Protein AF-0000000066441922 (afdb_homodimer)

Nearest PDB structures (foldseek):
  3q7e-assembly1_A-2  TM=9.193E-01  e=1.353E-33  Rattus norvegicus
  6nt2-assembly1_A  TM=9.146E-01  e=2.287E-33  Homo sapiens
  1ori-assembly1_A  TM=9.103E-01  e=8.008E-34  Rattus norvegicus
  1orh-assembly1_A  TM=9.050E-01  e=1.136E-33  Rattus norvegicus
  6dnz-assembly1_C  TM=8.883E-01  e=1.139E-29  Trypanosoma brucei brucei TREU927

Foldseek 3Di:
DDPVVQVPPPLLDPVNLVQVVQQCLVVVLLLVVCVVVLVLLAQWEEEEEQCQLNVSVVSSVVSHHQAYEYEDQGPSLVNNCVSCVVVPNNVRYDYYHRQLVPDDDPAAGQEYEYPQQAALRCQSVSLVSVLSNLVPGHDVVHFYVWFKKWKWKFFFDDVPVLCVQAVVQCADPRDGRNVVSVVSLQAKAAEADAPVGTFWDIWTQAIGGSNDDDPVSVWTKDKDWTATPHKDKGFWMKMWMKIGHPVCRVRIRTLDRHDDDPGDHPNRIIINGADDIDIDDHPKIKMWIWGWDAPDPSNSNWIKIWIWMWIWDDDPPRDTDIDTDDTGIHIRHPPHYYDYPPPPPPPPDPPPDDPPD/DDPVVQVPPPLLDPVNLVQVVQQPLVVVLLLVVCVVVLVLQAQWEEEEEQCQLNVSVVSSVVSHHQAYEYEDQGPSLVNNCVSCVVVPNNVRYDYYHRQLVPDDDPAAGQEYEYPQQAALRCQSVSLVSVLSNLVPGHDVVHFYVFFKKWKWKFFFDDVPVLCVQAVVQCADPRDGRNVVSVVSLQAKAAEADAPVGTFWDIWTQAIGGSNDDDPVSVWTKDKDWTATPHKDKGFWMKMWMKIGHPVCRVRIRTLDRHDDDPGDHPNRIIINGADDIDIDDHPKIKMWIWGWDAPDPSNSNWIKIWIWMWIWDDDPPRDTDIDTDDTGIHIRHPPHYYDYPPPPPPDPDPPPDDPPD

Radius of gyration: 28.58 Å; Cα contacts (8 Å, |Δi|>4): 1537; chains: 2; bounding box: 104×77×75 Å

Solvent-accessible surface area (backbone atoms only — not comparable to full-atom values): 38258 Å² total; per-residue (Å²): 136,58,75,73,78,32,66,85,33,70,72,44,31,65,61,49,49,46,52,60,68,63,17,46,40,60,50,50,46,50,52,49,50,53,60,76,43,26,80,79,36,37,70,27,37,36,37,22,42,70,28,55,69,29,62,67,47,48,54,42,45,75,46,40,26,57,31,33,42,30,27,20,64,48,71,28,41,63,55,17,48,51,25,36,46,70,63,71,36,57,89,35,44,46,77,43,75,41,50,65,92,78,55,81,70,98,61,66,22,48,28,39,38,39,84,37,69,30,49,75,48,50,34,62,44,41,51,56,50,49,50,53,42,46,78,74,30,46,39,92,88,39,50,50,41,59,24,33,39,36,34,30,39,29,41,24,44,50,63,67,59,44,35,72,64,27,52,50,29,56,52,52,98,84,38,47,29,53,67,56,23,52,51,43,45,31,29,43,34,26,34,80,66,56,45,86,39,42,23,32,46,77,30,79,68,44,78,45,45,60,89,72,58,53,78,74,70,73,58,41,76,38,79,43,63,50,50,58,74,39,69,45,48,41,36,24,39,36,30,28,37,37,36,28,27,84,95,45,71,88,49,71,43,66,35,48,42,70,54,89,59,99,45,60,52,87,48,33,22,28,38,42,50,49,92,72,60,48,76,46,50,69,97,47,45,34,37,38,37,40,33,54,40,59,78,43,89,95,34,41,51,30,28,34,41,35,39,38,34,29,43,31,44,82,44,84,91,84,40,65,54,70,42,84,72,42,77,49,66,27,47,41,47,75,81,59,42,71,56,79,80,71,70,73,75,72,76,77,77,79,82,73,69,80,71,82,116,136,58,76,74,80,34,67,83,32,69,71,45,31,65,62,49,48,47,52,59,67,63,17,47,39,60,50,50,47,51,51,50,50,52,61,76,41,26,80,78,36,38,71,27,37,36,36,22,40,70,30,54,68,30,61,67,49,48,54,42,47,73,48,40,27,57,32,33,43,29,28,20,65,46,71,29,42,64,55,18,50,51,24,37,49,71,64,69,36,57,88,34,43,47,75,44,74,40,49,65,91,78,56,81,70,97,61,66,22,47,29,38,40,39,84,35,71,28,49,73,48,52,34,63,43,40,51,56,50,50,51,52,41,46,78,72,30,46,39,91,88,39,51,49,42,60,25,35,38,36,34,30,40,29,40,23,45,49,63,68,59,43,37,72,64,25,54,49,29,57,53,53,97,85,37,47,29,52,67,55,23,52,52,43,47,32,30,42,34,27,33,81,64,56,45,87,40,42,24,30,46,78,30,78,69,44,78,45,44,61,90,72,56,52,81,74,70,74,57,40,76,40,77,44,65,50,50,55,75,39,70,46,47,41,34,25,39,37,31,28,36,38,38,29,27,83,94,44,72,88,48,70,44,66,36,49,42,69,54,89,58,99,44,60,52,87,48,32,22,29,39,42,50,49,91,72,60,47,76,46,51,68,98,45,45,34,36,37,36,42,33,53,40,61,76,44,88,94,35,39,52,30,30,34,42,34,39,40,34,29,43,32,44,82,45,84,91,86,40,65,53,72,43,84,71,43,78,48,67,27,48,42,48,75,83,60,43,71,58,77,81,71,70,74,74,72,77,78,78,78,80,73,71,76,82,70,125

InterPro domains:
  IPR025799 Protein arginine N-methyltransferase [PS51678] (1-303)
  IPR025799 Protein arginine N-methyltransferase [PTHR11006] (18-305)
  IPR029063 S-adenosyl-L-methionine-dependent methyltransferase superfamily [G3DSA:3.40.50.150] (3-146)
  IPR029063 S-adenosyl-L-methionine-dependent methyltransferase superfamily [SSF53335] (27-294)
  IPR041698 Methyltransferase domain 25 [PF13649] (46-142)
  IPR055135 Protein arginine N-methyltransferase domain [PF22528] (148-309)

pLDDT: mean 87.6, std 17.28, range [16.34, 98.88]

Secondary structure (DSSP, 8-state):
--GGGGTT-GGGSHHHHHHHHH-HHHHHHHHHHHHHTHHHHTTSEEEEES-TTSHHHHHHHHTT-SEEEEEESSTTHHHHHHHHHHTT-TTTEEEEES-GGG---SS-EEEEEE---BTTBTTT-HHHHHHHHHHHHEEEEEEEES-EEEEEEEEE--HHHHHHHTGGGG-BTTB--HHHHHHHHHS-EEE---GGGB-B--EEEEEEETTT--GGGG--EEEEEE-BSS-EEEEEEEEEEEEE-TT-TT-EEE--TTS--SS--SS-EEEEEEEEEEEE-TT-EEEEEEEEEEEETTEEEEEEEEEEEEEEEEEGGGEEEEEEEEEEEEEE-TTPPEE------------------/--GGGGTT-GGGSHHHHHHHHH-HHHHHHHHHHHHHTHHHHTTSEEEEES-TTSHHHHHHHHTT-SEEEEEESSTTHHHHHHHHHHTT-TTTEEEEES-GGG---SS-EEEEEE---BTTBTTT-HHHHHHHHHHHHEEEEEEEES-EEEEEEEEE--HHHHHHHTGGGG-BTTB--HHHHHHHHHS-EEE---GGGB-B--EEEEEEETTT--GGGG--EEEEEE-BSS-EEEEEEEEEEEEE-TT-TT-EEE--TTS--SS--SS-EEEEEEEEEEEE-TT-EEEEEEEEEEEETTEEEEEEEEEEEEEEEEEGGGEEEEEEEEEEEEEE-TTPPEE------------------

Organism: Drosophila melanogaster (NCBI:txid7227)

Sequence (714 aa):
MTSADFRHDTAARLDVMRNRQKDQAHMYFFQSVIHHQRHLIKDRTILVLCCGTGTLALMAAQMGAKRVYAVDYSKVTGYTTLVVRQNGYEGVITVMNGRMKDLKLPTKVDGIICNWMGYCLLYESEILEVLEARDRWLKKGGFILPDLAALYLVASEEHKLKSERCNHWRNVYGFNMNAIRRYALAEPCVALTTGKKLLTMAHCVLRLDLKRARREDLFIDRNIRLSVNREGYLECFLLFFEVQFSNSLNFKLSCNPCLKSPFKSLWMQSVLFVEQPFVMRKNIHYTGNLKFKTLKPNKFNEMEICIEFYEGREYDYDLVMCTLRVAKRWLMLEGFQTLSDVESCQDEQGETGGLYLMTSADFRHDTAARLDVMRNRQKDQAHMYFFQSVIHHQRHLIKDRTILVLCCGTGTLALMAAQMGAKRVYAVDYSKVTGYTTLVVRQNGYEGVITVMNGRMKDLKLPTKVDGIICNWMGYCLLYESEILEVLEARDRWLKKGGFILPDLAALYLVASEEHKLKSERCNHWRNVYGFNMNAIRRYALAEPCVALTTGKKLLTMAHCVLRLDLKRARREDLFIDRNIRLSVNREGYLECFLLFFEVQFSNSLNFKLSCNPCLKSPFKSLWMQSVLFVEQPFVMRKNIHYTGNLKFKTLKPNKFNEMEICIEFYEGREYDYDLVMCTLRVAKRWLMLEGFQTLSDVESCQDEQGETGGLYL

Structure (mmCIF, N/CA/C/O backbone):
data_AF-0000000066441922-model_v1
#
loop_
_entity.id
_entity.type
_entity.pdbx_description
1 polymer 'Protein arginine N-methyltransferase 6'
#
loop_
_atom_site.group_PDB
_atom_site.id
_atom_site.type_symbol
_atom_site.label_atom_id
_atom_site.label_alt_id
_atom_site.label_comp_id
_atom_site.label_asym_id
_atom_site.label_entity_id
_atom_site.label_seq_id
_atom_site.pdbx_PDB_ins_code
_atom_site.Cartn_x
_atom_site.Cartn_y
_atom_site.Cartn_z
_atom_site.occupancy
_atom_site.B_iso_or_equiv
_atom_site.auth_seq_id
_atom_site.auth_comp_id
_atom_site.auth_asym_id
_atom_site.auth_atom_id
_atom_site.pdbx_PDB_model_num
ATOM 1 N N . MET A 1 1 ? 21.719 5.852 11.125 1 36.53 1 MET A N 1
ATOM 2 C CA . MET A 1 1 ? 20.422 5.227 11.289 1 36.53 1 MET A CA 1
ATOM 3 C C . MET A 1 1 ? 19.984 4.539 10 1 36.53 1 MET A C 1
ATOM 5 O O . MET A 1 1 ? 20.031 5.141 8.922 1 36.53 1 MET A O 1
ATOM 9 N N . THR A 1 2 ? 20.234 3.318 9.883 1 46.75 2 THR A N 1
ATOM 10 C CA . THR A 1 2 ? 19.906 2.578 8.672 1 46.75 2 THR A CA 1
ATOM 11 C C . THR A 1 2 ? 18.422 2.227 8.617 1 46.75 2 THR A C 1
ATOM 13 O O . THR A 1 2 ? 17.734 2.328 9.633 1 46.75 2 THR A O 1
ATOM 16 N N . SER A 1 3 ? 17.891 2.094 7.465 1 50.69 3 SER A N 1
ATOM 17 C CA . SER A 1 3 ? 16.516 1.698 7.207 1 50.69 3 SER A CA 1
ATOM 18 C C . SER A 1 3 ? 16.094 0.524 8.086 1 50.69 3 SER A C 1
ATOM 20 O O . SER A 1 3 ? 14.922 0.368 8.406 1 50.69 3 SER A O 1
ATOM 22 N N . ALA A 1 4 ? 17.141 -0.201 8.602 1 51.97 4 ALA A N 1
ATOM 23 C CA . ALA A 1 4 ? 16.828 -1.382 9.398 1 51.97 4 ALA A CA 1
ATOM 24 C C . ALA A 1 4 ? 16.188 -0.988 10.727 1 51.97 4 ALA A C 1
ATOM 26 O O . ALA A 1 4 ? 15.383 -1.739 11.281 1 51.97 4 ALA A O 1
ATOM 27 N N . ASP A 1 5 ? 16.531 0.191 11.156 1 51.97 5 ASP A N 1
ATOM 28 C CA . ASP A 1 5 ? 16.016 0.649 12.453 1 51.97 5 ASP A CA 1
ATOM 29 C C . ASP A 1 5 ? 14.531 0.985 12.367 1 51.97 5 ASP A C 1
ATOM 31 O O . ASP A 1 5 ? 13.852 1.07 13.391 1 51.97 5 ASP A O 1
ATOM 35 N N . PHE A 1 6 ? 14.133 1.086 11.203 1 53.41 6 PHE A N 1
ATOM 36 C CA . PHE A 1 6 ? 12.781 1.608 11.039 1 53.41 6 PHE A CA 1
ATOM 37 C C . PHE A 1 6 ? 11.836 0.513 10.57 1 53.41 6 PHE A C 1
ATOM 39 O O . PHE A 1 6 ? 10.664 0.779 10.281 1 53.41 6 PHE A O 1
ATOM 46 N N . ARG A 1 7 ? 12.266 -0.7 10.648 1 53.12 7 ARG A N 1
ATOM 47 C CA . ARG A 1 7 ? 11.609 -1.836 10.008 1 53.12 7 ARG A CA 1
ATOM 48 C C . ARG A 1 7 ? 10.188 -2.012 10.539 1 53.12 7 ARG A C 1
ATOM 50 O O . ARG A 1 7 ? 9.289 -2.393 9.789 1 53.12 7 ARG A O 1
ATOM 57 N N . HIS A 1 8 ? 10.023 -1.592 11.758 1 60.47 8 HIS A N 1
ATOM 58 C CA . HIS A 1 8 ? 8.734 -1.892 12.359 1 60.47 8 HIS A CA 1
ATOM 59 C C . HIS A 1 8 ? 7.918 -0.621 12.578 1 60.47 8 HIS A C 1
ATOM 61 O O . HIS A 1 8 ? 6.789 -0.679 13.07 1 60.47 8 HIS A O 1
ATOM 67 N N . ASP A 1 9 ? 8.547 0.398 12.047 1 73.62 9 ASP A N 1
ATOM 68 C CA . ASP A 1 9 ? 7.875 1.683 12.203 1 73.62 9 ASP A CA 1
ATOM 69 C C . ASP A 1 9 ? 7.285 2.158 10.875 1 73.62 9 ASP A C 1
ATOM 71 O O . ASP A 1 9 ? 7.984 2.762 10.062 1 73.62 9 ASP A O 1
ATOM 75 N N . THR A 1 10 ? 5.98 1.966 10.711 1 69.5 10 THR A N 1
ATOM 76 C CA . THR A 1 10 ? 5.273 2.244 9.461 1 69.5 10 THR A CA 1
ATOM 77 C C . THR A 1 10 ? 5.438 3.707 9.062 1 69.5 10 THR A C 1
ATOM 79 O O . THR A 1 10 ? 5.605 4.02 7.883 1 69.5 10 THR A O 1
ATOM 82 N N . ALA A 1 11 ? 5.492 4.551 10.047 1 73.31 11 ALA A N 1
ATOM 83 C CA . ALA A 1 11 ? 5.57 5.98 9.758 1 73.31 11 ALA A CA 1
ATOM 84 C C . ALA A 1 11 ? 6.945 6.355 9.219 1 73.31 11 ALA A C 1
ATOM 86 O O . ALA A 1 11 ? 7.098 7.387 8.555 1 73.31 11 ALA A O 1
ATOM 87 N N . ALA A 1 12 ? 7.867 5.52 9.461 1 76.38 12 ALA A N 1
ATOM 88 C CA . ALA A 1 12 ? 9.234 5.82 9.047 1 76.38 12 ALA A CA 1
ATOM 89 C C . ALA A 1 12 ? 9.547 5.203 7.688 1 76.38 12 ALA A C 1
ATOM 91 O O . ALA A 1 12 ? 10.656 5.355 7.172 1 76.38 12 ALA A O 1
ATOM 92 N N . ARG A 1 13 ? 8.516 4.621 7.164 1 81.25 13 ARG A N 1
ATOM 93 C CA . ARG A 1 13 ? 8.703 4.062 5.828 1 81.25 13 ARG A CA 1
ATOM 94 C C . ARG A 1 13 ? 8.734 5.168 4.777 1 81.25 13 ARG A C 1
ATOM 96 O O . ARG A 1 13 ? 7.988 6.145 4.871 1 81.25 13 ARG A O 1
ATOM 103 N N . LEU A 1 14 ? 9.523 4.945 3.811 1 84.5 14 LEU A N 1
ATOM 104 C CA . LEU A 1 14 ? 9.719 5.938 2.76 1 84.5 14 LEU A CA 1
ATOM 105 C C . LEU A 1 14 ? 8.406 6.215 2.027 1 84.5 14 LEU A C 1
ATOM 107 O O . LEU A 1 14 ? 8.109 7.363 1.683 1 84.5 14 LEU A O 1
ATOM 111 N N . ASP A 1 15 ? 7.68 5.152 1.764 1 80.69 15 ASP A N 1
ATOM 112 C CA . ASP A 1 15 ? 6.434 5.336 1.024 1 80.69 15 ASP A CA 1
ATOM 113 C C . ASP A 1 15 ? 5.445 6.188 1.816 1 80.69 15 ASP A C 1
ATOM 115 O O . ASP A 1 15 ? 4.715 6.996 1.241 1 80.69 15 ASP A O 1
ATOM 119 N N . VAL A 1 16 ? 5.43 6.004 3.047 1 82.56 16 VAL A N 1
ATOM 120 C CA . VAL A 1 16 ? 4.539 6.773 3.906 1 82.56 16 VAL A CA 1
ATOM 121 C C . VAL A 1 16 ? 4.969 8.242 3.918 1 82.56 16 VAL A C 1
ATOM 123 O O . VAL A 1 16 ? 4.141 9.141 3.756 1 82.56 16 VAL A O 1
ATOM 126 N N . MET A 1 17 ? 6.262 8.492 4.082 1 87.06 17 MET A N 1
ATOM 127 C CA . MET A 1 17 ? 6.785 9.859 4.074 1 87.06 17 MET A CA 1
ATOM 128 C C . MET A 1 17 ? 6.492 10.547 2.744 1 87.06 17 MET A C 1
ATOM 130 O O . MET A 1 17 ? 6.062 11.703 2.7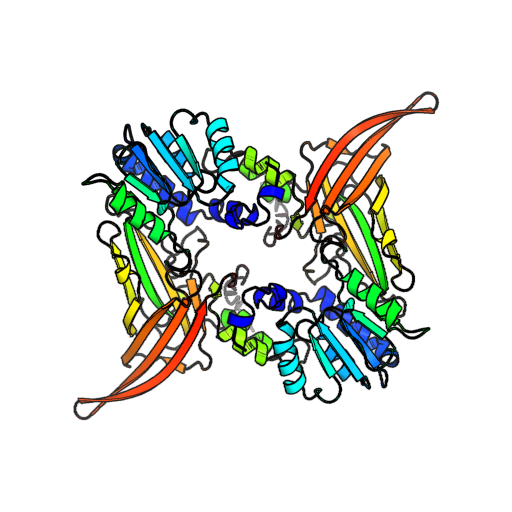21 1 87.06 17 MET A O 1
ATOM 134 N N . ARG A 1 18 ? 6.668 9.797 1.751 1 86.75 18 ARG A N 1
ATOM 135 C CA . ARG A 1 18 ? 6.453 10.336 0.412 1 86.75 18 ARG A CA 1
ATOM 136 C C . ARG A 1 18 ? 4.984 10.68 0.19 1 86.75 18 ARG A C 1
ATOM 138 O O . ARG A 1 18 ? 4.664 11.758 -0.328 1 86.75 18 ARG A O 1
ATOM 145 N N . ASN A 1 19 ? 4.145 9.797 0.527 1 83.31 19 ASN A N 1
ATOM 146 C CA . ASN A 1 19 ? 2.715 10.023 0.345 1 83.31 19 ASN A CA 1
ATOM 147 C C . ASN A 1 19 ? 2.24 11.258 1.11 1 83.31 19 ASN A C 1
ATOM 149 O O . ASN A 1 19 ? 1.401 12.016 0.619 1 83.31 19 ASN A O 1
ATOM 153 N N . ARG A 1 20 ? 2.746 11.406 2.24 1 86 20 ARG A N 1
ATOM 154 C CA . ARG A 1 20 ? 2.363 12.555 3.049 1 86 20 ARG A CA 1
ATOM 155 C C . ARG A 1 20 ? 2.855 13.852 2.418 1 86 20 ARG A C 1
ATOM 157 O O . ARG A 1 20 ? 2.127 14.852 2.381 1 86 20 ARG A O 1
ATOM 164 N N . GLN A 1 21 ? 4.004 13.844 1.926 1 86 21 GLN A N 1
ATOM 165 C CA . GLN A 1 21 ? 4.59 15.047 1.344 1 86 21 GLN A CA 1
ATOM 166 C C . GLN A 1 21 ? 3.971 15.359 -0.016 1 86 21 GLN A C 1
ATOM 168 O O . GLN A 1 21 ? 3.887 16.516 -0.414 1 86 21 GLN A O 1
ATOM 173 N N . LYS A 1 22 ? 3.525 14.336 -0.685 1 83.56 22 LYS A N 1
ATOM 174 C CA . LYS A 1 22 ? 2.969 14.523 -2.021 1 83.56 22 LYS A CA 1
ATOM 175 C C . LYS A 1 22 ? 1.502 14.938 -1.951 1 83.56 22 LYS A C 1
ATOM 177 O O . LYS A 1 22 ? 0.918 15.352 -2.957 1 83.56 22 LYS A O 1
ATOM 182 N N . ASP A 1 23 ? 0.991 14.82 -0.84 1 86.31 23 ASP A N 1
ATOM 183 C CA . ASP A 1 23 ? -0.355 15.352 -0.643 1 86.31 23 ASP A CA 1
ATOM 184 C C . ASP A 1 23 ? -0.35 16.875 -0.644 1 86.31 23 ASP A C 1
ATOM 186 O O . ASP A 1 23 ? -0.245 17.5 0.413 1 86.31 23 ASP A O 1
ATOM 190 N N . GLN A 1 24 ? -0.591 17.391 -1.757 1 85.75 24 GLN A N 1
ATOM 191 C CA . GLN A 1 24 ? -0.444 18.828 -1.936 1 85.75 24 GLN A CA 1
ATOM 192 C C . GLN A 1 24 ? -1.604 19.578 -1.292 1 85.75 24 GLN A C 1
ATOM 194 O O . GLN A 1 24 ? -1.434 20.703 -0.823 1 85.75 24 GLN A O 1
ATOM 199 N N . ALA A 1 25 ? -2.73 18.953 -1.24 1 86.19 25 ALA A N 1
ATOM 200 C CA . ALA A 1 25 ? -3.889 19.609 -0.645 1 86.19 25 ALA A CA 1
ATOM 201 C C . ALA A 1 25 ? -3.611 20 0.805 1 86.19 25 ALA A C 1
ATOM 203 O O . ALA A 1 25 ? -3.766 21.172 1.182 1 86.19 25 ALA A O 1
ATOM 204 N N . HIS A 1 26 ? -3.166 19.125 1.589 1 89.12 26 HIS A N 1
ATOM 205 C CA . HIS A 1 26 ? -2.98 19.469 2.99 1 89.12 26 HIS A CA 1
ATOM 206 C C . HIS A 1 26 ? -1.726 20.312 3.184 1 89.12 26 HIS A C 1
ATOM 208 O O . HIS A 1 26 ? -1.701 21.219 4.027 1 89.12 26 HIS A O 1
ATOM 214 N N . MET A 1 27 ? -0.708 20.062 2.361 1 91.25 27 MET A N 1
ATOM 215 C CA . MET A 1 27 ? 0.527 20.812 2.549 1 91.25 27 MET A CA 1
ATOM 216 C C . MET A 1 27 ? 0.32 22.281 2.213 1 91.25 27 MET A C 1
ATOM 218 O O . MET A 1 27 ? 0.789 23.172 2.939 1 91.25 27 MET A O 1
ATOM 222 N N . TYR A 1 28 ? -0.381 22.547 1.198 1 89.94 28 TYR A N 1
ATOM 223 C CA . TYR A 1 28 ? -0.618 23.922 0.823 1 89.94 28 TYR A CA 1
ATOM 224 C C . TYR A 1 28 ? -1.567 24.609 1.805 1 89.94 28 TYR A C 1
ATOM 226 O O . TYR A 1 28 ? -1.458 25.812 2.055 1 89.94 28 TYR A O 1
ATOM 234 N N . PHE A 1 29 ? -2.488 23.875 2.291 1 94.19 29 PHE A N 1
ATOM 235 C CA . PHE A 1 29 ? -3.346 24.406 3.346 1 94.19 29 PHE A CA 1
ATOM 236 C C . PHE A 1 29 ? -2.512 24.922 4.516 1 94.19 29 PHE A C 1
ATOM 238 O O . PHE A 1 29 ? -2.625 26.078 4.91 1 94.19 29 PHE A O 1
ATOM 245 N N . PHE A 1 30 ? -1.59 24.078 5.035 1 96.38 30 PHE A N 1
ATOM 246 C CA . PHE A 1 30 ? -0.764 24.453 6.18 1 96.38 30 PHE A CA 1
ATOM 247 C C . PHE A 1 30 ? 0.193 25.578 5.82 1 96.38 30 PHE A C 1
ATOM 249 O O . PHE A 1 30 ? 0.334 26.547 6.57 1 96.38 30 PHE A O 1
ATOM 256 N N . GLN A 1 31 ? 0.811 25.375 4.703 1 95.38 31 GLN A N 1
ATOM 257 C CA . GLN A 1 31 ? 1.764 26.391 4.27 1 95.38 31 GLN A CA 1
ATOM 258 C C . GLN A 1 31 ? 1.097 27.75 4.164 1 95.38 31 GLN A C 1
ATOM 260 O O . GLN A 1 31 ? 1.63 28.75 4.656 1 95.38 31 GLN A O 1
ATOM 265 N N . SER A 1 32 ? -0.072 27.797 3.516 1 95.38 32 SER A N 1
ATOM 266 C CA . SER A 1 32 ? -0.797 29.047 3.33 1 95.38 32 SER A CA 1
ATOM 267 C C . SER A 1 32 ? -1.215 29.656 4.668 1 95.38 32 SER A C 1
ATOM 269 O O . SER A 1 32 ? -0.99 30.844 4.922 1 95.38 32 SER A O 1
ATOM 271 N N . VAL A 1 33 ? -1.748 28.859 5.516 1 97.38 33 VAL A N 1
ATOM 272 C CA . VAL A 1 33 ? -2.236 29.344 6.797 1 97.38 33 VAL A CA 1
ATOM 273 C C . VAL A 1 33 ? -1.064 29.859 7.637 1 97.38 33 VAL A C 1
ATOM 275 O O . VAL A 1 33 ? -1.126 30.938 8.203 1 97.38 33 VAL A O 1
ATOM 278 N N . ILE A 1 34 ? 0.002 29.109 7.695 1 97.38 34 ILE A N 1
ATOM 279 C CA . ILE A 1 34 ? 1.172 29.453 8.492 1 97.38 34 ILE A CA 1
ATOM 280 C C . ILE A 1 34 ? 1.775 30.766 7.973 1 97.38 34 ILE A C 1
ATOM 282 O O . ILE A 1 34 ? 2.145 31.641 8.758 1 97.38 34 ILE A O 1
ATOM 286 N N . HIS A 1 35 ? 1.786 30.906 6.684 1 95.81 35 HIS A N 1
ATOM 287 C CA . HIS A 1 35 ? 2.33 32.125 6.078 1 95.81 35 HIS A CA 1
ATOM 288 C C . HIS A 1 35 ? 1.435 33.312 6.355 1 95.81 35 HIS A C 1
ATOM 290 O O . HIS A 1 35 ? 1.92 34.375 6.754 1 95.81 35 HIS A O 1
ATOM 296 N N . HIS A 1 36 ? 0.174 33.125 6.172 1 96.31 36 HIS A N 1
ATOM 297 C CA . HIS A 1 36 ? -0.774 34.219 6.328 1 96.31 36 HIS A CA 1
ATOM 298 C C . HIS A 1 36 ? -0.919 34.625 7.793 1 96.31 36 HIS A C 1
ATOM 300 O O . HIS A 1 36 ? -1.265 35.781 8.102 1 96.31 36 HIS A O 1
ATOM 306 N N . GLN A 1 37 ? -0.671 33.688 8.664 1 96.69 37 GLN A N 1
ATOM 307 C CA . GLN A 1 37 ? -0.817 33.969 10.086 1 96.69 37 GLN A CA 1
ATOM 308 C C . GLN A 1 37 ? 0.543 34.062 10.773 1 96.69 37 GLN A C 1
ATOM 310 O O . GLN A 1 37 ? 0.694 33.625 11.914 1 96.69 37 GLN A O 1
ATOM 315 N N . ARG A 1 38 ? 1.47 34.531 10.07 1 97.19 38 ARG A N 1
ATOM 316 C CA . ARG A 1 38 ? 2.838 34.656 10.562 1 97.19 38 ARG A CA 1
ATOM 317 C C . ARG A 1 38 ? 2.873 35.375 11.914 1 97.19 38 ARG A C 1
ATOM 319 O O . ARG A 1 38 ? 3.699 35.031 12.766 1 97.19 38 ARG A O 1
ATOM 326 N N . HIS A 1 39 ? 2.008 36.312 12.156 1 97.44 39 HIS A N 1
ATOM 327 C CA . HIS A 1 39 ? 2.002 37.094 13.383 1 97.44 39 HIS A CA 1
ATOM 328 C C . HIS A 1 39 ? 1.721 36.219 14.602 1 97.44 39 HIS A C 1
ATOM 330 O O . HIS A 1 39 ? 2.152 36.562 15.711 1 97.44 39 HIS A O 1
ATOM 336 N N . LEU A 1 40 ? 1.036 35.094 14.43 1 97.62 40 LEU A N 1
ATOM 337 C CA . LEU A 1 40 ? 0.73 34.188 15.531 1 97.62 40 LEU A CA 1
ATOM 338 C C . LEU A 1 40 ? 1.942 33.344 15.883 1 97.62 40 LEU A C 1
ATOM 340 O O . LEU A 1 40 ? 1.996 32.75 16.969 1 97.62 40 LEU A O 1
ATOM 344 N N . ILE A 1 41 ? 2.922 33.281 14.93 1 98.31 41 ILE A N 1
ATOM 345 C CA . ILE A 1 41 ? 4.016 32.312 15.055 1 98.31 41 ILE A CA 1
ATOM 346 C C . ILE A 1 41 ? 5.309 33.031 15.391 1 98.31 41 ILE A C 1
ATOM 348 O O . ILE A 1 41 ? 6.102 32.562 16.203 1 98.31 41 ILE A O 1
ATOM 352 N N . LYS A 1 42 ? 5.492 34.25 14.844 1 98.62 42 LYS A N 1
ATOM 353 C CA . LYS A 1 42 ? 6.719 35 15.023 1 98.62 42 LYS A CA 1
ATOM 354 C C . LYS A 1 42 ? 6.996 35.281 16.5 1 98.62 42 LYS A C 1
ATOM 356 O O . LYS A 1 42 ? 6.102 35.719 17.234 1 98.62 42 LYS A O 1
ATOM 361 N N . ASP A 1 43 ? 8.18 34.969 16.906 1 98.69 43 ASP A N 1
ATOM 362 C CA . ASP A 1 43 ? 8.711 35.25 18.234 1 98.69 43 ASP A CA 1
ATOM 363 C C . ASP A 1 43 ? 7.941 34.469 19.297 1 98.69 43 ASP A C 1
ATOM 365 O O . ASP A 1 43 ? 7.891 34.875 20.469 1 98.69 43 ASP A O 1
ATOM 369 N N . ARG A 1 44 ? 7.258 33.406 18.953 1 98.62 44 ARG A N 1
ATOM 370 C CA . ARG A 1 44 ? 6.465 32.594 19.875 1 98.62 44 ARG A CA 1
ATOM 371 C C . ARG A 1 44 ? 7.043 31.172 19.984 1 98.62 44 ARG A C 1
ATOM 373 O O . ARG A 1 44 ? 7.914 30.781 19.219 1 98.62 44 ARG A O 1
ATOM 380 N N . THR A 1 45 ? 6.574 30.438 21.016 1 98.81 45 THR A N 1
ATOM 381 C CA . THR A 1 45 ? 6.902 29.031 21.203 1 98.81 45 THR A CA 1
ATOM 382 C C . THR A 1 45 ? 5.805 28.141 20.625 1 98.81 45 THR A C 1
ATOM 384 O O . THR A 1 45 ? 4.645 28.219 21.031 1 98.81 45 THR A O 1
ATOM 387 N N . ILE A 1 46 ? 6.211 27.312 19.656 1 98.88 46 ILE A N 1
ATOM 388 C CA . ILE A 1 46 ? 5.242 26.516 18.922 1 98.88 46 ILE A CA 1
ATOM 389 C C . ILE A 1 46 ? 5.512 25.031 19.156 1 98.88 46 ILE A C 1
ATOM 391 O O . ILE A 1 46 ? 6.668 24.594 19.172 1 98.88 46 ILE A O 1
ATOM 395 N N . LEU A 1 47 ? 4.445 24.281 19.359 1 98.88 47 LEU A N 1
ATOM 396 C CA . LEU A 1 47 ? 4.504 22.812 19.422 1 98.88 47 LEU A CA 1
ATOM 397 C C . LEU A 1 47 ? 3.963 22.203 18.141 1 98.88 47 LEU A C 1
ATOM 399 O O . LEU A 1 47 ? 2.826 22.469 17.75 1 98.88 47 LEU A O 1
ATOM 403 N N . VAL A 1 48 ? 4.789 21.438 17.469 1 98.69 48 VAL A N 1
ATOM 404 C CA . VAL A 1 48 ? 4.375 20.703 16.281 1 98.69 48 VAL A CA 1
ATOM 405 C C . VAL A 1 48 ? 4.289 19.203 16.609 1 98.69 48 VAL A C 1
ATOM 407 O O . VAL A 1 48 ? 5.301 18.578 16.906 1 98.69 48 VAL A O 1
ATOM 410 N N . LEU A 1 49 ? 3.084 18.672 16.5 1 97.62 49 LEU A N 1
ATOM 411 C CA . LEU A 1 49 ? 2.838 17.281 16.812 1 97.62 49 LEU A CA 1
ATOM 412 C C . LEU A 1 49 ? 2.787 16.422 15.555 1 97.62 49 LEU A C 1
ATOM 414 O O . LEU A 1 49 ? 2.463 16.938 14.477 1 97.62 49 LEU A O 1
ATOM 418 N N . CYS A 1 50 ? 3.107 15.094 15.758 1 94.31 50 CYS A N 1
ATOM 419 C CA . CYS A 1 50 ? 3.195 14.219 14.594 1 94.31 50 CYS A CA 1
ATOM 420 C C . CYS A 1 50 ? 3.998 14.875 13.477 1 94.31 50 CYS A C 1
ATOM 422 O O . CYS A 1 50 ? 3.527 14.969 12.344 1 94.31 50 CYS A O 1
ATOM 424 N N . CYS A 1 51 ? 5.184 15.203 13.789 1 96.25 51 CYS A N 1
ATOM 425 C CA . CYS A 1 51 ? 5.93 16.141 12.953 1 96.25 51 CYS A CA 1
ATOM 426 C C . CYS A 1 51 ? 6.465 15.438 11.703 1 96.25 51 CYS A C 1
ATOM 428 O O . CYS A 1 51 ? 6.887 16.094 10.75 1 96.25 51 CYS A O 1
ATOM 430 N N . GLY A 1 52 ? 6.504 14.086 11.734 1 93.56 52 GLY A N 1
ATOM 431 C CA . GLY A 1 52 ? 7.012 13.383 10.562 1 93.56 52 GLY A CA 1
ATOM 432 C C . GLY A 1 52 ? 8.406 13.82 10.164 1 93.56 52 GLY A C 1
ATOM 433 O O . GLY A 1 52 ? 9.32 13.852 10.992 1 93.56 52 GLY A O 1
ATOM 434 N N . THR A 1 53 ? 8.555 14.281 8.93 1 94.38 53 THR A N 1
ATOM 435 C CA . THR A 1 53 ? 9.852 14.688 8.406 1 94.38 53 THR A CA 1
ATOM 436 C C . THR A 1 53 ? 10.211 16.094 8.875 1 94.38 53 THR A C 1
ATOM 438 O O . THR A 1 53 ? 11.297 16.594 8.578 1 94.38 53 THR A O 1
ATOM 441 N N . GLY A 1 54 ? 9.336 16.734 9.539 1 96.69 54 GLY A N 1
ATOM 442 C CA . GLY A 1 54 ? 9.641 18.016 10.172 1 96.69 54 GLY A CA 1
ATOM 443 C C . GLY A 1 54 ? 9.234 19.203 9.328 1 96.69 54 GLY A C 1
ATOM 444 O O . GLY A 1 54 ? 9.578 20.344 9.648 1 96.69 54 GLY A O 1
ATOM 445 N N . THR A 1 55 ? 8.445 19 8.289 1 97.12 55 THR A N 1
ATOM 446 C CA . THR A 1 55 ? 8.125 20.047 7.336 1 97.12 55 THR A CA 1
ATOM 447 C C . THR A 1 55 ? 7.355 21.188 8.016 1 97.12 55 THR A C 1
ATOM 449 O O . THR A 1 55 ? 7.703 22.359 7.863 1 97.12 55 THR A O 1
ATOM 452 N N . LEU A 1 56 ? 6.379 20.891 8.797 1 97.94 56 LEU A N 1
ATOM 453 C CA . LEU A 1 56 ? 5.582 21.906 9.453 1 97.94 56 LEU A CA 1
ATOM 454 C C . LEU A 1 56 ? 6.402 22.656 10.5 1 97.94 56 LEU A C 1
ATOM 456 O O . LEU A 1 56 ? 6.223 23.859 10.695 1 97.94 56 LEU A O 1
ATOM 460 N N . ALA A 1 57 ? 7.258 21.922 11.195 1 98.69 57 ALA A N 1
ATOM 461 C CA . ALA A 1 57 ? 8.156 22.562 12.148 1 98.69 57 ALA A CA 1
ATOM 462 C C . ALA A 1 57 ? 9.078 23.562 11.453 1 98.69 57 ALA A C 1
ATOM 464 O O . ALA A 1 57 ? 9.289 24.672 11.953 1 98.69 57 ALA A O 1
ATOM 465 N N . LEU A 1 58 ? 9.57 23.172 10.32 1 98.62 58 LEU A N 1
ATOM 466 C CA . LEU A 1 58 ? 10.438 24.047 9.539 1 98.62 58 LEU A CA 1
ATOM 467 C C . LEU A 1 58 ? 9.68 25.266 9.047 1 98.62 58 LEU A C 1
ATOM 469 O O . LEU A 1 58 ? 10.219 26.375 9.055 1 98.62 58 LEU A O 1
ATOM 473 N N . MET A 1 59 ? 8.453 25.078 8.609 1 98.31 59 MET A N 1
ATOM 474 C CA . MET A 1 59 ? 7.633 26.203 8.188 1 98.31 59 MET A CA 1
ATOM 475 C C . MET A 1 59 ? 7.453 27.203 9.32 1 98.31 59 MET A C 1
ATOM 477 O O . MET A 1 59 ? 7.562 28.422 9.117 1 98.31 59 MET A O 1
ATOM 481 N N . ALA A 1 60 ? 7.188 26.688 10.508 1 98.69 60 ALA A N 1
ATOM 482 C CA . ALA A 1 60 ? 7.031 27.562 11.664 1 98.69 60 ALA A CA 1
ATOM 483 C C . ALA A 1 60 ? 8.312 28.328 11.953 1 98.69 60 ALA A C 1
ATOM 485 O O . ALA A 1 60 ? 8.281 29.531 12.219 1 98.69 60 ALA A O 1
ATOM 486 N N . ALA A 1 61 ? 9.422 27.641 11.922 1 98.69 61 ALA A N 1
ATOM 487 C CA . ALA A 1 61 ? 10.719 28.266 12.148 1 98.69 61 ALA A CA 1
ATOM 488 C C . ALA A 1 61 ? 10.977 29.359 11.109 1 98.69 61 ALA A C 1
ATOM 490 O O . ALA A 1 61 ? 11.445 30.453 11.445 1 98.69 61 ALA A O 1
ATOM 491 N N . GLN A 1 62 ? 10.695 29.047 9.875 1 98 62 GLN A N 1
ATOM 492 C CA . GLN A 1 62 ? 10.883 30 8.773 1 98 62 GLN A CA 1
ATOM 493 C C . GLN A 1 62 ? 10.062 31.266 8.992 1 98 62 GLN A C 1
ATOM 495 O O . GLN A 1 62 ? 10.461 32.344 8.555 1 98 62 GLN A O 1
ATOM 500 N N . MET A 1 63 ? 8.945 31.156 9.703 1 98.12 63 MET A N 1
ATOM 501 C CA . MET A 1 63 ? 8.078 32.312 9.977 1 98.12 63 MET A CA 1
ATOM 502 C C . MET A 1 63 ? 8.57 33.094 11.188 1 98.12 63 MET A C 1
ATOM 504 O O . MET A 1 63 ? 7.93 34.062 11.609 1 98.12 63 MET A O 1
ATOM 508 N N . GLY A 1 64 ? 9.617 32.625 11.828 1 98.5 64 GLY A N 1
ATOM 509 C CA . GLY A 1 64 ? 10.234 33.406 12.875 1 98.5 64 GLY A CA 1
ATOM 510 C C . GLY A 1 64 ? 9.891 32.938 14.273 1 98.5 64 GLY A C 1
ATOM 511 O O . GLY A 1 64 ? 10.031 33.656 15.25 1 98.5 64 GLY A O 1
ATOM 512 N N . ALA A 1 65 ? 9.422 31.719 14.414 1 98.75 65 ALA A N 1
ATOM 513 C CA . ALA A 1 65 ? 9.18 31.172 15.75 1 98.75 65 ALA A CA 1
ATOM 514 C C . ALA A 1 65 ? 10.438 31.281 16.609 1 98.75 65 ALA A C 1
ATOM 516 O O . ALA A 1 65 ? 11.547 31.062 16.141 1 98.75 65 ALA A O 1
ATOM 517 N N . LYS A 1 66 ? 10.234 31.656 17.875 1 98.62 66 LYS A N 1
ATOM 518 C CA . LYS A 1 66 ? 11.344 31.719 18.812 1 98.62 66 LYS A CA 1
ATOM 519 C C . LYS A 1 66 ? 11.852 30.328 19.156 1 98.62 66 LYS A C 1
ATOM 521 O O . LYS A 1 66 ? 13.062 30.109 19.266 1 98.62 66 LYS A O 1
ATOM 526 N N . ARG A 1 67 ? 10.914 29.453 19.344 1 98.69 67 ARG A N 1
ATOM 527 C CA . ARG A 1 67 ? 11.18 28.047 19.672 1 98.69 67 ARG A CA 1
ATOM 528 C C . ARG A 1 67 ? 10.109 27.141 19.078 1 98.69 67 ARG A C 1
ATOM 530 O O . ARG A 1 67 ? 8.93 27.469 19.094 1 98.69 67 ARG A O 1
ATOM 537 N N . VAL A 1 68 ? 10.617 26 18.562 1 98.88 68 VAL A N 1
ATOM 538 C CA . VAL A 1 68 ? 9.695 24.984 18.047 1 98.88 68 VAL A CA 1
ATOM 539 C C . VAL A 1 68 ? 10.031 23.641 18.672 1 98.88 68 VAL A C 1
ATOM 541 O O . VAL A 1 68 ? 11.18 23.203 18.656 1 98.88 68 VAL A O 1
ATOM 544 N N . TYR A 1 69 ? 9.07 23.031 19.328 1 98.81 69 TYR A N 1
ATOM 545 C CA . TYR A 1 69 ? 9.18 21.625 19.719 1 98.81 69 TYR A CA 1
ATOM 546 C C . TYR A 1 69 ? 8.492 20.719 18.703 1 98.81 69 TYR A C 1
ATOM 548 O O . TYR A 1 69 ? 7.273 20.797 18.516 1 98.81 69 TYR A O 1
ATOM 556 N N . ALA A 1 70 ? 9.266 19.922 18.016 1 98.56 70 ALA A N 1
ATOM 557 C CA . ALA A 1 70 ? 8.742 18.953 17.062 1 98.56 70 ALA A CA 1
ATOM 558 C C . ALA A 1 70 ? 8.688 17.547 17.656 1 98.56 70 ALA A C 1
ATOM 560 O O . ALA A 1 70 ? 9.734 16.953 17.938 1 98.56 70 ALA A O 1
ATOM 561 N N . VAL A 1 71 ? 7.473 17 17.734 1 97.44 71 VAL A N 1
ATOM 562 C CA . VAL A 1 71 ? 7.301 15.75 18.469 1 97.44 71 VAL A CA 1
ATOM 563 C C . VAL A 1 71 ? 6.719 14.688 17.531 1 97.44 71 VAL A C 1
ATOM 565 O O . VAL A 1 71 ? 5.812 14.969 16.75 1 97.44 71 VAL A O 1
ATOM 568 N N . ASP A 1 72 ? 7.254 13.516 17.609 1 95.56 72 ASP A N 1
ATOM 569 C CA . ASP A 1 72 ? 6.719 12.336 16.938 1 95.56 72 ASP A CA 1
ATOM 570 C C . ASP A 1 72 ? 7.043 11.07 17.719 1 95.56 72 ASP A C 1
ATOM 572 O O . ASP A 1 72 ? 8.125 10.953 18.312 1 95.56 72 ASP A O 1
ATOM 576 N N . TYR A 1 73 ? 6.133 10.188 17.688 1 91.69 73 TYR A N 1
ATOM 577 C CA . TYR A 1 73 ? 6.391 8.961 18.438 1 91.69 73 TYR A CA 1
ATOM 578 C C . TYR A 1 73 ? 7.176 7.961 17.594 1 91.69 73 TYR A C 1
ATOM 580 O O . TYR A 1 73 ? 7.766 7.02 18.125 1 91.69 73 TYR A O 1
ATOM 588 N N . SER A 1 74 ? 7.102 8.148 16.312 1 88.5 74 SER A N 1
ATOM 589 C CA . SER A 1 74 ? 7.805 7.215 15.438 1 88.5 74 SER A CA 1
ATOM 590 C C . SER A 1 74 ? 9.289 7.543 15.367 1 88.5 74 SER A C 1
ATOM 592 O O . SER A 1 74 ? 9.711 8.648 15.727 1 88.5 74 SER A O 1
ATOM 594 N N . LYS A 1 75 ? 10.047 6.629 14.883 1 89.19 75 LYS A N 1
ATOM 595 C CA . LYS A 1 75 ? 11.5 6.777 14.773 1 89.19 75 LYS A CA 1
ATOM 596 C C . LYS A 1 75 ? 11.867 7.676 13.594 1 89.19 75 LYS A C 1
ATOM 598 O O . LYS A 1 75 ? 13.047 7.949 13.367 1 89.19 75 LYS A O 1
ATOM 603 N N . VAL A 1 76 ? 10.914 8.164 12.953 1 89.81 76 VAL A N 1
ATOM 604 C CA . VAL A 1 76 ? 11.148 9.117 11.875 1 89.81 76 VAL A CA 1
ATOM 605 C C . VAL A 1 76 ? 11.898 10.328 12.422 1 89.81 76 VAL A C 1
ATOM 607 O O . VAL A 1 76 ? 12.555 11.055 11.664 1 89.81 76 VAL A O 1
ATOM 610 N N . THR A 1 77 ? 11.852 10.523 13.672 1 94 77 THR A N 1
ATOM 611 C CA . THR A 1 77 ? 12.477 11.672 14.312 1 94 77 THR A CA 1
ATOM 612 C C . THR A 1 77 ? 13.977 11.688 14.055 1 94 77 THR A C 1
ATOM 614 O O . THR A 1 77 ? 14.602 12.75 14.062 1 94 77 THR A O 1
ATOM 617 N N . GLY A 1 78 ? 14.555 10.555 13.906 1 92.44 78 GLY A N 1
ATOM 618 C CA . GLY A 1 78 ? 15.945 10.523 13.492 1 92.44 78 GLY A CA 1
ATOM 619 C C . GLY A 1 78 ? 16.203 11.289 12.211 1 92.44 78 GLY A C 1
ATOM 620 O O . GLY A 1 78 ? 17.156 12.07 12.133 1 92.44 78 GLY A O 1
ATOM 621 N N . TYR A 1 79 ? 15.383 11.109 11.289 1 92.19 79 TYR A N 1
ATOM 622 C CA . TYR A 1 79 ? 15.484 11.844 10.031 1 92.19 79 TYR A CA 1
ATOM 623 C C . TYR A 1 79 ? 15.117 13.305 10.219 1 92.19 79 TYR A C 1
ATOM 625 O O . TYR A 1 79 ? 15.719 14.188 9.602 1 92.19 79 TYR A O 1
ATOM 633 N N . THR A 1 80 ? 14.141 13.508 11.039 1 96.19 80 THR A N 1
ATOM 634 C CA . THR A 1 80 ? 13.719 14.875 11.312 1 96.19 80 THR A CA 1
ATOM 635 C C . THR A 1 80 ? 14.883 15.711 11.828 1 96.19 80 THR A C 1
ATOM 637 O O . THR A 1 80 ? 15.078 16.844 11.398 1 96.19 80 THR A O 1
ATOM 640 N N . THR A 1 81 ? 15.617 15.125 12.734 1 97.31 81 THR A N 1
ATOM 641 C CA . THR A 1 81 ? 16.766 15.812 13.312 1 97.31 81 THR A CA 1
ATOM 642 C C . THR A 1 81 ? 17.766 16.188 12.227 1 97.31 81 THR A C 1
ATOM 644 O O . THR A 1 81 ? 18.266 17.328 12.203 1 97.31 81 THR A O 1
ATOM 647 N N . LEU A 1 82 ? 18.047 15.312 11.328 1 96.62 82 LEU A N 1
ATOM 648 C CA . LEU A 1 82 ? 18.984 15.57 10.234 1 96.62 82 LEU A CA 1
ATOM 649 C C . LEU A 1 82 ? 18.453 16.656 9.305 1 96.62 82 LEU A C 1
ATOM 651 O O . LEU A 1 82 ? 19.188 17.547 8.883 1 96.62 82 LEU A O 1
ATOM 655 N N . VAL A 1 83 ? 17.203 16.609 8.984 1 97.38 83 VAL A N 1
ATOM 656 C CA . VAL A 1 83 ? 16.547 17.562 8.094 1 97.38 83 VAL A CA 1
ATOM 657 C C . VAL A 1 83 ? 16.609 18.969 8.719 1 97.38 83 VAL A C 1
ATOM 659 O O . VAL A 1 83 ? 16.938 19.938 8.031 1 97.38 83 VAL A O 1
ATOM 662 N N . VAL A 1 84 ? 16.312 19.031 10 1 98.31 84 VAL A N 1
ATOM 663 C CA . VAL A 1 84 ? 16.359 20.297 10.719 1 98.31 84 VAL A CA 1
ATOM 664 C C . VAL A 1 84 ? 17.766 20.891 10.664 1 98.31 84 VAL A C 1
ATOM 666 O O . VAL A 1 84 ? 17.938 22.078 10.367 1 98.31 84 VAL A O 1
ATOM 669 N N . ARG A 1 85 ? 18.719 20.062 10.914 1 97.75 85 ARG A N 1
ATOM 670 C CA . ARG A 1 85 ? 20.125 20.484 10.875 1 97.75 85 ARG A CA 1
ATOM 671 C C . ARG A 1 85 ? 20.516 20.969 9.477 1 97.75 85 ARG A C 1
ATOM 673 O O . ARG A 1 85 ? 21.141 22.016 9.32 1 97.75 85 ARG A O 1
ATOM 680 N N . GLN A 1 86 ? 20.109 20.266 8.469 1 97.31 86 GLN A N 1
ATOM 681 C CA . GLN A 1 86 ? 20.453 20.578 7.082 1 97.31 86 GLN A CA 1
ATOM 682 C C . GLN A 1 86 ? 19.844 21.906 6.641 1 97.31 86 GLN A C 1
ATOM 684 O O . GLN A 1 86 ? 20.328 22.531 5.691 1 97.31 86 GLN A O 1
ATOM 689 N N . ASN A 1 87 ? 18.828 22.297 7.27 1 98.44 87 ASN A N 1
ATOM 690 C CA . ASN A 1 87 ? 18.156 23.547 6.914 1 98.44 87 ASN A CA 1
ATOM 691 C C . ASN A 1 87 ? 18.562 24.688 7.852 1 98.44 87 ASN A C 1
ATOM 693 O O . ASN A 1 87 ? 18.031 25.797 7.758 1 98.44 87 ASN A O 1
ATOM 697 N N . GLY A 1 88 ? 19.438 24.391 8.875 1 98.06 88 GLY A N 1
ATOM 698 C CA . GLY A 1 88 ? 20.031 25.422 9.703 1 98.06 88 GLY A CA 1
ATOM 699 C C . GLY A 1 88 ? 19.141 25.859 10.844 1 98.06 88 GLY A C 1
ATOM 700 O O . GLY A 1 88 ? 19.25 26.984 11.328 1 98.06 88 GLY A O 1
ATOM 701 N N . TYR A 1 89 ? 18.203 25.016 11.32 1 98.5 89 TYR A N 1
ATOM 702 C CA . TYR A 1 89 ? 17.266 25.453 12.336 1 98.5 89 TYR A CA 1
ATOM 703 C C . TYR A 1 89 ? 17.453 24.672 13.633 1 98.5 89 TYR A C 1
ATOM 705 O O . TYR A 1 89 ? 16.547 24.609 14.461 1 98.5 89 TYR A O 1
ATOM 713 N N . GLU A 1 90 ? 18.562 24.047 13.82 1 97.31 90 GLU A N 1
ATOM 714 C CA . GLU A 1 90 ? 18.828 23.234 15.008 1 97.31 90 GLU A CA 1
ATOM 715 C C . GLU A 1 90 ? 18.781 24.094 16.266 1 97.31 90 GLU A C 1
ATOM 717 O O . GLU A 1 90 ? 18.547 23.578 17.375 1 97.31 90 GLU A O 1
ATOM 722 N N . GLY A 1 91 ? 19.016 25.344 16.156 1 97.81 91 GLY A N 1
ATOM 723 C CA . GLY A 1 91 ? 18.953 26.234 17.297 1 97.81 91 GLY A CA 1
ATOM 724 C C . GLY A 1 91 ? 17.547 26.625 17.688 1 97.81 91 GLY A C 1
ATOM 725 O O . GLY A 1 91 ? 17.297 27.094 18.797 1 97.81 91 GLY A O 1
ATOM 726 N N . VAL A 1 92 ? 16.625 26.5 16.812 1 98.44 92 VAL A N 1
ATOM 727 C CA . VAL A 1 92 ? 15.25 26.938 17 1 98.44 92 VAL A CA 1
ATOM 728 C C . VAL A 1 92 ? 14.352 25.719 17.25 1 98.44 92 VAL A C 1
ATOM 730 O O . VAL A 1 92 ? 13.445 25.781 18.078 1 98.44 92 VAL A O 1
ATOM 733 N N . ILE A 1 93 ? 14.594 24.609 16.516 1 98.81 93 ILE A N 1
ATOM 734 C CA . ILE A 1 93 ? 13.727 23.438 16.562 1 98.81 93 ILE A CA 1
ATOM 735 C C . ILE A 1 93 ? 14.367 22.359 17.438 1 98.81 93 ILE A C 1
ATOM 737 O O . ILE A 1 93 ? 15.5 21.953 17.203 1 98.81 93 ILE A O 1
ATOM 741 N N . THR A 1 94 ? 13.68 21.953 18.406 1 98.56 94 THR A N 1
ATOM 742 C CA . THR A 1 94 ? 14.047 20.797 19.203 1 98.56 94 THR A CA 1
ATOM 743 C C . THR A 1 94 ? 13.172 19.594 18.828 1 98.56 94 THR A C 1
ATOM 745 O O . THR A 1 94 ? 11.953 19.641 19 1 98.56 94 THR A O 1
ATOM 748 N N . VAL A 1 95 ? 13.789 18.547 18.359 1 98.31 95 VAL A N 1
ATOM 749 C CA . VAL A 1 95 ? 13.07 17.344 17.984 1 98.31 95 VAL A CA 1
ATOM 750 C C . VAL A 1 95 ? 12.977 16.391 19.172 1 98.31 95 VAL A C 1
ATOM 752 O O . VAL A 1 95 ? 13.977 16.125 19.844 1 98.31 95 VAL A O 1
ATOM 755 N N . MET A 1 96 ? 11.805 15.906 19.438 1 97.44 96 MET A N 1
ATOM 756 C CA . MET A 1 96 ? 11.562 15.016 20.562 1 97.44 96 MET A CA 1
ATOM 75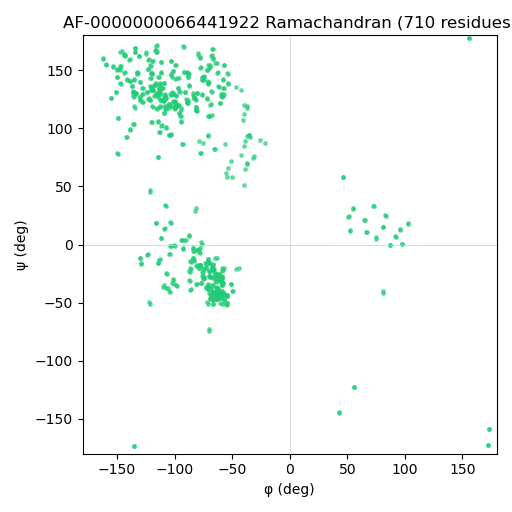7 C C . MET A 1 96 ? 10.852 13.742 20.109 1 97.44 96 MET A C 1
ATOM 759 O O . MET A 1 96 ? 9.844 13.812 19.391 1 97.44 96 MET A O 1
ATOM 763 N N . ASN A 1 97 ? 11.352 12.602 20.484 1 95.81 97 ASN A N 1
ATOM 764 C CA . ASN A 1 97 ? 10.75 11.312 20.156 1 95.81 97 ASN A CA 1
ATOM 765 C C . ASN A 1 97 ? 9.945 10.758 21.328 1 95.81 97 ASN A C 1
ATOM 767 O O . ASN A 1 97 ? 10.492 10.523 22.406 1 95.81 97 ASN A O 1
ATOM 771 N N . GLY A 1 98 ? 8.641 10.586 21.109 1 93.56 98 GLY A N 1
ATOM 772 C CA . GLY A 1 98 ? 7.785 10.031 22.141 1 93.56 98 GLY A CA 1
ATOM 773 C C . GLY A 1 98 ? 6.332 10.43 22 1 93.56 98 GLY A C 1
ATOM 774 O O . GLY A 1 98 ? 5.977 11.172 21.078 1 93.56 98 GLY A O 1
ATOM 775 N N . ARG A 1 99 ? 5.535 9.914 22.875 1 92.19 99 ARG A N 1
ATOM 776 C CA . ARG A 1 99 ? 4.129 10.305 22.969 1 92.19 99 ARG A CA 1
ATOM 777 C C . ARG A 1 99 ? 3.955 11.508 23.891 1 92.19 99 ARG A C 1
ATOM 779 O O . ARG A 1 99 ? 4.699 11.664 24.859 1 92.19 99 ARG A O 1
ATOM 786 N N . MET A 1 100 ? 2.984 12.266 23.516 1 91.19 100 MET A N 1
ATOM 787 C CA . MET A 1 100 ? 2.789 13.516 24.25 1 91.19 100 MET A CA 1
ATOM 788 C C . MET A 1 100 ? 2.568 13.234 25.734 1 91.19 100 MET A C 1
ATOM 790 O O . MET A 1 100 ? 3.049 13.984 26.594 1 91.19 100 MET A O 1
ATOM 794 N N . LYS A 1 101 ? 1.911 12.078 26.031 1 90.38 101 LYS A N 1
ATOM 795 C CA . LYS A 1 101 ? 1.614 11.75 27.438 1 90.38 101 LYS A CA 1
ATOM 796 C C . LYS A 1 101 ? 2.895 11.492 28.219 1 90.38 101 LYS A C 1
ATOM 798 O O . LYS A 1 101 ? 2.924 11.656 29.438 1 90.38 101 LYS A O 1
ATOM 803 N N . ASP A 1 102 ? 3.936 11.18 27.531 1 93.56 102 ASP A N 1
ATOM 804 C CA . ASP A 1 102 ? 5.172 10.758 28.188 1 93.56 102 ASP A CA 1
ATOM 805 C C . ASP A 1 102 ? 6.219 11.875 28.156 1 93.56 102 ASP A C 1
ATOM 807 O O . ASP A 1 102 ? 7.273 11.766 28.766 1 93.56 102 ASP A O 1
ATOM 811 N N . LEU A 1 103 ? 5.918 12.914 27.438 1 93.75 103 LEU A N 1
ATOM 812 C CA . LEU A 1 103 ? 6.906 13.969 27.234 1 93.75 103 LEU A CA 1
ATOM 813 C C . LEU A 1 103 ? 6.594 15.18 28.109 1 93.75 103 LEU A C 1
ATOM 815 O O . LEU A 1 103 ? 5.43 15.445 28.406 1 93.75 103 LEU A O 1
ATOM 819 N N . LYS A 1 104 ? 7.703 15.812 28.547 1 95.44 104 LYS A N 1
ATOM 820 C CA . LYS A 1 104 ? 7.605 17.078 29.281 1 95.44 104 LYS A CA 1
ATOM 821 C C . LYS A 1 104 ? 8.297 18.203 28.516 1 95.44 104 LYS A C 1
ATOM 823 O O . LYS A 1 104 ? 9.43 18.062 28.062 1 95.44 104 LYS A O 1
ATOM 828 N N . LEU A 1 105 ? 7.551 19.234 28.344 1 96.62 105 LEU A N 1
ATOM 829 C CA . LEU A 1 105 ? 8.133 20.422 27.719 1 96.62 105 LEU A CA 1
ATOM 830 C C . LEU A 1 105 ? 8.68 21.375 28.781 1 96.62 105 LEU A C 1
ATOM 832 O O . LEU A 1 105 ? 8.164 21.438 29.891 1 96.62 105 LEU A O 1
ATOM 836 N N . PRO A 1 106 ? 9.695 22.062 28.438 1 94.75 106 PRO A N 1
ATOM 837 C CA . PRO A 1 106 ? 10.258 23.031 29.391 1 94.75 106 PRO A CA 1
ATOM 838 C C . PRO A 1 106 ? 9.289 24.172 29.719 1 94.75 106 PRO A C 1
ATOM 840 O O . PRO A 1 106 ? 9.367 24.75 30.797 1 94.75 106 PRO A O 1
ATOM 843 N N . THR A 1 107 ? 8.445 24.562 28.766 1 95.81 107 THR A N 1
ATOM 844 C CA . THR A 1 107 ? 7.492 25.656 28.938 1 95.81 107 THR A CA 1
ATOM 845 C C . THR A 1 107 ? 6.188 25.359 28.203 1 95.81 107 THR A C 1
ATOM 847 O O . THR A 1 107 ? 6.133 24.453 27.375 1 95.81 107 THR A O 1
ATOM 850 N N . LYS A 1 108 ? 5.184 26.141 28.625 1 98.12 108 LYS A N 1
ATOM 851 C CA . LYS A 1 108 ? 3.947 26.125 27.844 1 98.12 108 LYS A CA 1
ATOM 852 C C . LYS A 1 108 ? 4.156 26.75 26.469 1 98.12 108 LYS A C 1
ATOM 854 O O . LYS A 1 108 ? 5.129 27.469 26.266 1 98.12 108 LYS A O 1
ATOM 859 N N . VAL A 1 109 ? 3.266 26.484 25.641 1 98.75 109 VAL A N 1
ATOM 860 C CA . VAL A 1 109 ? 3.455 26.922 24.266 1 98.75 109 VAL A CA 1
ATOM 861 C C . VAL A 1 109 ? 2.33 27.875 23.859 1 98.75 109 VAL A C 1
ATOM 863 O O . VAL A 1 109 ? 1.251 27.859 24.453 1 98.75 109 VAL A O 1
ATOM 866 N N . ASP A 1 110 ? 2.58 28.688 22.844 1 98.75 110 ASP A N 1
ATOM 867 C CA . ASP A 1 110 ? 1.627 29.672 22.344 1 98.75 110 ASP A CA 1
ATOM 868 C C . ASP A 1 110 ? 0.687 29.062 21.312 1 98.75 110 ASP A C 1
ATOM 870 O O . ASP A 1 110 ? -0.395 29.594 21.062 1 98.75 110 ASP A O 1
ATOM 874 N N . GLY A 1 111 ? 1.14 28 20.703 1 98.69 111 GLY A N 1
ATOM 875 C CA . GLY A 1 111 ? 0.346 27.375 19.672 1 98.69 111 GLY A CA 1
ATOM 876 C C . GLY A 1 111 ? 0.732 25.938 19.406 1 98.69 111 GLY A C 1
ATOM 877 O O . GLY A 1 111 ? 1.863 25.531 19.688 1 98.69 111 GLY A O 1
ATOM 878 N N . ILE A 1 112 ? -0.229 25.172 18.891 1 98.81 112 ILE A N 1
ATOM 879 C CA . ILE A 1 112 ? -0.06 23.781 18.5 1 98.81 112 ILE A CA 1
ATOM 880 C C . ILE A 1 112 ? -0.401 23.625 17.016 1 98.81 112 ILE A C 1
ATOM 882 O O . ILE A 1 112 ? -1.454 24.078 16.562 1 98.81 112 ILE A O 1
ATOM 886 N N . ILE A 1 113 ? 0.503 23.109 16.281 1 98.62 113 ILE A N 1
ATOM 887 C CA . ILE A 1 113 ? 0.282 22.766 14.883 1 98.62 113 ILE A CA 1
ATOM 888 C C . ILE A 1 113 ? 0.365 21.25 14.695 1 98.62 113 ILE A C 1
ATOM 890 O O . ILE A 1 113 ? 1.341 20.625 15.117 1 98.62 113 ILE A O 1
ATOM 894 N N . CYS A 1 114 ? -0.648 20.672 14.094 1 97.69 114 CYS A N 1
ATOM 895 C CA . CYS A 1 114 ? -0.654 19.234 13.891 1 97.69 114 CYS A CA 1
ATOM 896 C C . CYS A 1 114 ? -1.543 18.844 12.711 1 97.69 114 CYS A C 1
ATOM 898 O O . CYS A 1 114 ? -2.68 19.312 12.609 1 97.69 114 CYS A O 1
ATOM 900 N N . ASN A 1 115 ? -0.949 18.125 11.828 1 94.38 115 ASN A N 1
ATOM 901 C CA . ASN A 1 115 ? -1.767 17.438 10.828 1 94.38 115 ASN A CA 1
ATOM 902 C C . ASN A 1 115 ? -2.434 16.203 11.398 1 94.38 115 ASN A C 1
ATOM 904 O O . ASN A 1 115 ? -2.047 15.078 11.07 1 94.38 115 ASN A O 1
ATOM 908 N N . TRP A 1 116 ? -3.531 16.391 12.148 1 94.19 116 TRP A N 1
ATOM 909 C CA . TRP A 1 116 ? -4.062 15.328 12.992 1 94.19 116 TRP A CA 1
ATOM 910 C C . TRP A 1 116 ? -5.129 14.531 12.25 1 94.19 116 TRP A C 1
ATOM 912 O O . TRP A 1 116 ? -5.59 13.5 12.742 1 94.19 116 TRP A O 1
ATOM 922 N N . MET A 1 117 ? -5.484 14.93 11.039 1 92.25 117 MET A N 1
ATOM 923 C CA . MET A 1 117 ? -6.59 14.273 10.344 1 92.25 117 MET A CA 1
ATOM 924 C C . MET A 1 117 ? -6.191 12.867 9.891 1 92.25 117 MET A C 1
ATOM 926 O O . MET A 1 117 ? -5.023 12.617 9.594 1 92.25 117 MET A O 1
ATOM 930 N N . GLY A 1 118 ? -7.145 12.031 9.836 1 89.12 118 GLY A N 1
ATOM 931 C CA . GLY A 1 118 ? -7.027 10.695 9.258 1 89.12 118 GLY A CA 1
ATOM 932 C C . GLY A 1 118 ? -8.195 10.328 8.367 1 89.12 118 GLY A C 1
ATOM 933 O O . GLY A 1 118 ? -9.016 11.18 8.016 1 89.12 118 GLY A O 1
ATOM 934 N N . TYR A 1 119 ? -8.117 9.086 7.992 1 88.19 119 TYR A N 1
ATOM 935 C CA . TYR A 1 119 ? -9.258 8.578 7.238 1 88.19 119 TYR A CA 1
ATOM 936 C C . TYR A 1 119 ? -10.547 8.727 8.039 1 88.19 119 TYR A C 1
ATOM 938 O O . TYR A 1 119 ? -10.555 8.508 9.25 1 88.19 119 TYR A O 1
ATOM 946 N N . CYS A 1 120 ? -11.586 9.055 7.328 1 89.62 120 CYS A N 1
ATOM 947 C CA . CYS A 1 120 ? -12.844 9.305 8.016 1 89.62 120 CYS A CA 1
ATOM 948 C C . CYS A 1 120 ? -12.648 10.297 9.164 1 89.62 120 CYS A C 1
ATOM 950 O O . CYS A 1 120 ? -13.32 10.195 10.188 1 89.62 120 CYS A O 1
ATOM 952 N N . LEU A 1 121 ? -11.664 11.094 9.102 1 90.06 121 LEU A N 1
ATOM 953 C CA . LEU A 1 121 ? -11.328 12.203 9.984 1 90.06 121 LEU A CA 1
ATOM 954 C C . LEU A 1 121 ? -10.633 11.703 11.25 1 90.06 121 LEU A C 1
ATOM 956 O O . LEU A 1 121 ? -9.594 12.234 11.641 1 90.06 121 LEU A O 1
ATOM 960 N N . LEU A 1 122 ? -11.141 10.547 11.781 1 87.5 122 LEU A N 1
ATOM 961 C CA . LEU A 1 122 ? -10.734 10.219 13.148 1 87.5 122 LEU A CA 1
ATOM 962 C C . LEU A 1 122 ? -9.883 8.953 13.164 1 87.5 122 LEU A C 1
ATOM 964 O O . LEU A 1 122 ? -9.305 8.609 14.195 1 87.5 122 LEU A O 1
ATOM 968 N N . TYR A 1 123 ? -9.766 8.148 12.18 1 81.5 123 TYR A N 1
ATOM 969 C CA . TYR A 1 123 ? -9.164 6.824 12.172 1 81.5 123 TYR A CA 1
ATOM 970 C C . TYR A 1 123 ? -7.703 6.887 12.602 1 81.5 123 TYR A C 1
ATOM 972 O O . TYR A 1 123 ? -7.188 5.941 13.203 1 81.5 123 TYR A O 1
ATOM 980 N N . GLU A 1 124 ? -6.797 7.879 12.516 1 72.5 124 GLU A N 1
ATOM 981 C CA . GLU A 1 124 ? -5.387 7.879 12.898 1 72.5 124 GLU A CA 1
ATOM 982 C C . GLU A 1 124 ? -5.203 8.352 14.336 1 72.5 124 GLU A C 1
ATOM 984 O O . GLU A 1 124 ? -4.105 8.273 14.891 1 72.5 124 GLU A O 1
ATOM 989 N N . SER A 1 125 ? -6.059 8.609 15.062 1 69 125 SER A N 1
ATOM 990 C CA . SER A 1 125 ? -6.152 8.914 16.484 1 69 125 SER A CA 1
ATOM 991 C C . SER A 1 125 ? -5.184 10.031 16.875 1 69 125 SER A C 1
ATOM 993 O O . SER A 1 125 ? -4.926 10.242 18.062 1 69 125 SER A O 1
ATOM 995 N N . GLU A 1 126 ? -4.629 10.688 15.984 1 87.12 126 GLU A N 1
ATOM 996 C CA . GLU A 1 126 ? -3.674 11.75 16.297 1 87.12 126 GLU A CA 1
ATOM 997 C C . GLU A 1 126 ? -4.355 12.922 16.984 1 87.12 126 GLU A C 1
ATOM 999 O O . GLU A 1 126 ? -3.703 13.711 17.672 1 87.12 126 GLU A O 1
ATOM 1004 N N . ILE A 1 127 ? -5.609 12.977 16.844 1 92.12 127 ILE A N 1
ATOM 1005 C CA . ILE A 1 127 ? -6.375 14.039 17.5 1 92.12 127 ILE A CA 1
ATOM 1006 C C . ILE A 1 127 ? -6.234 13.914 19.016 1 92.12 127 ILE A C 1
ATOM 1008 O O . ILE A 1 127 ? -6.254 14.922 19.719 1 92.12 127 ILE A O 1
ATOM 1012 N N . LEU A 1 128 ? -6.035 12.734 19.531 1 90.81 128 LEU A N 1
ATOM 1013 C CA . LEU A 1 128 ? -5.875 12.531 20.969 1 90.81 128 LEU A CA 1
ATOM 1014 C C . LEU A 1 128 ? -4.582 13.164 21.469 1 90.81 128 LEU A C 1
ATOM 1016 O O . LEU A 1 128 ? -4.531 13.68 22.594 1 90.81 128 LEU A O 1
ATOM 1020 N N . GLU A 1 129 ? -3.562 13.102 20.609 1 93.38 129 GLU A N 1
ATOM 1021 C CA . GLU A 1 129 ? -2.309 13.773 20.938 1 93.38 129 GLU A CA 1
ATOM 1022 C C . GLU A 1 129 ? -2.5 15.289 21.031 1 93.38 129 GLU A C 1
ATOM 1024 O O . GLU A 1 129 ? -1.907 15.938 21.891 1 93.38 129 GLU A O 1
ATOM 1029 N N . VAL A 1 130 ? -3.303 15.797 20.203 1 96.81 130 VAL A N 1
ATOM 1030 C CA . VAL A 1 130 ? -3.559 17.234 20.188 1 96.81 130 VAL A CA 1
ATOM 1031 C C . VAL A 1 130 ? -4.309 17.641 21.453 1 96.81 130 VAL A C 1
ATOM 1033 O O . VAL A 1 130 ? -3.955 18.625 22.109 1 96.81 130 VAL A O 1
ATOM 1036 N N . LEU A 1 131 ? -5.301 16.859 21.797 1 95.62 131 LEU A N 1
ATOM 1037 C CA . LEU A 1 131 ? -6.086 17.172 22.984 1 95.62 131 LEU A CA 1
ATOM 1038 C C . LEU A 1 131 ? -5.223 17.094 24.25 1 95.62 131 LEU A C 1
ATOM 1040 O O . LEU A 1 131 ? -5.32 17.953 25.125 1 95.62 131 LEU A O 1
ATOM 1044 N N . GLU A 1 132 ? -4.406 16.125 24.297 1 95.56 132 GLU A N 1
ATOM 1045 C CA . GLU A 1 132 ? -3.479 15.984 25.406 1 95.56 132 GLU A CA 1
ATOM 1046 C C . GLU A 1 132 ? -2.529 17.172 25.484 1 95.56 132 GLU A C 1
ATOM 1048 O O . GLU A 1 132 ? -2.309 17.734 26.562 1 95.56 132 GLU A O 1
ATOM 1053 N N . ALA A 1 133 ? -1.982 17.562 24.422 1 97.88 133 ALA A N 1
ATOM 1054 C CA . ALA A 1 133 ? -1.065 18.703 24.359 1 97.88 133 ALA A CA 1
ATOM 1055 C C . ALA A 1 133 ? -1.771 20 24.75 1 97.88 133 ALA A C 1
ATOM 1057 O O . ALA A 1 133 ? -1.21 20.828 25.469 1 97.88 133 ALA A O 1
ATOM 1058 N N . ARG A 1 134 ? -2.959 20.172 24.203 1 98.19 134 ARG A N 1
ATOM 1059 C CA . ARG A 1 134 ? -3.76 21.344 24.531 1 98.19 134 ARG A CA 1
ATOM 1060 C C . ARG A 1 134 ? -3.945 21.469 26.047 1 98.19 134 ARG A C 1
ATOM 1062 O O . ARG A 1 134 ? -3.623 22.5 26.625 1 98.19 134 ARG A O 1
ATOM 1069 N N . ASP A 1 135 ? -4.352 20.422 26.672 1 97.56 135 ASP A N 1
ATOM 1070 C CA . ASP A 1 135 ? -4.723 20.453 28.094 1 97.56 135 ASP A CA 1
ATOM 1071 C C . ASP A 1 135 ? -3.494 20.672 28.969 1 97.56 135 ASP A C 1
ATOM 1073 O O . ASP A 1 135 ? -3.582 21.312 30.016 1 97.56 135 ASP A O 1
ATOM 1077 N N . ARG A 1 136 ? -2.389 20.266 28.531 1 97.44 136 ARG A N 1
ATOM 1078 C CA . ARG A 1 136 ? -1.212 20.25 29.391 1 97.44 136 ARG A CA 1
ATOM 1079 C C . ARG A 1 136 ? -0.309 21.453 29.094 1 97.44 136 ARG A C 1
ATOM 1081 O O . ARG A 1 136 ? 0.339 21.984 30 1 97.44 136 ARG A O 1
ATOM 1088 N N . TRP A 1 137 ? -0.277 21.844 27.828 1 98.25 137 TRP A N 1
ATOM 1089 C CA . TRP A 1 137 ? 0.879 22.672 27.484 1 98.25 137 TRP A CA 1
ATOM 1090 C C . TRP A 1 137 ? 0.445 23.953 26.781 1 98.25 137 TRP A C 1
ATOM 1092 O O . TRP A 1 137 ? 1.233 24.891 26.641 1 98.25 137 TRP A O 1
ATOM 1102 N N . LEU A 1 138 ? -0.743 24.016 26.281 1 98.62 138 LEU A N 1
ATOM 1103 C CA . LEU A 1 138 ? -1.174 25.219 25.562 1 98.62 138 LEU A CA 1
ATOM 1104 C C . LEU A 1 138 ? -1.496 26.344 26.547 1 98.62 138 LEU A C 1
ATOM 1106 O O . LEU A 1 138 ? -2.209 26.141 27.531 1 98.62 138 LEU A O 1
ATOM 1110 N N . LYS A 1 139 ? -0.958 27.5 26.359 1 98.38 139 LYS A N 1
ATOM 1111 C CA . LYS A 1 139 ? -1.277 28.688 27.141 1 98.38 139 LYS A CA 1
ATOM 1112 C C . LYS A 1 139 ? -2.732 29.094 26.953 1 98.38 139 LYS A C 1
ATOM 1114 O O . LYS A 1 139 ? -3.334 28.797 25.922 1 98.38 139 LYS A O 1
ATOM 1119 N N . LYS A 1 140 ? -3.199 29.797 27.969 1 97 140 LYS A N 1
ATOM 1120 C CA . LYS A 1 140 ? -4.512 30.406 27.797 1 97 140 LYS A CA 1
ATOM 1121 C C . LYS A 1 140 ? -4.523 31.359 26.609 1 97 140 LYS A C 1
ATOM 1123 O O . LYS A 1 140 ? -3.648 32.219 26.484 1 97 140 LYS A O 1
ATOM 1128 N N . GLY A 1 141 ? -5.461 31.125 25.75 1 95.88 141 GLY A N 1
ATOM 1129 C CA . GLY A 1 141 ? -5.57 31.984 24.578 1 95.88 141 GLY A CA 1
ATOM 1130 C C . GLY A 1 141 ? -4.707 31.516 23.422 1 95.88 141 GLY A C 1
ATOM 1131 O O . GLY A 1 141 ? -4.684 32.156 22.359 1 95.88 141 GLY A O 1
ATOM 1132 N N . GLY A 1 142 ? -3.969 30.438 23.562 1 98.19 142 GLY A N 1
ATOM 1133 C CA . GLY A 1 142 ? -3.158 29.891 22.484 1 98.19 142 GLY A CA 1
ATOM 1134 C C . GLY A 1 142 ? -3.984 29.328 21.344 1 98.19 142 GLY A C 1
ATOM 1135 O O . GLY A 1 142 ? -5.203 29.188 21.469 1 98.19 142 GLY A O 1
ATOM 1136 N N . PHE A 1 143 ? -3.312 29.031 20.234 1 98.31 143 PHE A N 1
ATOM 1137 C CA . PHE A 1 143 ? -4.062 28.547 19.078 1 98.31 143 PHE A CA 1
ATOM 1138 C C . PHE A 1 143 ? -3.754 27.094 18.781 1 98.31 143 PHE A C 1
ATOM 1140 O O . PHE A 1 143 ? -2.752 26.562 19.266 1 98.31 143 PHE A O 1
ATOM 1147 N N . ILE A 1 144 ? -4.637 26.422 18.109 1 98.56 144 ILE A N 1
ATOM 1148 C CA . ILE A 1 144 ? -4.48 25.094 17.531 1 98.56 144 ILE A CA 1
ATOM 1149 C C . ILE A 1 144 ? -4.746 25.141 16.031 1 98.56 144 ILE A C 1
ATOM 1151 O O . ILE A 1 144 ? -5.781 25.656 15.602 1 98.56 144 ILE A O 1
ATOM 1155 N N . LEU A 1 145 ? -3.787 24.672 15.258 1 98.44 145 LEU A N 1
ATOM 1156 C CA . LEU A 1 145 ? -3.91 24.688 13.805 1 98.44 145 LEU A CA 1
ATOM 1157 C C . LEU A 1 145 ? -3.857 23.266 13.25 1 98.44 145 LEU A C 1
ATOM 1159 O O . LEU A 1 145 ? -2.82 22.594 13.328 1 98.44 145 LEU A O 1
ATOM 1163 N N . PRO A 1 146 ? -4.918 22.875 12.609 1 97.75 146 PRO A N 1
ATOM 1164 C CA . PRO A 1 146 ? -6.266 23.453 12.547 1 97.75 146 PRO A CA 1
ATOM 1165 C C . PRO A 1 146 ? -7.102 23.141 13.789 1 97.75 146 PRO A C 1
ATOM 1167 O O . PRO A 1 146 ? -6.785 22.203 14.523 1 97.75 146 PRO A O 1
ATOM 1170 N N . ASP A 1 147 ? -8.18 23.938 13.992 1 98.31 147 ASP A N 1
ATOM 1171 C CA . ASP A 1 147 ? -8.906 23.734 15.234 1 98.31 147 ASP A CA 1
ATOM 1172 C C . ASP A 1 147 ? -10.383 23.438 14.969 1 98.31 147 ASP A C 1
ATOM 1174 O O . ASP A 1 147 ? -11.117 23.047 15.875 1 98.31 147 ASP A O 1
ATOM 1178 N N . LEU A 1 148 ? -10.844 23.578 13.758 1 98.31 148 LEU A N 1
ATOM 1179 C CA . LEU A 1 148 ? -12.234 23.281 13.406 1 98.31 148 LEU A CA 1
ATOM 1180 C C . LEU A 1 148 ? -12.312 22.125 12.414 1 98.31 148 LEU A C 1
ATOM 1182 O O . LEU A 1 148 ? -11.492 22.031 11.492 1 98.31 148 LEU A O 1
ATOM 1186 N N . ALA A 1 149 ? -13.281 21.25 12.633 1 97.5 149 ALA A N 1
ATOM 1187 C CA . ALA A 1 149 ? -13.461 20.125 11.727 1 97.5 149 ALA A CA 1
ATOM 1188 C C . ALA A 1 149 ? -14.922 19.688 11.664 1 97.5 149 ALA A C 1
ATOM 1190 O O . ALA A 1 149 ? -15.672 19.891 12.625 1 97.5 149 ALA A O 1
ATOM 1191 N N . ALA A 1 150 ? -15.266 19.172 10.547 1 97.62 150 ALA A N 1
ATOM 1192 C CA . ALA A 1 150 ? -16.594 18.609 10.359 1 97.62 150 ALA A CA 1
ATOM 1193 C C . ALA A 1 150 ? -16.531 17.344 9.508 1 97.62 150 ALA A C 1
ATOM 1195 O O . ALA A 1 150 ? -15.711 17.25 8.594 1 97.62 150 ALA A O 1
ATOM 1196 N N . LEU A 1 151 ? -17.344 16.375 9.844 1 97.62 151 LEU A N 1
ATOM 1197 C CA . LEU A 1 151 ? -17.484 15.125 9.102 1 97.62 151 LEU A CA 1
ATOM 1198 C C . LEU A 1 151 ? -18.875 15.031 8.477 1 97.62 151 LEU A C 1
ATOM 1200 O O . LEU A 1 151 ? -19.875 15.32 9.141 1 97.62 151 LEU A O 1
ATOM 1204 N N . TYR A 1 152 ? -18.938 14.617 7.242 1 97.88 152 TYR A N 1
ATOM 1205 C CA . TYR A 1 152 ? -20.188 14.586 6.508 1 97.88 152 TYR A CA 1
ATOM 1206 C C . TYR A 1 152 ? -20.484 13.18 5.98 1 97.88 152 TYR A C 1
ATOM 1208 O O . TYR A 1 152 ? -19.547 12.406 5.734 1 97.88 152 TYR A O 1
ATOM 1216 N N . LEU A 1 153 ? -21.75 12.891 5.84 1 98.19 153 LEU A N 1
ATOM 1217 C CA . LEU A 1 153 ? -22.281 11.656 5.25 1 98.19 153 LEU A CA 1
ATOM 1218 C C . LEU A 1 153 ? -23.125 11.969 4.02 1 98.19 153 LEU A C 1
ATOM 1220 O O . LEU A 1 153 ? -23.938 12.898 4.035 1 98.19 153 LEU A O 1
ATOM 1224 N N . VAL A 1 154 ? -22.938 11.211 2.975 1 97.94 154 VAL A N 1
ATOM 1225 C CA . VAL A 1 154 ? -23.766 11.336 1.775 1 97.94 154 VAL A CA 1
ATOM 1226 C C . VAL A 1 154 ? -24.016 9.961 1.164 1 97.94 154 VAL A C 1
ATOM 1228 O O . VAL A 1 154 ? -23.219 9.031 1.368 1 97.94 154 VAL A O 1
ATOM 1231 N N . ALA A 1 155 ? -25.125 9.766 0.557 1 98.19 155 ALA A N 1
ATOM 1232 C CA . ALA A 1 155 ? -25.391 8.578 -0.243 1 98.19 155 ALA A CA 1
ATOM 1233 C C . ALA A 1 155 ? -24.938 8.766 -1.686 1 98.19 155 ALA A C 1
ATOM 1235 O O . ALA A 1 155 ? -25.062 9.859 -2.244 1 98.19 155 ALA A O 1
ATOM 1236 N N . SER A 1 156 ? -24.422 7.68 -2.295 1 97.94 156 SER A N 1
ATOM 1237 C CA . SER A 1 156 ? -23.859 7.82 -3.633 1 97.94 156 SER A CA 1
ATOM 1238 C C . SER A 1 156 ? -24.078 6.559 -4.461 1 97.94 156 SER A C 1
ATOM 1240 O O . SER A 1 156 ? -24.297 5.477 -3.906 1 97.94 156 SER A O 1
ATOM 1242 N N . GLU A 1 157 ? -24.125 6.746 -5.746 1 97.69 157 GLU A N 1
ATOM 1243 C CA . GLU A 1 157 ? -24.188 5.668 -6.73 1 97.69 157 GLU A CA 1
ATOM 1244 C C . GLU A 1 157 ? -22.844 5.445 -7.402 1 97.69 157 GLU A C 1
ATOM 1246 O O . GLU A 1 157 ? -22.562 6.027 -8.453 1 97.69 157 GLU A O 1
ATOM 1251 N N . GLU A 1 158 ? -22.078 4.48 -6.859 1 95.69 158 GLU A N 1
ATOM 1252 C CA . GLU A 1 158 ? -20.719 4.258 -7.324 1 95.69 158 GLU A CA 1
ATOM 1253 C C . GLU A 1 158 ? -20.578 2.889 -7.984 1 95.69 158 GLU A C 1
ATOM 1255 O O . GLU A 1 158 ? -19.844 2.027 -7.496 1 95.69 158 GLU A O 1
ATOM 1260 N N . HIS A 1 159 ? -21.078 2.775 -9.172 1 94.81 159 HIS A N 1
ATOM 1261 C CA . HIS A 1 159 ? -21.156 1.486 -9.852 1 94.81 159 HIS A CA 1
ATOM 1262 C C . HIS A 1 159 ? -19.766 0.952 -10.18 1 94.81 159 HIS A C 1
ATOM 1264 O O . HIS A 1 159 ? -19.469 -0.205 -9.883 1 94.81 159 HIS A O 1
ATOM 1270 N N . LYS A 1 160 ? -19.031 1.754 -10.781 1 93.62 160 LYS A N 1
ATOM 1271 C CA . LYS A 1 160 ? -17.703 1.316 -11.219 1 93.62 160 LYS A CA 1
ATOM 1272 C C . LYS A 1 160 ? -16.844 0.925 -10.023 1 93.62 160 LYS A C 1
ATOM 1274 O O . LYS A 1 160 ? -16.172 -0.111 -10.047 1 93.62 160 LYS A O 1
ATOM 1279 N N . LEU A 1 161 ? -16.875 1.721 -9 1 93.56 161 LEU A N 1
ATOM 1280 C CA . LEU A 1 161 ? -16.094 1.447 -7.801 1 93.56 161 LEU A CA 1
ATOM 1281 C C . LEU A 1 161 ? -16.547 0.15 -7.141 1 93.56 161 LEU A C 1
ATOM 1283 O O . LEU A 1 161 ? -15.719 -0.649 -6.699 1 93.56 161 LEU A O 1
ATOM 1287 N N . LYS A 1 162 ? -17.781 0.03 -7.016 1 95.38 162 LYS A N 1
ATOM 1288 C CA . LYS A 1 162 ? -18.328 -1.178 -6.395 1 95.38 162 LYS A CA 1
ATOM 1289 C C . LYS A 1 162 ? -17.953 -2.42 -7.199 1 95.38 162 LYS A C 1
ATOM 1291 O O . LYS A 1 162 ? -17.641 -3.469 -6.629 1 95.38 162 LYS A O 1
ATOM 1296 N N . SER A 1 163 ? -18.062 -2.303 -8.492 1 93.88 163 SER A N 1
ATOM 1297 C CA . SER A 1 163 ? -17.688 -3.416 -9.352 1 93.88 163 SER A CA 1
ATOM 1298 C C . SER A 1 163 ? -16.219 -3.791 -9.164 1 93.88 163 SER A C 1
ATOM 1300 O O . SER A 1 163 ? -15.883 -4.969 -9.016 1 93.88 163 SER A O 1
ATOM 1302 N N . GLU A 1 164 ? -15.422 -2.822 -9.078 1 90 164 GLU A N 1
ATOM 1303 C CA . GLU A 1 164 ? -13.984 -3.041 -8.953 1 90 164 GLU A CA 1
ATOM 1304 C C . GLU A 1 164 ? -13.625 -3.602 -7.578 1 90 164 GLU A C 1
ATOM 1306 O O . GLU A 1 164 ? -12.742 -4.453 -7.457 1 90 164 GLU A O 1
ATOM 1311 N N . ARG A 1 165 ? -14.305 -3.148 -6.633 1 92.5 165 ARG A N 1
ATOM 1312 C CA . ARG A 1 165 ? -13.969 -3.512 -5.258 1 92.5 165 ARG A CA 1
ATOM 1313 C C . ARG A 1 165 ? -14.648 -4.816 -4.855 1 92.5 165 ARG A C 1
ATOM 1315 O O . ARG A 1 165 ? -14.055 -5.645 -4.16 1 92.5 165 ARG A O 1
ATOM 1322 N N . CYS A 1 166 ? -15.875 -4.984 -5.293 1 94.44 166 CYS A N 1
ATOM 1323 C CA . CYS A 1 166 ? -16.688 -6.051 -4.707 1 94.44 166 CYS A CA 1
ATOM 1324 C C . CYS A 1 166 ? -17.141 -7.035 -5.777 1 94.44 166 CYS A C 1
ATOM 1326 O O . CYS A 1 166 ? -16.859 -8.227 -5.695 1 94.44 166 CYS A O 1
ATOM 1328 N N . ASN A 1 167 ? -17.688 -6.559 -6.809 1 94.44 167 ASN A N 1
ATOM 1329 C CA . ASN A 1 167 ? -18.469 -7.406 -7.695 1 94.44 167 ASN A CA 1
ATOM 1330 C C . ASN A 1 167 ? -17.578 -8.297 -8.555 1 94.44 167 ASN A C 1
ATOM 1332 O O . ASN A 1 167 ? -18 -9.359 -9.008 1 94.44 167 ASN A O 1
ATOM 1336 N N . HIS A 1 168 ? -16.422 -7.902 -8.828 1 93 168 HIS A N 1
ATOM 1337 C CA . HIS A 1 168 ? -15.516 -8.711 -9.641 1 93 168 HIS A CA 1
ATOM 1338 C C . HIS A 1 168 ? -15.281 -10.078 -9.008 1 93 168 HIS A C 1
ATOM 1340 O O . HIS A 1 168 ? -14.984 -11.047 -9.703 1 93 168 HIS A O 1
ATOM 1346 N N . TRP A 1 169 ? -15.492 -10.203 -7.73 1 95.25 169 TRP A N 1
ATOM 1347 C CA . TRP A 1 169 ? -15.242 -11.445 -7.008 1 95.25 169 TRP A CA 1
ATOM 1348 C C . TRP A 1 169 ? -16.312 -12.492 -7.332 1 95.25 169 TRP A C 1
ATOM 1350 O O . TRP A 1 169 ? -16.141 -13.672 -7.02 1 95.25 169 TRP A O 1
ATOM 1360 N N . ARG A 1 170 ? -17.375 -12.047 -7.883 1 95.5 170 ARG A N 1
ATOM 1361 C CA . ARG A 1 170 ? -18.438 -12.984 -8.242 1 95.5 170 ARG A CA 1
ATOM 1362 C C . ARG A 1 170 ? -17.922 -14.039 -9.219 1 95.5 170 ARG A C 1
ATOM 1364 O O . ARG A 1 170 ? -18.422 -15.164 -9.234 1 95.5 170 ARG A O 1
ATOM 1371 N N . ASN A 1 171 ? -16.953 -13.648 -10 1 95.81 171 ASN A N 1
ATOM 1372 C CA . ASN A 1 171 ? -16.328 -14.539 -10.977 1 95.81 171 ASN A CA 1
ATOM 1373 C C . ASN A 1 171 ? -14.859 -14.172 -11.195 1 95.81 171 ASN A C 1
ATOM 1375 O O . ASN A 1 171 ? -14.555 -13.18 -11.859 1 95.81 171 ASN A O 1
ATOM 1379 N N . VAL A 1 172 ? -14.023 -14.961 -10.742 1 94.69 172 VAL A N 1
ATOM 1380 C CA . VAL A 1 172 ? -12.586 -14.781 -10.891 1 94.69 172 VAL A CA 1
ATOM 1381 C C . VAL A 1 172 ? -11.992 -15.977 -11.641 1 94.69 172 VAL A C 1
ATOM 1383 O O . VAL A 1 172 ? -11.844 -17.062 -11.078 1 94.69 172 VAL A O 1
ATOM 1386 N N . TYR A 1 173 ? -11.664 -15.742 -12.891 1 93.75 173 TYR A N 1
ATOM 1387 C CA . TYR A 1 173 ? -11.125 -16.781 -13.758 1 93.75 173 TYR A CA 1
ATOM 1388 C C . TYR A 1 173 ? -12.055 -18 -13.805 1 93.75 173 TYR A C 1
ATOM 1390 O O . TYR A 1 173 ? -11.602 -19.141 -13.812 1 93.75 173 TYR A O 1
ATOM 1398 N N . GLY A 1 174 ? -13.367 -17.75 -13.664 1 94.88 174 GLY A N 1
ATOM 1399 C CA . GLY A 1 174 ? -14.359 -18.797 -13.789 1 94.88 174 GLY A CA 1
ATOM 1400 C C . GLY A 1 174 ? -14.812 -19.359 -12.445 1 94.88 174 GLY A C 1
ATOM 1401 O O . GLY A 1 174 ? -15.664 -20.25 -12.391 1 94.88 174 GLY A O 1
ATOM 1402 N N . PHE A 1 175 ? -14.305 -18.875 -11.391 1 97.19 175 PHE A N 1
ATOM 1403 C CA . PHE A 1 175 ? -14.625 -19.438 -10.086 1 97.19 175 PHE A CA 1
ATOM 1404 C C . PHE A 1 175 ? -15.453 -18.453 -9.258 1 97.19 175 PHE A C 1
ATOM 1406 O O . PHE A 1 175 ? -15.266 -17.25 -9.367 1 97.19 175 PHE A O 1
ATOM 1413 N N . ASN A 1 176 ? -16.281 -18.984 -8.453 1 97.62 176 ASN A N 1
ATOM 1414 C CA . ASN A 1 176 ? -17.109 -18.234 -7.52 1 97.62 176 ASN A CA 1
ATOM 1415 C C . ASN A 1 176 ? -16.328 -17.859 -6.262 1 97.62 176 ASN A C 1
ATOM 1417 O O . ASN A 1 176 ? -15.969 -18.734 -5.473 1 97.62 176 ASN A O 1
ATOM 1421 N N . MET A 1 177 ? -16.156 -16.594 -6.094 1 96.75 177 MET A N 1
ATOM 1422 C CA . MET A 1 177 ? -15.461 -16.125 -4.891 1 96.75 177 MET A CA 1
ATOM 1423 C C . MET A 1 177 ? -16.344 -15.18 -4.09 1 96.75 177 MET A C 1
ATOM 1425 O O . MET A 1 177 ? -15.875 -14.156 -3.586 1 96.75 177 MET A O 1
ATOM 1429 N N . ASN A 1 178 ? -17.5 -15.484 -3.898 1 95.31 178 ASN A N 1
ATOM 1430 C CA . ASN A 1 178 ? -18.469 -14.664 -3.172 1 95.31 178 ASN A CA 1
ATOM 1431 C C . ASN A 1 178 ? -18.094 -14.523 -1.701 1 95.31 178 ASN A C 1
ATOM 1433 O O . ASN A 1 178 ? -18.422 -13.523 -1.062 1 95.31 178 ASN A O 1
ATOM 1437 N N . ALA A 1 179 ? -17.422 -15.508 -1.226 1 93.56 179 ALA A N 1
ATOM 1438 C CA . ALA A 1 179 ? -16.938 -15.391 0.15 1 93.56 179 ALA A CA 1
ATOM 1439 C C . ALA A 1 179 ? -16.047 -14.164 0.316 1 93.56 179 ALA A C 1
ATOM 1441 O O . ALA A 1 179 ? -16.125 -13.469 1.328 1 93.56 179 ALA A O 1
ATOM 1442 N N . ILE A 1 180 ? -15.203 -13.914 -0.614 1 93.38 180 ILE A N 1
ATOM 1443 C CA . ILE A 1 180 ? -14.312 -12.758 -0.574 1 93.38 180 ILE A CA 1
ATOM 1444 C C . ILE A 1 180 ? -15.102 -11.484 -0.84 1 93.38 180 ILE A C 1
ATOM 1446 O O . ILE A 1 180 ? -14.805 -10.43 -0.266 1 93.38 180 ILE A O 1
ATOM 1450 N N . ARG A 1 181 ? -16.047 -11.586 -1.705 1 94.44 181 ARG A N 1
ATOM 1451 C CA . ARG A 1 181 ? -16.922 -10.445 -1.971 1 94.44 181 ARG A CA 1
ATOM 1452 C C . ARG A 1 181 ? -17.562 -9.938 -0.686 1 94.44 181 ARG A C 1
ATOM 1454 O O . ARG A 1 181 ? -17.641 -8.727 -0.464 1 94.44 181 ARG A O 1
ATOM 1461 N N . ARG A 1 182 ? -18.016 -10.82 0.139 1 92.75 182 ARG A N 1
ATOM 1462 C CA . ARG A 1 182 ? -18.625 -10.453 1.409 1 92.75 182 ARG A CA 1
ATOM 1463 C C . ARG A 1 182 ? -17.625 -9.727 2.309 1 92.75 182 ARG A C 1
ATOM 1465 O O . ARG A 1 182 ? -18 -8.773 3.006 1 92.75 182 ARG A O 1
ATOM 1472 N N . TYR A 1 183 ? -16.453 -10.203 2.229 1 89.06 183 TYR A N 1
ATOM 1473 C CA . TYR A 1 183 ? -15.383 -9.531 2.959 1 89.06 183 TYR A CA 1
ATOM 1474 C C . TYR A 1 183 ? -15.164 -8.117 2.432 1 89.06 183 TYR A C 1
ATOM 1476 O O . TYR A 1 183 ? -15.031 -7.176 3.213 1 89.06 183 TYR A O 1
ATOM 1484 N N . ALA A 1 184 ? -15.102 -7.984 1.149 1 91.69 184 ALA A N 1
ATOM 1485 C CA . ALA A 1 184 ? -14.906 -6.688 0.508 1 91.69 184 ALA A CA 1
ATOM 1486 C C . ALA A 1 184 ? -16.016 -5.715 0.878 1 91.69 184 ALA A C 1
ATOM 1488 O O . ALA A 1 184 ? -15.773 -4.52 1.059 1 91.69 184 ALA A O 1
ATOM 1489 N N . LEU A 1 185 ? -17.203 -6.219 1.029 1 93.81 185 LEU A N 1
ATOM 1490 C CA . LEU A 1 185 ? -18.359 -5.398 1.369 1 93.81 185 LEU A CA 1
ATOM 1491 C C . LEU A 1 185 ? -18.328 -4.996 2.84 1 93.81 185 LEU A C 1
ATOM 1493 O O . LEU A 1 185 ? -18.906 -3.975 3.221 1 93.81 185 LEU A O 1
ATOM 1497 N N . ALA A 1 186 ? -17.656 -5.754 3.631 1 91.88 186 ALA A N 1
ATOM 1498 C CA . ALA A 1 186 ? -17.688 -5.555 5.078 1 91.88 186 ALA A CA 1
ATOM 1499 C C . ALA A 1 186 ? -16.641 -4.523 5.508 1 91.88 186 ALA A C 1
ATOM 1501 O O . ALA A 1 186 ? -16.688 -4.016 6.629 1 91.88 186 ALA A O 1
ATOM 1502 N N . GLU A 1 187 ? -15.766 -4.234 4.668 1 90.56 187 GLU A N 1
ATOM 1503 C CA . GLU A 1 187 ? -14.719 -3.275 4.996 1 90.56 187 GLU A CA 1
ATOM 1504 C C . GLU A 1 187 ? -14.844 -2.004 4.164 1 90.56 187 GLU A C 1
ATOM 1506 O O . GLU A 1 187 ? -15 -2.07 2.941 1 90.56 187 GLU A O 1
ATOM 1511 N N . PRO A 1 188 ? -14.734 -0.877 4.852 1 92.56 188 PRO A N 1
ATOM 1512 C CA . PRO A 1 188 ? -14.68 0.353 4.055 1 92.56 188 PRO A CA 1
ATOM 1513 C C . PRO A 1 188 ? -13.414 0.448 3.209 1 92.56 188 PRO A C 1
ATOM 1515 O O . PRO A 1 188 ? -12.453 -0.285 3.445 1 92.56 188 PRO A O 1
ATOM 1518 N N . CYS A 1 189 ? -13.469 1.236 2.232 1 91.88 189 CYS A N 1
ATOM 1519 C CA . CYS A 1 189 ? -12.281 1.592 1.463 1 91.88 189 CYS A CA 1
ATOM 1520 C C . CYS A 1 189 ? -12.219 3.094 1.22 1 91.88 189 CYS A C 1
ATOM 1522 O O . CYS A 1 189 ? -13.117 3.832 1.633 1 91.88 189 CYS A O 1
ATOM 1524 N N . VAL A 1 190 ? -11.102 3.531 0.745 1 92 190 VAL A N 1
ATOM 1525 C CA . VAL A 1 190 ? -10.891 4.945 0.459 1 92 190 VAL A CA 1
ATOM 1526 C C . VAL A 1 190 ? -10.75 5.152 -1.048 1 92 190 VAL A C 1
ATOM 1528 O O . VAL A 1 190 ? -10.016 4.426 -1.715 1 92 190 VAL A O 1
ATOM 1531 N N . ALA A 1 191 ? -11.492 6.125 -1.593 1 91.5 191 ALA A N 1
ATOM 1532 C CA . ALA A 1 191 ? -11.445 6.379 -3.031 1 91.5 191 ALA A CA 1
ATOM 1533 C C . ALA A 1 191 ? -11.789 7.832 -3.342 1 91.5 191 ALA A C 1
ATOM 1535 O O . ALA A 1 191 ? -12.438 8.508 -2.541 1 91.5 191 ALA A O 1
ATOM 1536 N N . LEU A 1 192 ? -11.219 8.195 -4.48 1 89.88 192 LEU A N 1
ATOM 1537 C CA . LEU A 1 192 ? -11.617 9.5 -4.996 1 89.88 192 LEU A CA 1
ATOM 1538 C C . LEU A 1 192 ? -12.945 9.406 -5.746 1 89.88 192 LEU A C 1
ATOM 1540 O O . LEU A 1 192 ? -13.062 8.648 -6.711 1 89.88 192 LEU A O 1
ATOM 1544 N N . THR A 1 193 ? -13.945 10.078 -5.301 1 91.12 193 THR A N 1
ATOM 1545 C CA . THR A 1 193 ? -15.258 10.109 -5.93 1 91.12 193 THR A CA 1
ATOM 1546 C C . THR A 1 193 ? -15.594 11.508 -6.434 1 91.12 193 THR A C 1
ATOM 1548 O O . THR A 1 193 ? -14.812 12.445 -6.238 1 91.12 193 THR A O 1
ATOM 1551 N N . THR A 1 194 ? -16.703 11.602 -7.18 1 89.19 194 THR A N 1
ATOM 1552 C CA . THR A 1 194 ? -17.094 12.891 -7.754 1 89.19 194 THR A CA 1
ATOM 1553 C C . THR A 1 194 ? -18.5 13.289 -7.312 1 89.19 194 THR A C 1
ATOM 1555 O O . THR A 1 194 ? -19.297 12.43 -6.941 1 89.19 194 THR A O 1
ATOM 1558 N N . GLY A 1 195 ? -18.719 14.547 -7.418 1 92.38 195 GLY A N 1
ATOM 1559 C CA . GLY A 1 195 ? -20.016 15.078 -7.035 1 92.38 195 GLY A CA 1
ATOM 1560 C C . GLY A 1 195 ? -21.141 14.617 -7.949 1 92.38 195 GLY A C 1
ATOM 1561 O O . GLY A 1 195 ? -22.312 14.602 -7.551 1 92.38 195 GLY A O 1
ATOM 1562 N N . LYS A 1 196 ? -20.844 14.195 -9.117 1 91.75 196 LYS A N 1
ATOM 1563 C CA . LYS A 1 196 ? -21.828 13.828 -10.125 1 91.75 196 LYS A CA 1
ATOM 1564 C C . LYS A 1 196 ? -22.609 12.586 -9.703 1 91.75 196 LYS A C 1
ATOM 1566 O O . LYS A 1 196 ? -23.719 12.359 -10.164 1 91.75 196 LYS A O 1
ATOM 1571 N N . LYS A 1 197 ? -22.109 11.828 -8.859 1 94.88 197 LYS A N 1
ATOM 1572 C CA . LYS A 1 197 ? -22.703 10.539 -8.531 1 94.88 197 LYS A CA 1
ATOM 1573 C C . LYS A 1 197 ? -23.438 10.602 -7.199 1 94.88 197 LYS A C 1
ATOM 1575 O O . LYS A 1 197 ? -24.062 9.617 -6.777 1 94.88 197 LYS A O 1
ATOM 1580 N N . LEU A 1 198 ? -23.422 11.711 -6.57 1 97.12 198 LEU A N 1
ATOM 1581 C CA . LEU A 1 198 ? -24.062 11.867 -5.27 1 97.12 198 LEU A CA 1
ATOM 1582 C C . LEU A 1 198 ? -25.578 11.859 -5.414 1 97.12 198 LEU A C 1
ATOM 1584 O O . LEU A 1 198 ? -26.125 12.438 -6.359 1 97.12 198 LEU A O 1
ATOM 1588 N N . LEU A 1 199 ? -26.203 11.242 -4.496 1 98 199 LEU A N 1
ATOM 1589 C CA . LEU A 1 199 ? -27.656 11.156 -4.504 1 98 199 LEU A CA 1
ATOM 1590 C C . LEU A 1 199 ? -28.266 12.148 -3.52 1 98 199 LEU A C 1
ATOM 1592 O O . LEU A 1 199 ? -29.406 12.602 -3.709 1 98 199 LEU A O 1
ATOM 1596 N N . THR A 1 200 ? -27.578 12.461 -2.451 1 97.81 200 THR A N 1
ATOM 1597 C CA . THR A 1 200 ? -28.141 13.281 -1.385 1 97.81 200 THR A CA 1
ATOM 1598 C C . THR A 1 200 ? -27.25 14.492 -1.11 1 97.81 200 THR A C 1
ATOM 1600 O O . THR A 1 200 ? -26.109 14.539 -1.567 1 97.81 200 THR A O 1
ATOM 1603 N N . MET A 1 201 ? -27.812 15.445 -0.417 1 96.44 201 MET A N 1
ATOM 1604 C CA . MET A 1 201 ? -27 16.516 0.164 1 96.44 201 MET A CA 1
ATOM 1605 C C . MET A 1 201 ? -26.141 15.984 1.296 1 96.44 201 MET A C 1
ATOM 1607 O O . MET A 1 201 ? -26.438 14.953 1.894 1 96.44 201 MET A O 1
ATOM 1611 N N . ALA A 1 202 ? -25.062 16.688 1.491 1 97 202 ALA A N 1
ATOM 1612 C CA . ALA A 1 202 ? -24.172 16.297 2.588 1 97 202 ALA A CA 1
ATOM 1613 C C . ALA A 1 202 ? -24.844 16.547 3.939 1 97 202 ALA A C 1
ATOM 1615 O O . ALA A 1 202 ? -25.453 17.594 4.156 1 97 202 ALA A O 1
ATOM 1616 N N . HIS A 1 203 ? -24.797 15.586 4.777 1 97.81 203 HIS A N 1
ATOM 1617 C CA . HIS A 1 203 ? -25.312 15.672 6.141 1 97.81 203 HIS A CA 1
ATOM 1618 C C . HIS A 1 203 ? -24.172 15.695 7.152 1 97.81 203 HIS A C 1
ATOM 1620 O O . HIS A 1 203 ? -23.391 14.75 7.234 1 97.81 203 HIS A O 1
ATOM 1626 N N . CYS A 1 204 ? -24.078 16.734 7.898 1 97.81 204 CYS A N 1
ATOM 1627 C CA . CYS A 1 204 ? -23.031 16.844 8.891 1 97.81 204 CYS A CA 1
ATOM 1628 C C . CYS A 1 204 ? -23.281 15.906 10.07 1 97.81 204 CYS A C 1
ATOM 1630 O O . CYS A 1 204 ? -24.312 16 10.727 1 97.81 204 CYS A O 1
ATOM 1632 N N . VAL A 1 205 ? -22.312 15.07 10.391 1 97.38 205 VAL A N 1
ATOM 1633 C CA . VAL A 1 205 ? -22.547 14.078 11.438 1 97.38 205 VAL A CA 1
ATOM 1634 C C . VAL A 1 205 ? -21.641 14.367 12.633 1 97.38 205 VAL A C 1
ATOM 1636 O O . VAL A 1 205 ? -21.844 13.812 13.719 1 97.38 205 VAL A O 1
ATOM 1639 N N . LEU A 1 206 ? -20.672 15.141 12.477 1 96.88 206 LEU A N 1
ATOM 1640 C CA . LEU A 1 206 ? -19.766 15.508 13.555 1 96.88 206 LEU A CA 1
ATOM 1641 C C . LEU A 1 206 ? -19.188 16.891 13.328 1 96.88 206 LEU A C 1
ATOM 1643 O O . LEU A 1 206 ? -18.781 17.234 12.211 1 96.88 206 LEU A O 1
ATOM 1647 N N . ARG A 1 207 ? -19.203 17.75 14.273 1 97 207 ARG A N 1
ATOM 1648 C CA . ARG A 1 207 ? -18.531 19.031 14.305 1 97 207 ARG A CA 1
ATOM 1649 C C . ARG A 1 207 ? -17.609 19.141 15.523 1 97 207 ARG A C 1
ATOM 1651 O O . ARG A 1 207 ? -18.031 18.859 16.656 1 97 207 ARG A O 1
ATOM 1658 N N . LEU A 1 208 ? -16.406 19.562 15.289 1 97.12 208 LEU A N 1
ATOM 1659 C CA . LEU A 1 208 ? -15.43 19.641 16.375 1 97.12 208 LEU A CA 1
ATOM 1660 C C . LEU A 1 208 ? -14.781 21.031 16.438 1 97.12 208 LEU A C 1
ATOM 1662 O O . LEU A 1 208 ? -14.484 21.625 15.391 1 97.12 208 LEU A O 1
ATOM 1666 N N . ASP A 1 209 ? -14.68 21.547 17.578 1 98.06 209 ASP A N 1
ATOM 1667 C CA . ASP A 1 209 ? -13.812 22.672 17.969 1 98.06 209 ASP A CA 1
ATOM 1668 C C . ASP A 1 209 ? -12.742 22.219 18.953 1 98.06 209 ASP A C 1
ATOM 1670 O O . ASP A 1 209 ? -13.031 22.016 20.141 1 98.06 209 ASP A O 1
ATOM 1674 N N . LEU A 1 210 ? -11.531 22.109 18.484 1 97.69 210 LEU A N 1
ATOM 1675 C CA . LEU A 1 210 ? -10.477 21.484 19.266 1 97.69 210 LEU A CA 1
ATOM 1676 C C . LEU A 1 210 ? -10.078 22.344 20.453 1 97.69 210 LEU A C 1
ATOM 1678 O O . LEU A 1 210 ? -9.398 21.891 21.375 1 97.69 210 LEU A O 1
ATOM 1682 N N . LYS A 1 211 ? -10.453 23.594 20.453 1 96.88 211 LYS A N 1
ATOM 1683 C CA . LYS A 1 211 ? -10.195 24.438 21.625 1 96.88 211 LYS A CA 1
ATOM 1684 C C . LYS A 1 211 ? -11.039 24 22.812 1 96.88 211 LYS A C 1
ATOM 1686 O O . LYS A 1 211 ? -10.664 24.219 23.969 1 96.88 211 LYS A O 1
ATOM 1691 N N . ARG A 1 212 ? -12.164 23.281 22.484 1 95.81 212 ARG A N 1
ATOM 1692 C CA . ARG A 1 212 ? -13.086 22.953 23.562 1 95.81 212 ARG A CA 1
ATOM 1693 C C . ARG A 1 212 ? -13.438 21.469 23.547 1 95.81 212 ARG A C 1
ATOM 1695 O O . ARG A 1 212 ? -13.984 20.938 24.516 1 95.81 212 ARG A O 1
ATOM 1702 N N . ALA A 1 213 ? -13.078 20.812 22.5 1 96.06 213 ALA A N 1
ATOM 1703 C CA . ALA A 1 213 ? -13.5 19.422 22.312 1 96.06 213 ALA A CA 1
ATOM 1704 C C . ALA A 1 213 ? -12.953 18.531 23.422 1 96.06 213 ALA A C 1
ATOM 1706 O O . ALA A 1 213 ? -11.812 18.703 23.859 1 96.06 213 ALA A O 1
ATOM 1707 N N . ARG A 1 214 ? -13.828 17.594 23.984 1 94.25 214 ARG A N 1
ATOM 1708 C CA . ARG A 1 214 ? -13.445 16.531 24.922 1 94.25 214 ARG A CA 1
ATOM 1709 C C . ARG A 1 214 ? -13.375 15.188 24.203 1 94.25 214 ARG A C 1
ATOM 1711 O O . ARG A 1 214 ? -13.906 15.039 23.094 1 94.25 214 ARG A O 1
ATOM 1718 N N . ARG A 1 215 ? -12.664 14.289 24.734 1 88.94 215 ARG A N 1
ATOM 1719 C CA . ARG A 1 215 ? -12.516 12.953 24.172 1 88.94 215 ARG A CA 1
ATOM 1720 C C . ARG A 1 215 ? -13.875 12.344 23.844 1 88.94 215 ARG A C 1
ATOM 1722 O O . ARG A 1 215 ? -14.016 11.648 22.828 1 88.94 215 ARG A O 1
ATOM 1729 N N . GLU A 1 216 ? -14.867 12.516 24.641 1 89.75 216 GLU A N 1
ATOM 1730 C CA . GLU A 1 216 ? -16.203 11.961 24.453 1 89.75 216 GLU A CA 1
ATOM 1731 C C . GLU A 1 216 ? -16.859 12.508 23.203 1 89.75 216 GLU A C 1
ATOM 1733 O O . GLU A 1 216 ? -17.75 11.867 22.625 1 89.75 216 GLU A O 1
ATOM 1738 N N . ASP A 1 217 ? -16.406 13.727 22.828 1 92.38 217 ASP A N 1
ATOM 1739 C CA . ASP A 1 217 ? -17 14.359 21.641 1 92.38 217 ASP A CA 1
ATOM 1740 C C . ASP A 1 217 ? -16.562 13.641 20.375 1 92.38 217 ASP A C 1
ATOM 1742 O O . ASP A 1 217 ? -17.141 13.867 19.297 1 92.38 217 ASP A O 1
ATOM 1746 N N . LEU A 1 218 ? -15.586 12.789 20.453 1 89.38 218 LEU A N 1
ATOM 1747 C CA . LEU A 1 218 ? -15.047 12.094 19.281 1 89.38 218 LEU A CA 1
ATOM 1748 C C . LEU A 1 218 ? -15.898 10.867 18.938 1 89.38 218 LEU A C 1
ATOM 1750 O O . LEU A 1 218 ? -15.766 10.297 17.859 1 89.38 218 LEU A O 1
ATOM 1754 N N . PHE A 1 219 ? -16.766 10.477 19.875 1 87.25 219 PHE A N 1
ATOM 1755 C CA . PHE A 1 219 ? -17.641 9.344 19.641 1 87.25 219 PHE A CA 1
ATOM 1756 C C . PHE A 1 219 ? -18.891 9.773 18.875 1 87.25 219 PHE A C 1
ATOM 1758 O O . PHE A 1 219 ? -19.531 10.758 19.234 1 87.25 219 PHE A O 1
ATOM 1765 N N . ILE A 1 220 ? -19.125 9.039 17.875 1 92.62 220 ILE A N 1
ATOM 1766 C CA . ILE A 1 220 ? -20.25 9.398 17.031 1 92.62 220 ILE A CA 1
ATOM 1767 C C . ILE A 1 220 ? -21.406 8.43 17.266 1 92.62 220 ILE A C 1
ATOM 1769 O O . ILE A 1 220 ? -21.266 7.223 17.078 1 92.62 220 ILE A O 1
ATOM 1773 N N . ASP A 1 221 ? -22.453 8.82 17.672 1 95.25 221 ASP A N 1
ATOM 1774 C CA . ASP A 1 221 ? -23.781 8.203 17.734 1 95.25 221 ASP A CA 1
ATOM 1775 C C . ASP A 1 221 ? -24.875 9.219 17.453 1 95.25 221 ASP A C 1
ATOM 1777 O O . ASP A 1 221 ? -25.359 9.891 18.375 1 95.25 221 ASP A O 1
ATOM 1781 N N . ARG A 1 222 ? -25.25 9.297 16.156 1 95.38 222 ARG A N 1
ATOM 1782 C CA . ARG A 1 222 ? -26.078 10.414 15.719 1 95.38 222 ARG A CA 1
ATOM 1783 C C . ARG A 1 222 ? -27.203 9.938 14.82 1 95.38 222 ARG A C 1
ATOM 1785 O O . ARG A 1 222 ? -27.016 9.039 14.008 1 95.38 222 ARG A O 1
ATOM 1792 N N . ASN A 1 223 ? -28.344 10.594 15.031 1 96.5 223 ASN A N 1
ATOM 1793 C CA . ASN A 1 223 ? -29.406 10.43 14.047 1 96.5 223 ASN A CA 1
ATOM 1794 C C . ASN A 1 223 ? -29.078 11.125 12.734 1 96.5 223 ASN A C 1
ATOM 1796 O O . ASN A 1 223 ? -28.484 12.211 12.727 1 96.5 223 ASN A O 1
ATOM 1800 N N . ILE A 1 224 ? -29.406 10.422 11.68 1 96.88 224 ILE A N 1
ATOM 1801 C CA . ILE A 1 224 ? -29.094 11 10.375 1 96.88 224 ILE A CA 1
ATOM 1802 C C . ILE A 1 224 ? -30.391 11.18 9.57 1 96.88 224 ILE A C 1
ATOM 1804 O O . ILE A 1 224 ? -31.359 10.453 9.773 1 96.88 224 ILE A O 1
ATOM 1808 N N . ARG A 1 225 ? -30.406 12.18 8.789 1 96.31 225 ARG A N 1
ATOM 1809 C CA . ARG A 1 225 ? -31.438 12.484 7.805 1 96.31 225 ARG A CA 1
ATOM 1810 C C . ARG A 1 225 ? -30.812 12.898 6.473 1 96.31 225 ARG A C 1
ATOM 1812 O O . ARG A 1 225 ? -30.109 13.906 6.398 1 96.31 225 ARG A O 1
ATOM 1819 N N . LEU A 1 226 ? -31.125 12.102 5.457 1 96.56 226 LEU A N 1
ATOM 1820 C CA . LEU A 1 226 ? -30.547 12.414 4.148 1 96.56 226 LEU A CA 1
ATOM 1821 C C . LEU A 1 226 ? -31.625 12.922 3.197 1 96.56 226 LEU A C 1
ATOM 1823 O O . LEU A 1 226 ? -32.688 12.32 3.084 1 96.56 226 LEU A O 1
ATOM 1827 N N . SER A 1 227 ? -31.328 14.055 2.594 1 96.44 227 SER A N 1
ATOM 1828 C CA . SER A 1 227 ? -32.219 14.633 1.602 1 96.44 227 SER A CA 1
ATOM 1829 C C . SER A 1 227 ? -31.766 14.312 0.184 1 96.44 227 SER A C 1
ATOM 1831 O O . SER A 1 227 ? -30.641 14.633 -0.196 1 96.44 227 SER A O 1
ATOM 1833 N N . VAL A 1 228 ? -32.688 13.781 -0.627 1 97 228 VAL A N 1
ATOM 1834 C CA . VAL A 1 228 ? -32.312 13.328 -1.97 1 97 228 VAL A CA 1
ATOM 1835 C C . VAL A 1 228 ? -32.281 14.523 -2.922 1 97 228 VAL A C 1
ATOM 1837 O O . VAL A 1 228 ? -33.25 15.289 -3.012 1 97 228 VAL A O 1
ATOM 1840 N N . ASN A 1 229 ? -31.172 14.664 -3.539 1 95.38 229 ASN A N 1
ATOM 1841 C CA . ASN A 1 229 ? -31.016 15.672 -4.582 1 95.38 229 ASN A CA 1
ATOM 1842 C C . ASN A 1 229 ? -31.172 15.062 -5.973 1 95.38 229 ASN A C 1
ATOM 1844 O O . ASN A 1 229 ? -31.719 15.711 -6.875 1 95.38 229 ASN A O 1
ATOM 1848 N N . ARG A 1 230 ? -30.734 13.859 -6.16 1 96 230 ARG A N 1
ATOM 1849 C CA . ARG A 1 230 ? -30.828 13.094 -7.398 1 96 230 ARG A CA 1
ATOM 1850 C C . ARG A 1 230 ? -31.312 11.672 -7.133 1 96 230 ARG A C 1
ATOM 1852 O O . ARG A 1 230 ? -30.766 10.984 -6.27 1 96 230 ARG A O 1
ATOM 1859 N N . GLU A 1 231 ? -32.312 11.32 -7.91 1 97.25 231 GLU A N 1
ATOM 1860 C CA . GLU A 1 231 ? -32.812 9.953 -7.75 1 97.25 231 GLU A CA 1
ATOM 1861 C C . GLU A 1 231 ? -31.844 8.945 -8.383 1 97.25 231 GLU A C 1
ATOM 1863 O O . GLU A 1 231 ? -31.203 9.242 -9.391 1 97.25 231 GLU A O 1
ATOM 1868 N N . GLY A 1 232 ? -31.672 7.82 -7.77 1 97.12 232 GLY A N 1
ATOM 1869 C CA . GLY A 1 232 ? -30.781 6.77 -8.234 1 97.12 232 GLY A CA 1
ATOM 1870 C C . GLY A 1 232 ? -30.625 5.633 -7.242 1 97.12 232 GLY A C 1
ATOM 1871 O O . GLY A 1 232 ? -31.344 5.57 -6.246 1 97.12 232 GLY A O 1
ATOM 1872 N N . TYR A 1 233 ? -29.734 4.723 -7.508 1 97.06 233 TYR A N 1
ATOM 1873 C CA . TYR A 1 233 ? -29.516 3.561 -6.656 1 97.06 233 TYR A CA 1
ATOM 1874 C C . TYR A 1 233 ? -28.484 3.865 -5.578 1 97.06 233 TYR A C 1
ATOM 1876 O O . TYR A 1 233 ? -27.359 4.246 -5.883 1 97.06 233 TYR A O 1
ATOM 1884 N N . LEU A 1 234 ? -28.906 3.695 -4.324 1 97.81 234 LEU A N 1
ATOM 1885 C CA . LEU A 1 234 ? -27.922 3.771 -3.254 1 97.81 234 LEU A CA 1
ATOM 1886 C C . LEU A 1 234 ? -27 2.561 -3.277 1 97.81 234 LEU A C 1
ATOM 1888 O O . LEU A 1 234 ? -27.422 1.445 -2.959 1 97.81 234 LEU A O 1
ATOM 1892 N N . GLU A 1 235 ? -25.766 2.783 -3.623 1 97.62 235 GLU A N 1
ATOM 1893 C CA . GLU A 1 235 ? -24.781 1.703 -3.678 1 97.62 235 GLU A CA 1
ATOM 1894 C C . GLU A 1 235 ? -23.797 1.798 -2.52 1 97.62 235 GLU A C 1
ATOM 1896 O O . GLU A 1 235 ? -23.172 0.802 -2.146 1 97.62 235 GLU A O 1
ATOM 1901 N N . CYS A 1 236 ? -23.641 2.971 -2.018 1 98.12 236 CYS A N 1
ATOM 1902 C CA . CYS A 1 236 ? -22.734 3.15 -0.886 1 98.12 236 CYS A CA 1
ATOM 1903 C C . CYS A 1 236 ? -23.016 4.469 -0.173 1 98.12 236 CYS A C 1
ATOM 1905 O O . CYS A 1 236 ? -23.703 5.336 -0.708 1 98.12 236 CYS A O 1
ATOM 1907 N N . PHE A 1 237 ? -22.547 4.555 1.062 1 98.19 237 PHE A N 1
ATOM 1908 C CA . PHE A 1 237 ? -22.406 5.816 1.776 1 98.19 237 PHE A CA 1
ATOM 1909 C C . PHE A 1 237 ? -20.969 6.324 1.683 1 98.19 237 PHE A C 1
ATOM 1911 O O . PHE A 1 237 ? -20.016 5.531 1.688 1 98.19 237 PHE A O 1
ATOM 1918 N N . LEU A 1 238 ? -20.828 7.637 1.575 1 97.44 238 LEU A N 1
ATOM 1919 C CA . LEU A 1 238 ? -19.516 8.266 1.608 1 97.44 238 LEU A CA 1
ATOM 1920 C C . LEU A 1 238 ? -19.359 9.117 2.863 1 97.44 238 LEU A C 1
ATOM 1922 O O . LEU A 1 238 ? -20.297 9.812 3.273 1 97.44 238 LEU A O 1
ATOM 1926 N N . LEU A 1 239 ? -18.203 9.016 3.416 1 97.25 239 LEU A N 1
ATOM 1927 C CA . LEU A 1 239 ? -17.797 9.93 4.484 1 97.25 239 LEU A CA 1
ATOM 1928 C C . LEU A 1 239 ? -16.641 10.812 4.027 1 97.25 239 LEU A C 1
ATOM 1930 O O . LEU A 1 239 ? -15.672 10.328 3.453 1 97.25 239 LEU A O 1
ATOM 1934 N N . PHE A 1 240 ? -16.781 12.094 4.227 1 95.81 240 PHE A N 1
ATOM 1935 C CA . PHE A 1 240 ? -15.703 13.031 3.943 1 95.81 240 PHE A CA 1
ATOM 1936 C C . PHE A 1 240 ? -15.664 14.148 4.977 1 95.81 240 PHE A C 1
ATOM 1938 O O . PHE A 1 240 ? -16.641 14.367 5.699 1 95.81 240 PHE A O 1
ATOM 1945 N N . PHE A 1 241 ? -14.523 14.859 5.043 1 96.06 241 PHE A N 1
ATOM 1946 C CA . PHE A 1 241 ? -14.406 15.852 6.109 1 96.06 241 PHE A CA 1
ATOM 1947 C C . PHE A 1 241 ? -13.93 17.188 5.559 1 96.06 241 PHE A C 1
ATOM 1949 O O . PHE A 1 241 ? -13.508 17.281 4.402 1 96.06 241 PHE A O 1
ATOM 1956 N N . GLU A 1 242 ? -14.125 18.188 6.316 1 95.19 242 GLU A N 1
ATOM 1957 C CA . GLU A 1 242 ? -13.594 19.531 6.137 1 95.19 242 GLU A CA 1
ATOM 1958 C C . GLU A 1 242 ? -12.938 20.047 7.414 1 95.19 242 GLU A C 1
ATOM 1960 O O . GLU A 1 242 ? -13.43 19.781 8.516 1 95.19 242 GLU A O 1
ATOM 1965 N N . VAL A 1 243 ? -11.812 20.734 7.199 1 96 243 VAL A N 1
ATOM 1966 C CA . VAL A 1 243 ? -11.102 21.297 8.344 1 96 243 VAL A CA 1
ATOM 1967 C C . VAL A 1 243 ? -10.734 22.75 8.062 1 96 243 VAL A C 1
ATOM 1969 O O . VAL A 1 243 ? -10.492 23.125 6.914 1 96 243 VAL A O 1
ATOM 1972 N N . GLN A 1 244 ? -10.703 23.516 9.094 1 96.94 244 GLN A N 1
ATOM 1973 C CA . GLN A 1 244 ? -10.383 24.938 9 1 96.94 244 GLN A CA 1
ATOM 1974 C C . GLN A 1 244 ? -9.641 25.422 10.25 1 96.94 244 GLN A C 1
ATOM 1976 O O . GLN A 1 244 ? -9.484 24.672 11.211 1 96.94 244 GLN A O 1
ATOM 1981 N N . PHE A 1 245 ? -9.102 26.562 10.094 1 97.88 245 PHE A N 1
ATOM 1982 C CA . PHE A 1 245 ? -8.484 27.297 11.195 1 97.88 245 PHE A CA 1
ATOM 1983 C C . PHE A 1 245 ? -9.328 28.516 11.57 1 97.88 245 PHE A C 1
ATOM 1985 O O . PHE A 1 245 ? -9.609 29.375 10.727 1 97.88 245 PHE A O 1
ATOM 1992 N N . SER A 1 246 ? -9.688 28.578 12.797 1 96.5 246 SER A N 1
ATOM 1993 C CA . SER A 1 246 ? -10.633 29.594 13.25 1 96.5 246 SER A CA 1
ATOM 1994 C C . SER A 1 246 ? -10.094 31 13.008 1 96.5 246 SER A C 1
ATOM 1996 O O . SER A 1 246 ? -10.867 31.938 12.766 1 96.5 246 SER A O 1
ATOM 1998 N N . ASN A 1 247 ? -8.781 31.219 13.047 1 94.06 247 ASN A N 1
ATOM 1999 C CA . ASN A 1 247 ? -8.18 32.531 12.859 1 94.06 247 ASN A CA 1
ATOM 2000 C C . ASN A 1 247 ? -8.008 32.844 11.375 1 94.06 247 ASN A C 1
ATOM 2002 O O . ASN A 1 247 ? -7.574 33.938 11.023 1 94.06 247 ASN A O 1
ATOM 2006 N N . SER A 1 248 ? -8.273 31.984 10.477 1 91.88 248 SER A N 1
ATOM 2007 C CA . SER A 1 248 ? -8.156 32.156 9.031 1 91.88 248 SER A CA 1
ATOM 2008 C C . SER A 1 248 ? -9.188 31.328 8.281 1 91.88 248 SER A C 1
ATOM 2010 O O . SER A 1 248 ? -8.828 30.375 7.59 1 91.88 248 SER A O 1
ATOM 2012 N N . LEU A 1 249 ? -10.359 31.75 8.227 1 89.06 249 LEU A N 1
ATOM 2013 C CA . LEU A 1 249 ? -11.469 30.938 7.734 1 89.06 249 LEU A CA 1
ATOM 2014 C C . LEU A 1 249 ? -11.477 30.891 6.211 1 89.06 249 LEU A C 1
ATOM 2016 O O . LEU A 1 249 ? -12.172 30.062 5.617 1 89.06 249 LEU A O 1
ATOM 2020 N N . ASN A 1 250 ? -10.586 31.672 5.617 1 90.12 250 ASN A N 1
ATOM 2021 C CA . ASN A 1 250 ? -10.523 31.719 4.16 1 90.12 250 ASN A CA 1
ATOM 2022 C C . ASN A 1 250 ? -9.859 30.469 3.596 1 90.12 250 ASN A C 1
ATOM 2024 O O . ASN A 1 250 ? -10 30.172 2.408 1 90.12 250 ASN A O 1
ATOM 2028 N N . PHE A 1 251 ? -9.117 29.797 4.434 1 91.62 251 PHE A N 1
ATOM 2029 C CA . PHE A 1 251 ? -8.477 28.562 3.998 1 91.62 251 PHE A CA 1
ATOM 2030 C C . PHE A 1 251 ? -9.227 27.344 4.527 1 91.62 251 PHE A C 1
ATOM 2032 O O . PHE A 1 251 ? -9.602 27.312 5.699 1 91.62 251 PHE A O 1
ATOM 2039 N N . LYS A 1 252 ? -9.484 26.438 3.611 1 91.88 252 LYS A N 1
ATOM 2040 C CA . LYS A 1 252 ? -10.211 25.219 3.977 1 91.88 252 LYS A CA 1
ATOM 2041 C C . LYS A 1 252 ? -9.562 23.984 3.342 1 91.88 252 LYS A C 1
ATOM 2043 O O . LYS A 1 252 ? -9.156 24.031 2.18 1 91.88 252 LYS A O 1
ATOM 2048 N N . LEU A 1 253 ? -9.352 22.984 4.133 1 93.25 253 LEU A N 1
ATOM 2049 C CA . LEU A 1 253 ? -9 21.656 3.627 1 93.25 253 LEU A CA 1
ATOM 2050 C C . LEU A 1 253 ? -10.227 20.75 3.566 1 93.25 253 LEU A C 1
ATOM 2052 O O . LEU A 1 253 ? -10.867 20.5 4.59 1 93.25 253 LEU A O 1
ATOM 2056 N N . SER A 1 254 ? -10.539 20.297 2.389 1 92.75 254 SER A N 1
ATOM 2057 C CA . SER A 1 254 ? -11.789 19.547 2.23 1 92.75 254 SER A CA 1
ATOM 2058 C C . SER A 1 254 ? -11.594 18.344 1.324 1 92.75 254 SER A C 1
ATOM 2060 O O . SER A 1 254 ? -10.891 18.422 0.317 1 92.75 254 SER A O 1
ATOM 2062 N N . CYS A 1 255 ? -12.234 17.281 1.701 1 91.94 255 CYS A N 1
ATOM 2063 C CA . CYS A 1 255 ? -12.312 16.094 0.849 1 91.94 255 CYS A CA 1
ATOM 2064 C C . CYS A 1 255 ? -13.68 15.984 0.185 1 91.94 255 CYS A C 1
ATOM 2066 O O . CYS A 1 255 ? -14.094 14.898 -0.224 1 91.94 255 CYS A O 1
ATOM 2068 N N . ASN A 1 256 ? -14.367 17.078 0.141 1 93.12 256 ASN A N 1
ATOM 2069 C CA . ASN A 1 256 ? -15.695 17.141 -0.461 1 93.12 256 ASN A CA 1
ATOM 2070 C C . ASN A 1 256 ? -15.656 16.766 -1.94 1 93.12 256 ASN A C 1
ATOM 2072 O O . ASN A 1 256 ? -14.977 17.422 -2.732 1 93.12 256 ASN A O 1
ATOM 2076 N N . PRO A 1 257 ? -16.422 15.75 -2.295 1 92.12 257 PRO A N 1
ATOM 2077 C CA . PRO A 1 257 ? -16.375 15.305 -3.689 1 92.12 257 PRO A CA 1
ATOM 2078 C C . PRO A 1 257 ? -16.938 16.328 -4.66 1 92.12 257 PRO A C 1
ATOM 2080 O O . PRO A 1 257 ? -16.703 16.25 -5.867 1 92.12 257 PRO A O 1
ATOM 2083 N N . CYS A 1 258 ? -17.656 17.234 -4.199 1 91.25 258 CYS A N 1
ATOM 2084 C CA . CYS A 1 258 ? -18.25 18.25 -5.059 1 91.25 258 CYS A CA 1
ATOM 2085 C C . CYS A 1 258 ? -17.25 19.344 -5.395 1 91.25 258 CYS A C 1
ATOM 2087 O O . CYS A 1 258 ? -17.5 20.156 -6.289 1 91.25 258 CYS A O 1
ATOM 2089 N N . LEU A 1 259 ? -16.266 19.375 -4.621 1 84.75 259 LEU A N 1
ATOM 2090 C CA . LEU A 1 259 ? -15.266 20.406 -4.84 1 8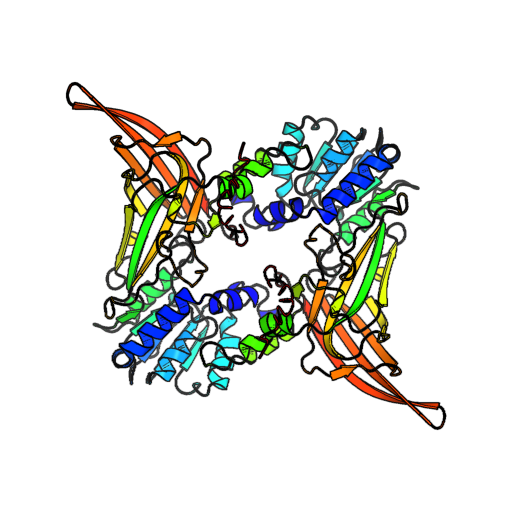4.75 259 LEU A CA 1
ATOM 2091 C C . LEU A 1 259 ? -14.18 19.938 -5.801 1 84.75 259 LEU A C 1
ATOM 2093 O O . LEU A 1 259 ? -13.703 18.812 -5.695 1 84.75 259 LEU A O 1
ATOM 2097 N N . LYS A 1 260 ? -14.023 20.672 -6.812 1 69.06 260 LYS A N 1
ATOM 2098 C CA . LYS A 1 260 ? -12.969 20.375 -7.773 1 69.06 260 LYS A CA 1
ATOM 2099 C C . LYS A 1 260 ? -11.609 20.844 -7.258 1 69.06 260 LYS A C 1
ATOM 2101 O O . LYS A 1 260 ? -11.422 22.016 -6.953 1 69.06 260 LYS A O 1
ATOM 2106 N N . SER A 1 261 ? -11 20.062 -6.605 1 65 261 SER A N 1
ATOM 2107 C CA . SER A 1 261 ? -9.656 20.453 -6.18 1 65 261 SER A CA 1
ATOM 2108 C C . SER A 1 261 ? -8.594 19.906 -7.121 1 65 261 SER A C 1
ATOM 2110 O O . SER A 1 261 ? -8.695 18.766 -7.578 1 65 261 SER A O 1
ATOM 2112 N N . PRO A 1 262 ? -7.668 20.875 -7.496 1 58.94 262 PRO A N 1
ATOM 2113 C CA . PRO A 1 262 ? -6.559 20.406 -8.328 1 58.94 262 PRO A CA 1
ATOM 2114 C C . PRO A 1 262 ? -5.648 19.422 -7.59 1 58.94 262 PRO A C 1
ATOM 2116 O O . PRO A 1 262 ? -4.812 18.766 -8.219 1 58.94 262 PRO A O 1
ATOM 2119 N N . PHE A 1 263 ? -5.934 19.422 -6.262 1 65.12 263 PHE A N 1
ATOM 2120 C CA . PHE A 1 263 ? -5.012 18.609 -5.488 1 65.12 263 PHE A CA 1
ATOM 2121 C C . PHE A 1 263 ? -5.715 17.359 -4.965 1 65.12 263 PHE A C 1
ATOM 2123 O O . PHE A 1 263 ? -6.883 17.406 -4.574 1 65.12 263 PHE A O 1
ATOM 2130 N N . LYS A 1 264 ? -4.98 16.359 -5.16 1 67.94 264 LYS A N 1
ATOM 2131 C CA . LYS A 1 264 ? -5.453 15.102 -4.598 1 67.94 264 LYS A CA 1
ATOM 2132 C C . LYS A 1 264 ? -5.078 14.977 -3.125 1 67.94 264 LYS A C 1
ATOM 2134 O O . LYS A 1 264 ? -3.963 15.336 -2.73 1 67.94 264 LYS A O 1
ATOM 2139 N N . SER A 1 265 ? -6.137 14.719 -2.283 1 78.38 265 SER A N 1
ATOM 2140 C CA . SER A 1 265 ? -5.855 14.414 -0.882 1 78.38 265 SER A CA 1
ATOM 2141 C C . SER A 1 265 ? -5.652 12.922 -0.667 1 78.38 265 SER A C 1
ATOM 2143 O O . SER A 1 265 ? -6.258 12.102 -1.358 1 78.38 265 SER A O 1
ATOM 2145 N N . LEU A 1 266 ? -4.84 12.617 0.243 1 81.75 266 LEU A N 1
ATOM 2146 C CA . LEU A 1 266 ? -4.602 11.211 0.567 1 81.75 266 LEU A CA 1
ATOM 2147 C C . LEU A 1 266 ? -5.82 10.602 1.253 1 81.75 266 LEU A C 1
ATOM 2149 O O . LEU A 1 266 ? -6.012 9.383 1.216 1 81.75 266 LEU A O 1
ATOM 2153 N N . TRP A 1 267 ? -6.629 11.445 1.846 1 88.25 267 TRP A N 1
ATOM 2154 C CA . TRP A 1 267 ? -7.738 10.914 2.633 1 88.25 267 TRP A CA 1
ATOM 2155 C C . TRP A 1 267 ? -8.953 10.648 1.75 1 88.25 267 TRP A C 1
ATOM 2157 O O . TRP A 1 267 ? -9.758 9.758 2.041 1 88.25 267 TRP A O 1
ATOM 2167 N N . MET A 1 268 ? -9.102 11.438 0.719 1 90.88 268 MET A N 1
ATOM 2168 C CA . MET A 1 268 ? -10.219 11.25 -0.203 1 90.88 268 MET A CA 1
ATOM 2169 C C . MET A 1 268 ? -11.508 10.969 0.558 1 90.88 268 MET A C 1
ATOM 2171 O O . MET A 1 268 ? -11.812 11.641 1.546 1 90.88 268 MET A O 1
ATOM 2175 N N . GLN A 1 269 ? -12.406 10.109 0.022 1 93.94 269 GLN A N 1
ATOM 2176 C CA . GLN A 1 269 ? -13.641 9.742 0.706 1 93.94 269 GLN A CA 1
ATOM 2177 C C . GLN A 1 269 ? -13.594 8.297 1.19 1 93.94 269 GLN A C 1
ATOM 2179 O O . GLN A 1 269 ? -13.023 7.434 0.52 1 93.94 269 GLN A O 1
ATOM 2184 N N . SER A 1 270 ? -14.07 8.039 2.357 1 94.94 270 SER A N 1
ATOM 2185 C CA . SER A 1 270 ? -14.305 6.672 2.814 1 94.94 270 SER A CA 1
ATOM 2186 C C . SER A 1 270 ? -15.609 6.113 2.26 1 94.94 270 SER A C 1
ATOM 2188 O O . SER A 1 270 ? -16.656 6.762 2.359 1 94.94 270 SER A O 1
ATOM 2190 N N . VAL A 1 271 ? -15.516 4.953 1.719 1 96.44 271 VAL A N 1
ATOM 2191 C CA . VAL A 1 271 ? -16.641 4.383 0.997 1 96.44 271 VAL A CA 1
ATOM 2192 C C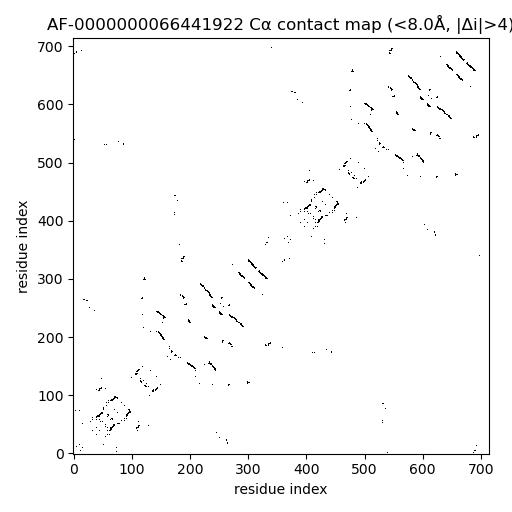 . VAL A 1 271 ? -17.188 3.176 1.761 1 96.44 271 VAL A C 1
ATOM 2194 O O . VAL A 1 271 ? -16.453 2.238 2.062 1 96.44 271 VAL A O 1
ATOM 2197 N N . LEU A 1 272 ? -18.438 3.191 2.062 1 97.19 272 LEU A N 1
ATOM 2198 C CA . LEU A 1 272 ? -19.156 2.111 2.732 1 97.19 272 LEU A CA 1
ATOM 2199 C C . LEU A 1 272 ? -20.188 1.483 1.802 1 97.19 272 LEU A C 1
ATOM 2201 O O . LEU A 1 272 ? -21.328 1.936 1.742 1 97.19 272 LEU A O 1
ATOM 2205 N N . PHE A 1 273 ? -19.859 0.432 1.191 1 97.12 273 PHE A N 1
ATOM 2206 C CA . PHE A 1 273 ? -20.734 -0.196 0.218 1 97.12 273 PHE A CA 1
ATOM 2207 C C . PHE A 1 273 ? -21.875 -0.933 0.917 1 97.12 273 PHE A C 1
ATOM 2209 O O . PHE A 1 273 ? -21.672 -1.563 1.955 1 97.12 273 PHE A O 1
ATOM 2216 N N . VAL A 1 274 ? -23.016 -0.85 0.267 1 96.88 274 VAL A N 1
ATOM 2217 C CA . VAL A 1 274 ? -24.156 -1.631 0.748 1 96.88 274 VAL A CA 1
ATOM 2218 C C . VAL A 1 274 ? -24.328 -2.879 -0.115 1 96.88 274 VAL A C 1
ATOM 2220 O O . VAL A 1 274 ? -23.969 -2.881 -1.294 1 96.88 274 VAL A O 1
ATOM 2223 N N . GLU A 1 275 ? -24.812 -3.904 0.474 1 92.94 275 GLU A N 1
ATOM 2224 C CA . GLU A 1 275 ? -24.922 -5.184 -0.221 1 92.94 275 GLU A CA 1
ATOM 2225 C C . GLU A 1 275 ? -26.031 -5.145 -1.275 1 92.94 275 GLU A C 1
ATOM 2227 O O . GLU A 1 275 ? -25.797 -5.492 -2.436 1 92.94 275 GLU A O 1
ATOM 2232 N N . GLN A 1 276 ? -27.219 -4.684 -0.894 1 92.88 276 GLN A N 1
ATOM 2233 C CA . GLN A 1 276 ? -28.375 -4.625 -1.786 1 92.88 276 GLN A CA 1
ATOM 2234 C C . GLN A 1 276 ? -28.75 -3.18 -2.096 1 92.88 276 GLN A C 1
ATOM 2236 O O . GLN A 1 276 ? -29.438 -2.533 -1.303 1 92.88 276 GLN A O 1
ATOM 2241 N N . PRO A 1 277 ? -28.344 -2.779 -3.281 1 93.56 277 PRO A N 1
ATOM 2242 C CA . PRO A 1 277 ? -28.734 -1.417 -3.652 1 93.56 277 PRO A CA 1
ATOM 2243 C C . PRO A 1 277 ? -30.25 -1.238 -3.73 1 93.56 277 PRO A C 1
ATOM 2245 O O . PRO A 1 277 ? -30.984 -2.201 -3.992 1 93.56 277 PRO A O 1
ATOM 2248 N N . PHE A 1 278 ? -30.766 -0.067 -3.43 1 93.56 278 PHE A N 1
ATOM 2249 C CA . PHE A 1 278 ? -32.188 0.272 -3.594 1 93.56 278 PHE A CA 1
ATOM 2250 C C . PHE A 1 278 ? -32.344 1.692 -4.125 1 93.56 278 PHE A C 1
ATOM 2252 O O . PHE A 1 278 ? -31.422 2.506 -4.012 1 93.56 278 PHE A O 1
ATOM 2259 N N . VAL A 1 279 ? -33.406 2 -4.688 1 95.88 279 VAL A N 1
ATOM 2260 C CA . VAL A 1 279 ? -33.656 3.287 -5.332 1 95.88 279 VAL A CA 1
ATOM 2261 C C . VAL A 1 279 ? -34.062 4.316 -4.281 1 95.88 279 VAL A C 1
ATOM 2263 O O . VAL A 1 279 ? -34.969 4.066 -3.473 1 95.88 279 VAL A O 1
ATOM 2266 N N . MET A 1 280 ? -33.375 5.363 -4.289 1 96.12 280 MET A N 1
ATOM 2267 C CA . MET A 1 280 ? -33.781 6.512 -3.486 1 96.12 280 MET A CA 1
ATOM 2268 C C . MET A 1 280 ? -34.562 7.516 -4.328 1 96.12 280 MET A C 1
ATOM 2270 O O . MET A 1 280 ? -34.156 7.859 -5.438 1 96.12 280 MET A O 1
ATOM 2274 N N . ARG A 1 281 ? -35.625 7.957 -3.77 1 95.19 281 ARG A N 1
ATOM 2275 C CA . ARG A 1 281 ? -36.531 8.844 -4.496 1 95.19 281 ARG A CA 1
ATOM 2276 C C . ARG A 1 281 ? -36.688 10.172 -3.771 1 95.19 281 ARG A C 1
ATOM 2278 O O . ARG A 1 281 ? -36.531 10.25 -2.551 1 95.19 281 ARG A O 1
ATOM 2285 N N . LYS A 1 282 ? -37 11.117 -4.633 1 92.31 282 LYS A N 1
ATOM 2286 C CA . LYS A 1 282 ? -37.312 12.422 -4.059 1 92.31 282 LYS A CA 1
ATOM 2287 C C . LYS A 1 282 ? -38.625 12.391 -3.287 1 92.31 282 LYS A C 1
ATOM 2289 O O . LYS A 1 282 ? -39.5 11.539 -3.541 1 92.31 282 LYS A O 1
ATOM 2294 N N . ASN A 1 283 ? -38.906 13.172 -2.297 1 84.88 283 ASN A N 1
ATOM 2295 C CA . ASN A 1 283 ? -40.125 13.344 -1.511 1 84.88 283 ASN A CA 1
ATOM 2296 C C . ASN A 1 283 ? -40.312 12.18 -0.548 1 84.88 283 ASN A C 1
ATOM 2298 O O . ASN A 1 283 ? -41.438 11.922 -0.111 1 84.88 283 ASN A O 1
ATOM 2302 N N . ILE A 1 284 ? -39.344 11.328 -0.515 1 89.88 284 ILE A N 1
ATOM 2303 C CA . ILE A 1 284 ? -39.312 10.289 0.506 1 89.88 284 ILE A CA 1
ATOM 2304 C C . ILE A 1 284 ? -38.375 10.695 1.637 1 89.88 284 ILE A C 1
ATOM 2306 O O . ILE A 1 284 ? -37.375 11.367 1.402 1 89.88 284 ILE A O 1
ATOM 2310 N N . HIS A 1 285 ? -38.844 10.312 2.799 1 88.81 285 HIS A N 1
ATOM 2311 C CA . HIS A 1 285 ? -38 10.617 3.955 1 88.81 285 HIS A CA 1
ATOM 2312 C C . HIS A 1 285 ? -37 9.492 4.227 1 88.81 285 HIS A C 1
ATOM 2314 O O . HIS A 1 285 ? -37.406 8.328 4.387 1 88.81 285 HIS A O 1
ATOM 2320 N N . TYR A 1 286 ? -35.75 9.867 4.258 1 95.12 286 TYR A N 1
ATOM 2321 C CA . TYR A 1 286 ? -34.719 8.898 4.602 1 95.12 286 TYR A CA 1
ATOM 2322 C C . TYR A 1 286 ? -34.031 9.266 5.91 1 95.12 286 TYR A C 1
ATOM 2324 O O . TYR A 1 286 ? -33.375 10.32 6.012 1 95.12 286 TYR A O 1
ATOM 2332 N N . THR A 1 287 ? -34.156 8.398 6.918 1 95.12 287 THR A N 1
ATOM 2333 C CA . THR A 1 287 ? -33.625 8.648 8.258 1 95.12 287 THR A CA 1
ATOM 2334 C C . THR A 1 287 ? -32.906 7.414 8.789 1 95.12 287 THR A C 1
ATOM 2336 O O . THR A 1 287 ? -33 6.336 8.195 1 95.12 287 THR A O 1
ATOM 2339 N N . GLY A 1 288 ? -32.125 7.629 9.883 1 96.19 288 GLY A N 1
ATOM 2340 C CA . GLY A 1 288 ? -31.422 6.508 10.477 1 96.19 288 GLY A CA 1
ATOM 2341 C C . GLY A 1 288 ? -30.469 6.922 11.578 1 96.19 288 GLY A C 1
ATOM 2342 O O . GLY A 1 288 ? -30.688 7.938 12.25 1 96.19 288 GLY A O 1
ATOM 2343 N N . ASN A 1 289 ? -29.562 6.031 11.773 1 97.38 289 ASN A N 1
ATOM 2344 C CA . ASN A 1 289 ? -28.547 6.25 12.797 1 97.38 289 ASN A CA 1
ATOM 2345 C C . ASN A 1 289 ? -27.156 5.848 12.305 1 97.38 289 ASN A C 1
ATOM 2347 O O . ASN A 1 289 ? -27.016 4.859 11.586 1 97.38 289 ASN A O 1
ATOM 2351 N N . LEU A 1 290 ? -26.234 6.684 12.602 1 97.5 290 LEU A N 1
ATOM 2352 C CA . LEU A 1 290 ? -24.828 6.402 12.352 1 97.5 290 LEU A CA 1
ATOM 2353 C C . LEU A 1 290 ? -24.047 6.316 13.656 1 97.5 290 LEU A C 1
ATOM 2355 O O . LEU A 1 290 ? -24.109 7.234 14.484 1 97.5 290 LEU A O 1
ATOM 2359 N N . LYS A 1 291 ? -23.266 5.223 13.773 1 95.69 291 LYS A N 1
ATOM 2360 C CA . LYS A 1 291 ? -22.484 5.012 14.984 1 95.69 291 LYS A CA 1
ATOM 2361 C C . LYS A 1 291 ? -21.078 4.559 14.656 1 95.69 291 LYS A C 1
ATOM 2363 O O . LYS A 1 291 ? -20.875 3.693 13.805 1 95.69 291 LYS A O 1
ATOM 2368 N N . PHE A 1 292 ? -20.094 5.238 15.289 1 91.88 292 PHE A N 1
ATOM 2369 C CA . PHE A 1 292 ? -18.719 4.777 15.297 1 91.88 292 PHE A CA 1
ATOM 2370 C C . PHE A 1 292 ? -18.375 4.109 16.625 1 91.88 292 PHE A C 1
ATOM 2372 O O . PHE A 1 292 ? -18.656 4.656 17.688 1 91.88 292 PHE A O 1
ATOM 2379 N N . LYS A 1 293 ? -17.828 2.943 16.531 1 86.56 293 LYS A N 1
ATOM 2380 C CA . LYS A 1 293 ? -17.406 2.234 17.734 1 86.56 293 LYS A CA 1
ATOM 2381 C C . LYS A 1 293 ? -15.977 1.743 17.609 1 86.56 293 LYS A C 1
ATOM 2383 O O . LYS A 1 293 ? -15.594 1.148 16.609 1 86.56 293 LYS A O 1
ATOM 2388 N N . THR A 1 294 ? -15.188 2.076 18.562 1 83.38 294 THR A N 1
ATOM 2389 C CA . THR A 1 294 ? -13.852 1.501 18.594 1 83.38 294 THR A CA 1
ATOM 2390 C C . THR A 1 294 ? -13.898 0.052 19.078 1 83.38 294 THR A C 1
ATOM 2392 O O . THR A 1 294 ? -14.68 -0.29 19.969 1 83.38 294 THR A O 1
ATOM 2395 N N . LEU A 1 295 ? -13.102 -0.788 18.531 1 80.88 295 LEU A N 1
ATOM 2396 C CA . LEU A 1 295 ? -13.078 -2.193 18.922 1 80.88 295 LEU A CA 1
ATOM 2397 C C . LEU A 1 295 ? -12.25 -2.389 20.188 1 80.88 295 LEU A C 1
ATOM 2399 O O . LEU A 1 295 ? -12.5 -3.322 20.953 1 80.88 295 LEU A O 1
ATOM 2403 N N . LYS A 1 296 ? -11.211 -1.605 20.328 1 77.81 296 LYS A N 1
ATOM 2404 C CA . LYS A 1 296 ? -10.422 -1.535 21.547 1 77.81 296 LYS A CA 1
ATOM 2405 C C . LYS A 1 296 ? -10.422 -0.121 22.125 1 77.81 296 LYS A C 1
ATOM 2407 O O . LYS A 1 296 ? -10.461 0.858 21.375 1 77.81 296 LYS A O 1
ATOM 2412 N N . PRO A 1 297 ? -10.352 -0.168 23.375 1 70.12 297 PRO A N 1
ATOM 2413 C CA . PRO A 1 297 ? -10.391 1.16 24 1 70.12 297 PRO A CA 1
ATOM 2414 C C . PRO A 1 297 ? -9.273 2.072 23.516 1 70.12 297 PRO A C 1
ATOM 2416 O O . PRO A 1 297 ? -8.109 1.654 23.453 1 70.12 297 PRO A O 1
ATOM 2419 N N . ASN A 1 298 ? -9.57 3.182 23.094 1 63.41 298 ASN A N 1
ATOM 2420 C CA . ASN A 1 298 ? -8.68 4.277 22.734 1 63.41 298 ASN A CA 1
ATOM 2421 C C . ASN A 1 298 ? -7.852 3.932 21.5 1 63.41 298 ASN A C 1
ATOM 2423 O O . ASN A 1 298 ? -6.77 4.48 21.297 1 63.41 298 ASN A O 1
ATOM 2427 N N . LYS A 1 299 ? -8.242 2.811 20.844 1 71.44 299 LYS A N 1
ATOM 2428 C CA . LYS A 1 299 ? -7.551 2.488 19.594 1 71.44 299 LYS A CA 1
ATOM 2429 C C . LYS A 1 299 ? -8.422 2.809 18.391 1 71.44 299 LYS A C 1
ATOM 2431 O O . LYS A 1 299 ? -9.219 1.976 17.953 1 71.44 299 LYS A O 1
ATOM 2436 N N . PHE A 1 300 ? -8.219 3.988 17.875 1 65.94 300 PHE A N 1
ATOM 2437 C CA . PHE A 1 300 ? -9.078 4.477 16.812 1 65.94 300 PHE A CA 1
ATOM 2438 C C . PHE A 1 300 ? -8.695 3.85 15.469 1 65.94 300 PHE A C 1
ATOM 2440 O O . PHE A 1 300 ? -9.414 4 14.477 1 65.94 300 PHE A O 1
ATOM 2447 N N . ASN A 1 301 ? -7.613 3.035 15.523 1 72.81 301 ASN A N 1
ATOM 2448 C CA . ASN A 1 301 ? -7.23 2.42 14.258 1 72.81 301 ASN A CA 1
ATOM 2449 C C . ASN A 1 301 ? -7.965 1.103 14.023 1 72.81 301 ASN A C 1
ATOM 2451 O O . ASN A 1 301 ? -7.637 0.357 13.102 1 72.81 301 ASN A O 1
ATOM 2455 N N . GLU A 1 302 ? -8.883 0.816 14.859 1 81.88 302 GLU A N 1
ATOM 2456 C CA . GLU A 1 302 ? -9.844 -0.271 14.711 1 81.88 302 GLU A CA 1
ATOM 2457 C C . GLU A 1 302 ? -11.258 0.187 15.07 1 81.88 302 GLU A C 1
ATOM 2459 O O . GLU A 1 302 ? -11.57 0.365 16.25 1 81.88 302 GLU A O 1
ATOM 2464 N N . MET A 1 303 ? -11.984 0.385 14.031 1 86.88 303 MET A N 1
ATOM 2465 C CA . MET A 1 303 ? -13.297 0.983 14.266 1 86.88 303 MET A CA 1
ATOM 2466 C C . MET A 1 303 ? -14.383 0.216 13.516 1 86.88 303 MET A C 1
ATOM 2468 O O . MET A 1 303 ? -14.117 -0.395 12.484 1 86.88 303 MET A O 1
ATOM 2472 N N . GLU A 1 304 ? -15.469 0.229 14.156 1 90.81 304 GLU A N 1
ATOM 2473 C CA . GLU A 1 304 ? -16.688 -0.262 13.531 1 90.81 304 GLU A CA 1
ATOM 2474 C C . GLU A 1 304 ? -17.641 0.885 13.203 1 90.81 304 GLU A C 1
ATOM 2476 O O . GLU A 1 304 ? -17.875 1.769 14.039 1 90.81 304 GLU A O 1
ATOM 2481 N N . ILE A 1 305 ? -18.078 0.903 12.016 1 94.19 305 ILE A N 1
ATOM 2482 C CA . ILE A 1 305 ? -19.062 1.888 11.586 1 94.19 305 ILE A CA 1
ATOM 2483 C C . ILE A 1 305 ? -20.406 1.199 11.336 1 94.19 305 ILE A C 1
ATOM 2485 O O . ILE A 1 305 ? -20.5 0.261 10.539 1 94.19 305 ILE A O 1
ATOM 2489 N N . CYS A 1 306 ? -21.422 1.669 12.023 1 96.12 306 CYS A N 1
ATOM 2490 C CA . CYS A 1 306 ? -22.75 1.083 11.914 1 96.12 306 CYS A CA 1
ATOM 2491 C C . CYS A 1 306 ? -23.75 2.102 11.391 1 96.12 306 CYS A C 1
ATOM 2493 O O . CYS A 1 306 ? -23.797 3.236 11.867 1 96.12 306 CYS A O 1
ATOM 2495 N N . ILE A 1 307 ? -24.5 1.654 10.438 1 96.44 307 ILE A N 1
ATOM 2496 C CA . ILE A 1 307 ? -25.562 2.508 9.93 1 96.44 307 ILE A CA 1
ATOM 2497 C C . ILE A 1 307 ? -26.875 1.725 9.891 1 96.44 307 ILE A C 1
ATOM 2499 O O . ILE A 1 307 ? -26.922 0.595 9.398 1 96.44 307 ILE A O 1
ATOM 2503 N N . GLU A 1 308 ? -27.859 2.217 10.508 1 96.31 308 GLU A N 1
ATOM 2504 C CA . GLU A 1 308 ? -29.25 1.856 10.273 1 96.31 308 GLU A CA 1
ATOM 2505 C C . GLU A 1 308 ? -29.969 2.938 9.477 1 96.31 308 GLU A C 1
ATOM 2507 O O . G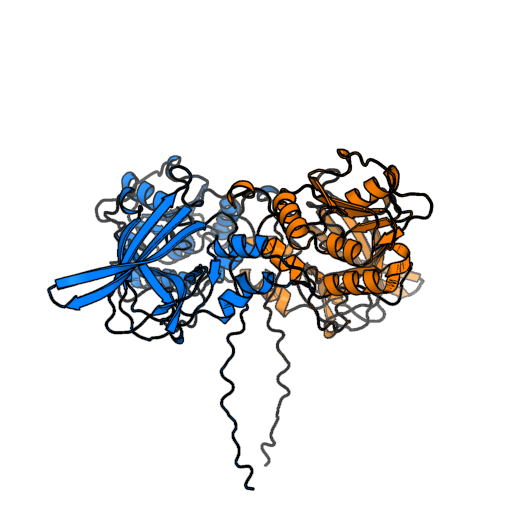LU A 1 308 ? -29.922 4.117 9.828 1 96.31 308 GLU A O 1
ATOM 2512 N N . PHE A 1 309 ? -30.641 2.52 8.398 1 94.75 309 PHE A N 1
ATOM 2513 C CA . PHE A 1 309 ? -31.203 3.482 7.453 1 94.7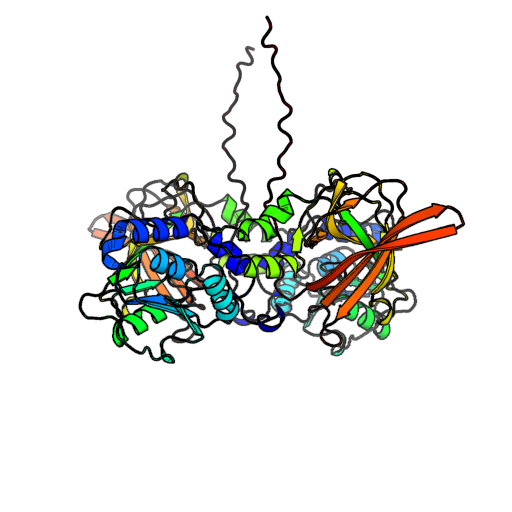5 309 PHE A CA 1
ATOM 2514 C C . PHE A 1 309 ? -32.625 3.09 7.051 1 94.75 309 PHE A C 1
ATOM 2516 O O . PHE A 1 309 ? -32.844 1.955 6.633 1 94.75 309 PHE A O 1
ATOM 2523 N N . TYR A 1 310 ? -33.562 4.043 7.184 1 94.62 310 TYR A N 1
ATOM 2524 C CA . TYR A 1 310 ? -34.969 3.77 6.988 1 94.62 310 TYR A CA 1
ATOM 2525 C C . TYR A 1 310 ? -35.562 4.645 5.883 1 94.62 310 TYR A C 1
ATOM 2527 O O . TYR A 1 310 ? -35.156 5.801 5.727 1 94.62 310 TYR A O 1
ATOM 2535 N N . GLU A 1 311 ? -36.406 4.074 5.188 1 93.38 311 GLU A N 1
ATOM 2536 C CA . GLU A 1 311 ? -37.25 4.789 4.254 1 93.38 311 GLU A CA 1
ATOM 2537 C C . GLU A 1 311 ? -38.625 5.043 4.859 1 93.38 311 GLU A C 1
ATOM 2539 O O . GLU A 1 311 ? -39.312 4.105 5.277 1 93.38 311 GLU A O 1
ATOM 2544 N N . GLY A 1 312 ? -38.938 6.348 4.977 1 89.44 312 GLY A N 1
ATOM 2545 C CA . GLY A 1 312 ? -40.25 6.707 5.527 1 89.44 312 GLY A CA 1
ATOM 2546 C C . GLY A 1 312 ? -41.188 7.316 4.5 1 89.44 312 GLY A C 1
ATOM 2547 O O . GLY A 1 312 ? -40.812 8.281 3.82 1 89.44 312 GLY A O 1
ATOM 2548 N N . ARG A 1 313 ? -42.375 6.68 4.387 1 81.56 313 ARG A N 1
ATOM 2549 C CA . ARG A 1 313 ? -43.406 7.188 3.488 1 81.56 313 ARG A CA 1
ATOM 2550 C C . ARG A 1 313 ? -44.625 7.711 4.27 1 81.56 313 ARG A C 1
ATOM 2552 O O . ARG A 1 313 ? -45.062 7.078 5.23 1 81.56 313 ARG A O 1
ATOM 2559 N N . GLU A 1 314 ? -44.781 9 4.016 1 74.69 314 GLU A N 1
ATOM 2560 C CA . GLU A 1 314 ? -45.969 9.586 4.668 1 74.69 314 GLU A CA 1
ATOM 2561 C C . GLU A 1 314 ? -47.25 9.039 4.078 1 74.69 314 GLU A C 1
ATOM 2563 O O . GLU A 1 314 ? -47.406 8.977 2.857 1 74.69 314 GLU A O 1
ATOM 2568 N N . TYR A 1 315 ? -47.938 8.273 4.883 1 67.06 315 TYR A N 1
ATOM 2569 C CA . TYR A 1 315 ? -49.281 7.871 4.492 1 67.06 315 TYR A CA 1
ATOM 2570 C C . TYR A 1 315 ? -50.312 8.836 5.047 1 67.06 315 TYR A C 1
ATOM 2572 O O . TYR A 1 315 ? -50 9.68 5.887 1 67.06 315 TYR A O 1
ATOM 2580 N N . ASP A 1 316 ? -51.562 8.625 4.543 1 61.5 316 ASP A N 1
ATOM 2581 C CA . ASP A 1 316 ? -52.688 9.406 5.051 1 61.5 316 ASP A CA 1
ATOM 2582 C C . ASP A 1 316 ? -52.781 9.289 6.57 1 61.5 316 ASP A C 1
ATOM 2584 O O . ASP A 1 316 ? -52.375 8.289 7.152 1 61.5 316 ASP A O 1
ATOM 2588 N N . TYR A 1 317 ? -53.219 10.273 7.383 1 59.44 317 TYR A N 1
ATOM 2589 C CA . TYR A 1 317 ? -53.562 10.469 8.789 1 59.44 317 TYR A CA 1
ATOM 2590 C C . TYR A 1 317 ? -52.312 10.484 9.648 1 59.44 317 TYR A C 1
ATOM 2592 O O . TYR A 1 317 ? -52.281 9.922 10.75 1 59.44 317 TYR A O 1
ATOM 2600 N N . ASP A 1 318 ? -51.156 10.93 9.289 1 61 318 ASP A N 1
ATOM 2601 C CA . ASP A 1 318 ? -49.969 11.25 10.062 1 61 318 ASP A CA 1
ATOM 2602 C C . ASP A 1 318 ? -49.156 9.992 10.383 1 61 318 ASP A C 1
ATOM 2604 O O . ASP A 1 318 ? -48.469 9.938 11.398 1 61 318 ASP A O 1
ATOM 2608 N N . LEU A 1 319 ? -49.562 8.914 9.57 1 62.97 319 LEU A N 1
ATOM 2609 C CA . LEU A 1 319 ? -48.781 7.691 9.82 1 62.97 319 LEU A CA 1
ATOM 2610 C C . LEU A 1 319 ? -47.625 7.574 8.852 1 62.97 319 LEU A C 1
ATOM 2612 O O . LEU A 1 319 ? -47.781 7.82 7.656 1 62.97 319 LEU A O 1
ATOM 2616 N N . VAL A 1 320 ? -46.375 7.59 9.391 1 67.75 320 VAL A N 1
ATOM 2617 C CA . VAL A 1 320 ? -45.188 7.32 8.586 1 67.75 320 VAL A CA 1
ATOM 2618 C C . VAL A 1 320 ? -44.812 5.852 8.719 1 67.75 320 VAL A C 1
ATOM 2620 O O . VAL A 1 320 ? -44.656 5.344 9.836 1 67.75 320 VAL A O 1
ATOM 2623 N N . MET A 1 321 ? -45 5.086 7.609 1 79.25 321 MET A N 1
ATOM 2624 C CA . MET A 1 321 ? -44.5 3.719 7.594 1 79.25 321 MET A CA 1
ATOM 2625 C C . MET A 1 321 ? -43 3.705 7.285 1 79.25 321 MET A C 1
ATOM 2627 O O . MET A 1 321 ? -42.562 4.254 6.27 1 79.25 321 MET A O 1
ATOM 2631 N N . CYS A 1 322 ? -42.25 3.254 8.289 1 82.94 322 CYS A N 1
ATOM 2632 C CA . CYS A 1 322 ? -40.812 3.191 8.133 1 82.94 322 CYS A CA 1
ATOM 2633 C C . CYS A 1 322 ? -40.344 1.775 7.789 1 82.94 322 CYS A C 1
ATOM 2635 O O . CYS A 1 322 ? -40.781 0.812 8.422 1 82.94 322 CYS A O 1
ATOM 2637 N N . THR A 1 323 ? -39.656 1.663 6.648 1 89.62 323 THR A N 1
ATOM 2638 C CA . THR A 1 323 ? -39.062 0.393 6.238 1 89.62 323 THR A CA 1
ATOM 2639 C C . THR A 1 323 ? -37.562 0.431 6.383 1 89.62 323 THR A C 1
ATOM 2641 O O . THR A 1 323 ? -36.906 1.367 5.914 1 89.62 323 THR A O 1
ATOM 2644 N N . LEU A 1 324 ? -37.031 -0.587 7.133 1 90.94 324 LEU A N 1
ATOM 2645 C CA . LEU A 1 324 ? -35.594 -0.723 7.258 1 90.94 324 LEU A CA 1
ATOM 2646 C C . LEU A 1 324 ? -34.969 -1.139 5.93 1 90.94 324 LEU A C 1
ATOM 2648 O O . LEU A 1 324 ? -35.312 -2.18 5.371 1 90.94 324 LEU A O 1
ATOM 2652 N N . ARG A 1 325 ? -34.031 -0.27 5.418 1 89.06 325 ARG A N 1
ATOM 2653 C CA . ARG A 1 325 ? -33.438 -0.55 4.121 1 89.06 325 ARG A CA 1
ATOM 2654 C C . ARG A 1 325 ? -31.984 -1.011 4.277 1 89.06 325 ARG A C 1
ATOM 2656 O O . ARG A 1 325 ? -31.5 -1.828 3.49 1 89.06 325 ARG A O 1
ATOM 2663 N N . VAL A 1 326 ? -31.328 -0.406 5.227 1 91.44 326 VAL A N 1
ATOM 2664 C CA . VAL A 1 326 ? -29.938 -0.774 5.473 1 91.44 326 VAL A CA 1
ATOM 2665 C C . VAL A 1 326 ? -29.719 -0.955 6.969 1 91.44 326 VAL A C 1
ATOM 2667 O O . VAL A 1 326 ? -30.125 -0.114 7.773 1 91.44 326 VAL A O 1
ATOM 2670 N N . ALA A 1 327 ? -29.156 -1.989 7.414 1 91.19 327 ALA A N 1
ATOM 2671 C CA . ALA A 1 327 ? -28.594 -2.268 8.734 1 91.19 327 ALA A CA 1
ATOM 2672 C C . ALA A 1 327 ? -27.281 -3.027 8.617 1 91.19 327 ALA A C 1
ATOM 2674 O O . ALA A 1 327 ? -27.266 -4.242 8.414 1 91.19 327 ALA A O 1
ATOM 2675 N N . LYS A 1 328 ? -26.281 -2.215 8.734 1 92.81 328 LYS A N 1
ATOM 2676 C CA . LYS A 1 328 ? -25 -2.834 8.391 1 92.81 328 LYS A CA 1
ATOM 2677 C C . LYS A 1 328 ? -23.859 -2.252 9.227 1 92.81 328 LYS A C 1
ATOM 2679 O O . LYS A 1 328 ? -23.938 -1.108 9.68 1 92.81 328 LYS A O 1
ATOM 2684 N N . ARG A 1 329 ? -22.953 -3.115 9.391 1 92.44 329 ARG A N 1
ATOM 2685 C CA . ARG A 1 329 ? -21.719 -2.77 10.094 1 92.44 329 ARG A CA 1
ATOM 2686 C C . ARG A 1 329 ? -20.5 -2.969 9.203 1 92.44 329 ARG A C 1
ATOM 2688 O O . ARG A 1 329 ? -20.422 -3.955 8.469 1 92.44 329 ARG A O 1
ATOM 2695 N N . TRP A 1 330 ? -19.641 -1.973 9.203 1 92.75 330 TRP A N 1
ATOM 2696 C CA . TRP A 1 330 ? -18.359 -2.064 8.516 1 92.75 330 TRP A CA 1
ATOM 2697 C C . TRP A 1 330 ? -17.203 -2.029 9.508 1 92.75 330 TRP A C 1
ATOM 2699 O O . TRP A 1 330 ? -17.25 -1.294 10.5 1 92.75 330 TRP A O 1
ATOM 2709 N N . LEU A 1 331 ? -16.172 -2.779 9.203 1 87.06 331 LEU A N 1
ATOM 2710 C CA . LEU A 1 331 ? -14.992 -2.811 10.062 1 87.06 331 LEU A CA 1
ATOM 2711 C C . LEU A 1 331 ? -13.812 -2.115 9.383 1 87.06 331 LEU A C 1
ATOM 2713 O O . LEU A 1 331 ? -13.336 -2.564 8.336 1 87.06 331 LEU A O 1
ATOM 2717 N N . MET A 1 332 ? -13.453 -1.102 9.922 1 85.69 332 MET A N 1
ATOM 2718 C CA . MET A 1 332 ? -12.273 -0.377 9.453 1 85.69 332 MET A CA 1
ATOM 2719 C C . MET A 1 332 ? -11.031 -0.795 10.234 1 85.69 332 MET A C 1
ATOM 2721 O O . MET A 1 332 ? -10.852 -0.392 11.391 1 85.69 332 MET A O 1
ATOM 2725 N N . LEU A 1 333 ? -10.25 -1.515 9.617 1 77.19 333 LEU A N 1
ATOM 2726 C CA . LEU A 1 333 ? -9.078 -2.09 10.266 1 77.19 333 LEU A CA 1
ATOM 2727 C C . LEU A 1 333 ? -7.789 -1.571 9.641 1 77.19 333 LEU A C 1
ATOM 2729 O O . LEU A 1 333 ? -7.828 -0.864 8.625 1 77.19 333 LEU A O 1
ATOM 2733 N N . GLU A 1 334 ? -6.715 -1.839 10.336 1 71.75 334 GLU A N 1
ATOM 2734 C CA . GLU A 1 334 ? -5.414 -1.449 9.797 1 71.75 334 GLU A CA 1
ATOM 2735 C C . GLU A 1 334 ? -5.176 -2.074 8.43 1 71.75 334 GLU A C 1
ATOM 2737 O O . GLU A 1 334 ? -5.488 -3.246 8.211 1 71.75 334 GLU A O 1
ATOM 2742 N N . GLY A 1 335 ? -4.688 -1.249 7.52 1 64.62 335 GLY A N 1
ATOM 2743 C CA . GLY A 1 335 ? -4.363 -1.775 6.203 1 64.62 335 GLY A CA 1
ATOM 2744 C C . GLY A 1 335 ? -5.508 -1.669 5.219 1 64.62 335 GLY A C 1
ATOM 2745 O O . GLY A 1 335 ? -5.461 -2.26 4.137 1 64.62 335 GLY A O 1
ATOM 2746 N N . PHE A 1 336 ? -6.57 -0.978 5.645 1 64.62 336 PHE A N 1
ATOM 2747 C CA . PHE A 1 336 ? -7.668 -0.835 4.695 1 64.62 336 PHE A CA 1
ATOM 2748 C C . PHE A 1 336 ? -7.184 -0.187 3.404 1 64.62 336 PHE A C 1
ATOM 2750 O O . PHE A 1 336 ? -6.18 0.53 3.4 1 64.62 336 PHE A O 1
ATOM 2757 N N . GLN A 1 337 ? -7.871 -0.454 2.322 1 68.88 337 GLN A N 1
ATOM 2758 C CA . GLN A 1 337 ? -7.398 -0.237 0.959 1 68.88 337 GLN A CA 1
ATOM 2759 C C . GLN A 1 337 ? -7.711 1.182 0.49 1 68.88 337 GLN A C 1
ATOM 2761 O O . GLN A 1 337 ? -8.781 1.72 0.786 1 68.88 337 GLN A O 1
ATOM 2766 N N . THR A 1 338 ? -6.738 1.758 -0.158 1 69.5 338 THR A N 1
ATOM 2767 C CA . THR A 1 338 ? -6.961 2.943 -0.976 1 69.5 338 THR A CA 1
ATOM 2768 C C . THR A 1 338 ? -7.059 2.572 -2.453 1 69.5 338 THR A C 1
ATOM 2770 O O . THR A 1 338 ? -6.176 1.896 -2.986 1 69.5 338 THR A O 1
ATOM 2773 N N . LEU A 1 339 ? -8.172 2.902 -3.105 1 71.81 339 LEU A N 1
ATOM 2774 C CA . LEU A 1 339 ? -8.391 2.584 -4.512 1 71.81 339 LEU A CA 1
ATOM 2775 C C . LEU A 1 339 ? -7.965 3.744 -5.406 1 71.81 339 LEU A C 1
ATOM 2777 O O . LEU A 1 339 ? -8.461 4.863 -5.258 1 71.81 339 LEU A O 1
ATOM 2781 N N . SER A 1 340 ? -6.652 3.916 -5.863 1 58.69 340 SER A N 1
ATOM 2782 C CA . SER A 1 340 ? -6.113 5.051 -6.605 1 58.69 340 SER A CA 1
ATOM 2783 C C . SER A 1 340 ? -6.66 5.086 -8.031 1 58.69 340 SER A C 1
ATOM 2785 O O . SER A 1 340 ? -6.949 6.16 -8.562 1 58.69 340 SER A O 1
ATOM 2787 N N . ASP A 1 341 ? -6.285 4.172 -9.094 1 53.12 341 ASP A N 1
ATOM 2788 C CA . ASP A 1 341 ? -6.309 4.289 -10.547 1 53.12 341 ASP A CA 1
ATOM 2789 C C . ASP A 1 341 ? -7.703 4.004 -11.102 1 53.12 341 ASP A C 1
ATOM 2791 O O . ASP A 1 341 ? -7.844 3.504 -12.219 1 53.12 341 ASP A O 1
ATOM 2795 N N . VAL A 1 342 ? -8.711 4.203 -10.492 1 39.22 342 VAL A N 1
ATOM 2796 C CA . VAL A 1 342 ? -9.875 4.039 -11.359 1 39.22 342 VAL A CA 1
ATOM 2797 C C . VAL A 1 342 ? -9.852 5.105 -12.453 1 39.22 342 VAL A C 1
ATOM 2799 O O . VAL A 1 342 ? -9.891 6.305 -12.164 1 39.22 342 VAL A O 1
ATOM 2802 N N . GLU A 1 343 ? -9.203 5.02 -13.469 1 37.62 343 GLU A N 1
ATOM 2803 C CA . GLU A 1 343 ? -9.359 5.891 -14.633 1 37.62 343 GLU A CA 1
ATOM 2804 C C . GLU A 1 343 ? -10.734 6.547 -14.641 1 37.62 343 GLU A C 1
ATOM 2806 O O . GLU A 1 343 ? -11.758 5.859 -14.664 1 37.62 343 GLU A O 1
ATOM 2811 N N . SER A 1 344 ? -10.891 7.559 -14.07 1 32.59 344 SER A N 1
ATOM 2812 C CA . SER A 1 344 ? -12.094 8.32 -14.398 1 32.59 344 SER A CA 1
ATOM 2813 C C . SER A 1 344 ? -12.438 8.195 -15.883 1 32.59 344 SER A C 1
ATOM 2815 O O . SER A 1 344 ? -11.602 8.484 -16.734 1 32.59 344 SER A O 1
ATOM 2817 N N . CYS A 1 345 ? -13.258 7.359 -16.453 1 28.97 345 CYS A N 1
ATOM 2818 C CA . CYS A 1 345 ? -13.883 7.457 -17.766 1 28.97 345 CYS A CA 1
ATOM 2819 C C . CYS A 1 345 ? -14.125 8.914 -18.141 1 28.97 345 CYS A C 1
ATOM 2821 O O . CYS A 1 345 ? -15 9.57 -17.578 1 28.97 345 CYS A O 1
ATOM 2823 N N . GLN A 1 346 ? -13.227 9.711 -18.531 1 27.8 346 GLN A N 1
ATOM 2824 C CA . GLN A 1 346 ? -13.727 10.789 -19.359 1 27.8 346 GLN A CA 1
ATOM 2825 C C . GLN A 1 346 ? -14.852 10.305 -20.281 1 27.8 346 GLN A C 1
ATOM 2827 O O . GLN A 1 346 ? -14.727 9.258 -20.922 1 27.8 346 GLN A O 1
ATOM 2832 N N . ASP A 1 347 ? -16.016 10.773 -20.203 1 27.52 347 ASP A N 1
ATOM 2833 C CA . ASP A 1 347 ? -17.141 10.773 -21.141 1 27.52 347 ASP A CA 1
ATOM 2834 C C . ASP A 1 347 ? -16.641 10.883 -22.594 1 27.52 347 ASP A C 1
ATOM 2836 O O . ASP A 1 347 ? -15.961 11.844 -22.938 1 27.52 347 ASP A O 1
ATOM 2840 N N . GLU A 1 348 ? -16.406 9.922 -23.328 1 26.47 348 GLU A N 1
ATOM 2841 C CA . GLU A 1 348 ? -16.516 10.055 -24.781 1 26.47 348 GLU A CA 1
ATOM 2842 C C . GLU A 1 348 ? -17.719 10.922 -25.156 1 26.47 348 GLU A C 1
ATOM 2844 O O . GLU A 1 348 ? -18.875 10.555 -24.906 1 26.47 348 GLU A O 1
ATOM 2849 N N . GLN A 1 349 ? -17.672 12.234 -25.281 1 26.3 349 GLN A N 1
ATOM 2850 C CA . GLN A 1 349 ? -18.547 12.953 -26.203 1 26.3 349 GLN A CA 1
ATOM 2851 C C . GLN A 1 349 ? -18.703 12.203 -27.516 1 26.3 349 GLN A C 1
ATOM 2853 O O . GLN A 1 349 ? -17.734 11.672 -28.062 1 26.3 349 GLN A O 1
ATOM 2858 N N . GLY A 1 350 ? -19.984 11.773 -27.938 1 24.02 350 GLY A N 1
ATOM 2859 C CA . GLY A 1 350 ? -20.625 11.344 -29.172 1 24.02 350 GLY A CA 1
ATOM 2860 C C . GLY A 1 350 ? -20.141 12.102 -30.391 1 24.02 350 GLY A C 1
ATOM 2861 O O . GLY A 1 350 ? -20.406 13.289 -30.547 1 24.02 350 GLY A O 1
ATOM 2862 N N . GLU A 1 351 ? -18.984 12.008 -30.922 1 22.89 351 GLU A N 1
ATOM 2863 C CA . GLU A 1 351 ? -18.891 12.391 -32.312 1 22.89 351 GLU A CA 1
ATOM 2864 C C . GLU A 1 351 ? -19.891 11.609 -33.188 1 22.89 351 GLU A C 1
ATOM 2866 O O . GLU A 1 351 ? -19.625 10.461 -33.562 1 22.89 351 GLU A O 1
ATOM 2871 N N . THR A 1 352 ? -21.266 11.766 -32.906 1 22.47 352 THR A N 1
ATOM 2872 C CA . THR A 1 352 ? -22.219 11.672 -34 1 22.47 352 THR A CA 1
ATOM 2873 C C . THR A 1 352 ? -21.859 12.648 -35.125 1 22.47 352 THR A C 1
ATOM 2875 O O . THR A 1 352 ? -22.062 13.859 -35 1 22.47 352 THR A O 1
ATOM 2878 N N . GLY A 1 353 ? -20.734 12.609 -35.719 1 19.7 353 GLY A N 1
ATOM 2879 C CA . GLY A 1 353 ? -20.812 13.031 -37.125 1 19.7 353 GLY A CA 1
ATOM 2880 C C . GLY A 1 353 ? -21.969 12.391 -37.875 1 19.7 353 GLY A C 1
ATOM 2881 O O . GLY A 1 353 ? -22.5 11.359 -37.438 1 19.7 353 GLY A O 1
ATOM 2882 N N . GLY A 1 354 ? -22.797 13.25 -38.75 1 19.52 354 GLY A N 1
ATOM 2883 C CA . GLY A 1 354 ? -23.656 13.164 -39.906 1 19.52 354 GLY A CA 1
ATOM 2884 C C . GLY A 1 354 ? -23.156 12.18 -40.969 1 19.52 354 GLY A C 1
ATOM 2885 O O . GLY A 1 354 ? -22.078 12.367 -41.531 1 19.52 354 GLY A O 1
ATOM 2886 N N . LEU A 1 355 ? -23.094 10.945 -40.688 1 17.17 355 LEU A N 1
ATOM 2887 C CA . LEU A 1 355 ? -23.438 10.258 -41.938 1 17.17 355 LEU A CA 1
ATOM 2888 C C . LEU A 1 355 ? -24.797 10.719 -42.438 1 17.17 355 LEU A C 1
ATOM 2890 O O . LEU A 1 355 ? -25.812 10.57 -41.75 1 17.17 355 LEU A O 1
ATOM 2894 N N . TYR A 1 356 ? -24.719 11.805 -43.188 1 19.33 356 TYR A N 1
ATOM 2895 C CA . TYR A 1 356 ? -25.453 12.086 -44.406 1 19.33 356 TYR A CA 1
ATOM 2896 C C . TYR A 1 356 ? -25.578 10.828 -45.281 1 19.33 356 TYR A C 1
ATOM 2898 O O . TYR A 1 356 ? -24.562 10.25 -45.688 1 19.33 356 TYR A O 1
ATOM 2906 N N . LEU A 1 357 ? -26.047 9.672 -44.75 1 17.92 357 LEU A N 1
ATOM 2907 C CA . LEU A 1 357 ? -27.141 9.258 -45.594 1 17.92 357 LEU A CA 1
ATOM 2908 C C . LEU A 1 357 ? -28.453 9.875 -45.156 1 17.92 357 LEU A C 1
ATOM 2910 O O . LEU A 1 357 ? -28.688 10.023 -43.938 1 17.92 357 LEU A O 1
ATOM 2914 N N . MET B 1 1 ? -15.82 -16.062 10.406 1 36 1 MET B N 1
ATOM 2915 C CA . MET B 1 1 ? -14.461 -15.547 10.445 1 36 1 MET B CA 1
ATOM 2916 C C . MET B 1 1 ? -14.43 -14.078 10.039 1 36 1 MET B C 1
ATOM 2918 O O . MET B 1 1 ? -15.008 -13.695 9.016 1 36 1 MET B O 1
ATOM 2922 N N . THR B 1 2 ? -14.484 -13.234 10.945 1 45.69 2 THR B N 1
ATOM 2923 C CA . THR B 1 2 ? -14.523 -11.797 10.68 1 45.69 2 THR B CA 1
ATOM 2924 C C . THR B 1 2 ? -13.141 -11.273 10.312 1 45.69 2 THR B C 1
ATOM 2926 O O . THR B 1 2 ? -12.133 -11.953 10.531 1 45.69 2 THR B O 1
ATOM 2929 N N . SER B 1 3 ? -13.086 -10.219 9.555 1 49.75 3 SER B N 1
ATOM 2930 C CA . SER B 1 3 ? -11.875 -9.523 9.125 1 49.75 3 SER B CA 1
ATOM 2931 C C . SER B 1 3 ? -10.922 -9.305 10.297 1 49.75 3 SER B C 1
ATOM 2933 O O . SER B 1 3 ? -9.703 -9.25 10.109 1 49.75 3 SER B O 1
ATOM 2935 N N . ALA B 1 4 ? -11.484 -9.359 11.555 1 51.12 4 ALA B N 1
ATOM 2936 C CA . ALA B 1 4 ? -10.656 -9.094 12.719 1 51.12 4 ALA B CA 1
ATOM 2937 C C . ALA B 1 4 ? -9.617 -10.188 12.93 1 51.12 4 ALA B C 1
ATOM 2939 O O . ALA B 1 4 ? -8.531 -9.938 13.453 1 51.12 4 ALA B O 1
ATOM 2940 N N . ASP B 1 5 ? -9.969 -11.398 12.477 1 51.09 5 ASP B N 1
ATOM 2941 C CA . ASP B 1 5 ? -9.078 -12.547 12.664 1 51.09 5 ASP B CA 1
ATOM 2942 C C . ASP B 1 5 ? -7.836 -12.43 11.789 1 51.09 5 ASP B C 1
ATOM 2944 O O . ASP B 1 5 ? -6.836 -13.109 12.031 1 51.09 5 ASP B O 1
ATOM 2948 N N . PHE B 1 6 ? -7.969 -11.586 10.891 1 52.59 6 PHE B N 1
ATOM 2949 C CA . PHE B 1 6 ? -6.914 -11.562 9.883 1 52.59 6 PHE B CA 1
ATOM 2950 C C . PHE B 1 6 ? -6.047 -10.32 10.039 1 52.59 6 PHE B C 1
ATOM 2952 O O . PHE B 1 6 ? -5.168 -10.062 9.219 1 52.59 6 PHE B O 1
ATOM 2959 N N . ARG B 1 7 ? -6.18 -9.672 11.141 1 52.75 7 ARG B N 1
ATOM 2960 C CA . ARG B 1 7 ? -5.641 -8.336 11.344 1 52.75 7 ARG B CA 1
ATOM 2961 C C . ARG B 1 7 ? -4.121 -8.328 11.211 1 52.75 7 ARG B C 1
ATOM 2963 O O . ARG B 1 7 ? -3.543 -7.359 10.711 1 52.75 7 ARG B O 1
ATOM 2970 N N . HIS B 1 8 ? -3.564 -9.438 11.523 1 60.16 8 HIS B N 1
ATOM 2971 C CA . HIS B 1 8 ? -2.107 -9.43 11.57 1 60.16 8 HIS B CA 1
ATOM 2972 C C . HIS B 1 8 ? -1.514 -10.281 10.453 1 60.16 8 HIS B C 1
ATOM 2974 O O . HIS B 1 8 ? -0.292 -10.375 10.312 1 60.16 8 HIS B O 1
ATOM 2980 N N . ASP B 1 9 ? -2.475 -10.695 9.664 1 73.19 9 ASP B N 1
ATOM 2981 C CA . ASP B 1 9 ? -2.039 -11.531 8.555 1 73.19 9 ASP B CA 1
ATOM 2982 C C . ASP B 1 9 ? -2.119 -10.773 7.227 1 73.19 9 ASP B C 1
ATOM 2984 O O . ASP B 1 9 ? -3.184 -10.711 6.605 1 73.19 9 ASP B O 1
ATOM 2988 N N . THR B 1 10 ? -0.977 -10.289 6.754 1 69.19 10 THR B N 1
ATOM 2989 C CA . THR B 1 10 ? -0.889 -9.445 5.57 1 69.19 10 THR B CA 1
ATOM 2990 C C . THR B 1 10 ? -1.466 -10.164 4.352 1 69.19 10 THR B C 1
ATOM 2992 O O . THR B 1 10 ? -2.141 -9.547 3.523 1 69.19 10 THR B O 1
ATOM 2995 N N . ALA B 1 11 ? -1.285 -11.438 4.324 1 73.38 11 ALA B N 1
ATOM 2996 C CA . ALA B 1 11 ? -1.73 -12.195 3.16 1 73.38 11 ALA B CA 1
ATOM 2997 C C . ALA B 1 11 ? -3.252 -12.305 3.123 1 73.38 11 ALA B C 1
ATOM 2999 O O . ALA B 1 11 ? -3.84 -12.539 2.064 1 73.38 11 ALA B O 1
ATOM 3000 N N . ALA B 1 12 ? -3.832 -12.102 4.227 1 76.38 12 ALA B N 1
ATOM 3001 C CA . ALA B 1 12 ? -5.281 -12.25 4.32 1 76.38 12 ALA B CA 1
ATOM 3002 C C . ALA B 1 12 ? -5.988 -10.914 4.113 1 76.38 12 ALA B C 1
ATOM 3004 O O . ALA B 1 12 ? -7.219 -10.844 4.141 1 76.38 12 ALA B O 1
ATOM 3005 N N . ARG B 1 13 ? -5.156 -9.969 3.828 1 81.38 13 ARG B N 1
ATOM 3006 C CA . ARG B 1 13 ? -5.746 -8.664 3.545 1 81.38 13 ARG B CA 1
ATOM 3007 C C . ARG B 1 13 ? -6.391 -8.648 2.164 1 81.38 13 ARG B C 1
ATOM 3009 O O . ARG B 1 13 ? -5.859 -9.227 1.215 1 81.38 13 ARG B O 1
ATOM 3016 N N . LEU B 1 14 ? -7.449 -7.945 2.098 1 84.75 14 LEU B N 1
ATOM 3017 C CA . LEU B 1 14 ? -8.219 -7.879 0.86 1 84.75 14 LEU B CA 1
ATOM 3018 C C . LEU B 1 14 ? -7.375 -7.293 -0.27 1 84.75 14 LEU B C 1
ATOM 3020 O O . LEU B 1 14 ? -7.457 -7.75 -1.411 1 84.75 14 LEU B O 1
ATOM 3024 N N . ASP B 1 15 ? -6.633 -6.262 0.061 1 80.81 15 ASP B N 1
ATOM 3025 C CA . ASP B 1 15 ? -5.836 -5.621 -0.981 1 80.81 15 ASP B CA 1
ATOM 3026 C C . ASP B 1 15 ? -4.785 -6.582 -1.537 1 80.81 15 ASP B C 1
ATOM 3028 O O . ASP B 1 15 ? -4.5 -6.57 -2.736 1 80.81 15 ASP B O 1
ATOM 3032 N N . VAL B 1 16 ? -4.254 -7.348 -0.707 1 82.75 16 VAL B N 1
ATOM 3033 C CA . VAL B 1 16 ? -3.248 -8.312 -1.13 1 82.75 16 VAL B CA 1
ATOM 3034 C C . VAL B 1 16 ? -3.895 -9.383 -2.012 1 82.75 16 VAL B C 1
ATOM 3036 O O . VAL B 1 16 ? -3.375 -9.711 -3.082 1 82.75 16 VAL B O 1
ATOM 3039 N N . MET B 1 17 ? -5.043 -9.906 -1.589 1 87.31 17 MET B N 1
ATOM 3040 C CA . MET B 1 17 ? -5.762 -10.906 -2.373 1 87.31 17 MET B CA 1
ATOM 3041 C C . MET B 1 17 ? -6.148 -10.352 -3.74 1 87.31 17 MET B C 1
ATOM 3043 O O . MET B 1 17 ? -5.98 -11.023 -4.758 1 87.31 17 MET B O 1
ATOM 3047 N N . ARG B 1 18 ? -6.562 -9.164 -3.699 1 86.88 18 ARG B N 1
ATOM 3048 C CA . ARG B 1 18 ? -6.992 -8.523 -4.938 1 86.88 18 ARG B CA 1
ATOM 3049 C C . ARG B 1 18 ? -5.82 -8.32 -5.891 1 86.88 18 ARG B C 1
ATOM 3051 O O . ARG B 1 18 ? -5.93 -8.602 -7.086 1 86.88 18 ARG B O 1
ATOM 3058 N N . ASN B 1 19 ? -4.77 -7.824 -5.391 1 83.19 19 ASN B N 1
ATOM 3059 C CA . ASN B 1 19 ? -3.594 -7.582 -6.219 1 83.19 19 ASN B CA 1
ATOM 3060 C C . ASN B 1 19 ? -3.088 -8.867 -6.863 1 83.19 19 ASN B C 1
ATOM 3062 O O . ASN B 1 19 ? -2.666 -8.867 -8.023 1 83.19 19 ASN B O 1
ATOM 3066 N N . ARG B 1 20 ? -3.123 -9.875 -6.125 1 86.06 20 ARG B N 1
ATOM 3067 C CA . ARG B 1 20 ? -2.668 -11.156 -6.652 1 86.06 20 ARG B CA 1
ATOM 3068 C C . ARG B 1 20 ? -3.594 -11.656 -7.758 1 86.06 20 ARG B C 1
ATOM 3070 O O . ARG B 1 20 ? -3.133 -12.164 -8.781 1 86.06 20 ARG B O 1
ATOM 3077 N N . GLN B 1 21 ? -4.824 -11.508 -7.574 1 86.19 21 GLN B N 1
ATOM 3078 C CA . GLN B 1 21 ? -5.801 -12 -8.539 1 86.19 21 GLN B CA 1
ATOM 3079 C C . GLN B 1 21 ? -5.836 -11.109 -9.781 1 86.19 21 GLN B C 1
ATOM 3081 O O . GLN B 1 21 ? -6.133 -11.586 -10.883 1 86.19 21 GLN B O 1
ATOM 3086 N N . LYS B 1 22 ? -5.516 -9.867 -9.594 1 83.62 22 LYS B N 1
ATOM 3087 C CA . LYS B 1 22 ? -5.578 -8.93 -10.711 1 83.62 22 LYS B CA 1
ATOM 3088 C C . LYS B 1 22 ? -4.305 -8.984 -11.555 1 83.62 22 LYS B C 1
ATOM 3090 O O . LYS B 1 22 ? -4.254 -8.422 -12.648 1 83.62 22 LYS B O 1
ATOM 3095 N N . ASP B 1 23 ? -3.387 -9.617 -11.039 1 86.12 23 ASP B N 1
ATOM 3096 C CA . ASP B 1 23 ? -2.193 -9.867 -11.844 1 86.12 23 ASP B CA 1
ATOM 3097 C C . ASP B 1 23 ? -2.475 -10.883 -12.945 1 86.12 23 ASP B C 1
ATOM 3099 O O . ASP B 1 23 ? -2.27 -12.086 -12.758 1 86.12 23 ASP B O 1
ATOM 3103 N N . GLN B 1 24 ? -2.799 -10.367 -14.039 1 85.56 24 GLN B N 1
ATOM 3104 C CA . GLN B 1 24 ? -3.262 -11.219 -15.125 1 85.56 24 GLN B CA 1
ATOM 3105 C C . GLN B 1 24 ? -2.1 -11.984 -15.766 1 85.56 24 GLN B C 1
ATOM 3107 O O . GLN B 1 24 ? -2.271 -13.109 -16.234 1 85.56 24 GLN B O 1
ATOM 3112 N N . ALA B 1 25 ? -0.935 -11.406 -15.703 1 86.06 25 ALA B N 1
ATOM 3113 C CA . ALA B 1 25 ? 0.223 -12.07 -16.297 1 86.06 25 ALA B CA 1
ATOM 3114 C C . ALA B 1 25 ? 0.477 -13.422 -15.648 1 86.06 25 ALA B C 1
ATOM 3116 O O . ALA B 1 25 ? 0.555 -14.445 -16.328 1 86.06 25 ALA B O 1
ATOM 3117 N N . HIS B 1 26 ? 0.533 -13.484 -14.391 1 89 26 HIS B N 1
ATOM 3118 C CA . HIS B 1 26 ? 0.858 -14.766 -13.773 1 89 26 HIS B CA 1
ATOM 3119 C C . HIS B 1 26 ? -0.347 -15.695 -13.781 1 89 26 HIS B C 1
ATOM 3121 O O . HIS B 1 26 ? -0.196 -16.906 -13.945 1 89 26 HIS B O 1
ATOM 3127 N N . MET B 1 27 ? -1.546 -15.117 -13.664 1 91.19 27 MET B N 1
ATOM 3128 C CA . MET B 1 27 ? -2.721 -15.984 -13.625 1 91.19 27 MET B CA 1
ATOM 3129 C C . MET B 1 27 ? -2.932 -16.688 -14.961 1 91.19 27 MET B C 1
ATOM 3131 O O . MET B 1 27 ? -3.225 -17.875 -15 1 91.19 27 MET B O 1
ATOM 3135 N N . TYR B 1 28 ? -2.744 -15.984 -16 1 90 28 TYR B N 1
ATOM 3136 C CA . TYR B 1 28 ? -2.928 -16.594 -17.312 1 90 28 TYR B CA 1
ATOM 3137 C C . TYR B 1 28 ? -1.809 -17.578 -17.609 1 90 28 TYR B C 1
ATOM 3139 O O . TYR B 1 28 ? -2.027 -18.594 -18.297 1 90 28 TYR B O 1
ATOM 3147 N N . PHE B 1 29 ? -0.662 -17.297 -17.156 1 94.06 29 PHE B N 1
ATOM 3148 C CA . PHE B 1 29 ? 0.43 -18.25 -17.281 1 94.06 29 PHE B CA 1
ATOM 3149 C C . PHE B 1 29 ? 0.048 -19.594 -16.641 1 94.06 29 PHE B C 1
ATOM 3151 O O . PHE B 1 29 ? 0.097 -20.625 -17.312 1 94.06 29 PHE B O 1
ATOM 3158 N N . PHE B 1 30 ? -0.429 -19.562 -15.391 1 96.38 30 PHE B N 1
ATOM 3159 C CA . PHE B 1 30 ? -0.789 -20.797 -14.68 1 96.38 30 PHE B CA 1
ATOM 3160 C C . PHE B 1 30 ? -1.997 -21.453 -15.328 1 96.38 30 PHE B C 1
ATOM 3162 O O . PHE B 1 30 ? -2.002 -22.672 -15.547 1 96.38 30 PHE B O 1
ATOM 3169 N N . GLN B 1 31 ? -2.947 -20.625 -15.578 1 95.44 31 GLN B N 1
ATOM 3170 C CA . GLN B 1 31 ? -4.16 -21.156 -16.188 1 95.44 31 GLN B CA 1
ATOM 3171 C C . GLN B 1 31 ? -3.848 -21.875 -17.5 1 95.44 31 GLN B C 1
ATOM 3173 O O . GLN B 1 31 ? -4.312 -23 -17.719 1 95.44 31 GLN B O 1
ATOM 3178 N N . SER B 1 32 ? -3.061 -21.219 -18.359 1 95.5 32 SER B N 1
ATOM 3179 C CA . SER B 1 32 ? -2.707 -21.797 -19.656 1 95.5 32 SER B CA 1
ATOM 3180 C C . SER B 1 32 ? -1.913 -23.094 -19.5 1 95.5 32 SER B C 1
ATOM 3182 O O . SER B 1 32 ? -2.232 -24.094 -20.125 1 95.5 32 SER B O 1
ATOM 3184 N N . VAL B 1 33 ? -0.956 -23.078 -18.641 1 97.38 33 VAL B N 1
ATOM 3185 C CA . VAL B 1 33 ? -0.1 -24.25 -18.453 1 97.38 33 VAL B CA 1
ATOM 3186 C C . VAL B 1 33 ? -0.918 -25.406 -17.891 1 97.38 33 VAL B C 1
ATOM 3188 O O . VAL B 1 33 ? -0.838 -26.531 -18.375 1 97.38 33 VAL B O 1
ATOM 3191 N N . ILE B 1 34 ? -1.729 -25.125 -16.891 1 97.44 34 ILE B N 1
ATOM 3192 C CA . ILE B 1 34 ? -2.531 -26.156 -16.234 1 97.44 34 ILE B CA 1
ATOM 3193 C C . ILE B 1 34 ? -3.516 -26.766 -17.234 1 97.44 34 ILE B C 1
ATOM 3195 O O . ILE B 1 34 ? -3.695 -27.984 -17.266 1 97.44 34 ILE B O 1
ATOM 3199 N N . HIS B 1 35 ? -4.051 -25.922 -18.062 1 95.94 35 HIS B N 1
ATOM 3200 C CA . HIS B 1 35 ? -5 -26.391 -19.078 1 95.94 35 HIS B CA 1
ATOM 3201 C C . HIS B 1 35 ? -4.301 -27.234 -20.141 1 95.94 35 HIS B C 1
ATOM 3203 O O . HIS B 1 35 ? -4.773 -28.312 -20.484 1 95.94 35 HIS B O 1
ATOM 3209 N N . HIS B 1 36 ? -3.215 -26.75 -20.609 1 96.38 36 HIS B N 1
ATOM 3210 C CA . HIS B 1 36 ? -2.498 -27.422 -21.688 1 96.38 36 HIS B CA 1
ATOM 3211 C C . HIS B 1 36 ? -1.865 -28.734 -21.203 1 96.38 36 HIS B C 1
ATOM 3213 O O . HIS B 1 36 ? -1.65 -29.656 -21.984 1 96.38 36 HIS B O 1
ATOM 3219 N N . GLN B 1 37 ? -1.576 -28.781 -19.922 1 96.81 37 GLN B N 1
ATOM 3220 C CA . GLN B 1 37 ? -0.936 -29.969 -19.375 1 96.81 37 GLN B CA 1
ATOM 3221 C C . GLN B 1 37 ? -1.904 -30.766 -18.516 1 96.81 37 GLN B C 1
ATOM 3223 O O . GLN B 1 37 ? -1.51 -31.328 -17.484 1 96.81 37 GLN B O 1
ATOM 3228 N N . ARG B 1 38 ? -3.102 -30.75 -18.891 1 97.19 38 ARG B N 1
ATOM 3229 C CA . ARG B 1 38 ? -4.164 -31.438 -18.156 1 97.19 38 ARG B CA 1
ATOM 3230 C C . ARG B 1 38 ? -3.789 -32.875 -17.891 1 97.19 38 ARG B C 1
ATOM 3232 O O . ARG B 1 38 ? -4.137 -33.438 -16.844 1 97.19 38 ARG B O 1
ATOM 3239 N N . HIS B 1 39 ? -3.082 -33.531 -18.766 1 97.38 39 HIS B N 1
ATOM 3240 C CA . HIS B 1 39 ? -2.738 -34.938 -18.641 1 97.38 39 HIS B CA 1
ATOM 3241 C C . HIS B 1 39 ? -1.846 -35.188 -17.438 1 97.38 39 HIS B C 1
ATOM 3243 O O . HIS B 1 39 ? -1.847 -36.281 -16.875 1 97.38 39 HIS B O 1
ATOM 3249 N N . LEU B 1 40 ? -1.085 -34.188 -16.984 1 97.62 40 LEU B N 1
ATOM 3250 C CA . LEU B 1 40 ? -0.211 -34.312 -15.828 1 97.62 40 LEU B CA 1
ATOM 3251 C C . LEU B 1 40 ? -1.011 -34.219 -14.531 1 97.62 40 LEU B C 1
ATOM 3253 O O . LEU B 1 40 ? -0.529 -34.625 -13.477 1 97.62 40 LEU B O 1
ATOM 3257 N N . ILE B 1 41 ? -2.262 -33.688 -14.641 1 98.31 41 ILE B N 1
ATOM 3258 C CA . ILE B 1 41 ? -3.021 -33.344 -13.445 1 98.31 41 ILE B CA 1
ATOM 3259 C C . ILE B 1 41 ? -4.188 -34.312 -13.273 1 98.31 41 ILE B C 1
ATOM 3261 O O . ILE B 1 41 ? -4.492 -34.719 -12.156 1 98.31 41 ILE B O 1
ATOM 3265 N N . LYS B 1 42 ? -4.785 -34.719 -14.383 1 98.62 42 LYS B N 1
ATOM 3266 C CA . LYS B 1 42 ? -5.965 -35.594 -14.352 1 98.62 42 LYS B CA 1
ATOM 3267 C C . LYS B 1 42 ? -5.684 -36.875 -13.602 1 98.62 42 LYS B C 1
ATOM 3269 O O . LYS B 1 42 ? -4.664 -37.531 -13.844 1 98.62 42 LYS B O 1
ATOM 3274 N N . ASP B 1 43 ? -6.535 -37.188 -12.688 1 98.69 43 ASP B N 1
ATOM 3275 C CA . ASP B 1 43 ? -6.539 -38.438 -11.906 1 98.69 43 ASP B CA 1
ATOM 3276 C C . ASP B 1 43 ? -5.285 -38.531 -11.039 1 98.69 43 ASP B C 1
ATOM 3278 O O . ASP B 1 43 ? -4.859 -39.625 -10.688 1 98.69 43 ASP B O 1
ATOM 3282 N N . ARG B 1 44 ? -4.613 -37.469 -10.742 1 98.62 44 ARG B N 1
ATOM 3283 C CA . ARG B 1 44 ? -3.389 -37.438 -9.953 1 98.62 44 ARG B CA 1
ATOM 3284 C C . ARG B 1 44 ? -3.604 -36.688 -8.641 1 98.62 44 ARG B C 1
ATOM 3286 O O . ARG B 1 44 ? -4.629 -36.031 -8.453 1 98.62 44 ARG B O 1
ATOM 3293 N N . THR B 1 45 ? -2.641 -36.844 -7.707 1 98.81 45 THR B N 1
ATOM 3294 C CA . THR B 1 45 ? -2.604 -36.094 -6.453 1 98.81 45 THR B CA 1
ATOM 3295 C C . THR B 1 45 ? -1.683 -34.906 -6.57 1 98.81 45 THR B C 1
ATOM 3297 O O . THR B 1 45 ? -0.492 -35.031 -6.855 1 98.81 45 THR B O 1
ATOM 3300 N N . ILE B 1 46 ? -2.281 -33.719 -6.359 1 98.88 46 ILE B N 1
ATOM 3301 C CA . ILE B 1 46 ? -1.553 -32.469 -6.582 1 98.88 46 ILE B CA 1
ATOM 3302 C C . ILE B 1 46 ? -1.434 -31.703 -5.273 1 98.88 46 ILE B C 1
ATOM 3304 O O . ILE B 1 46 ? -2.387 -31.641 -4.492 1 98.88 46 ILE B O 1
ATOM 3308 N N . LEU B 1 47 ? -0.251 -31.156 -5.031 1 98.88 47 LEU B N 1
ATOM 3309 C CA . LEU B 1 47 ? -0.015 -30.25 -3.918 1 98.88 47 LEU B CA 1
ATOM 3310 C C . LEU B 1 47 ? 0.081 -28.812 -4.41 1 98.88 47 LEU B C 1
ATOM 3312 O O . LEU B 1 47 ? 0.903 -28.5 -5.277 1 98.88 47 LEU B O 1
ATOM 3316 N N . VAL B 1 48 ? -0.789 -27.953 -3.918 1 98.69 48 VAL B N 1
ATOM 3317 C CA . VAL B 1 48 ? -0.749 -26.531 -4.223 1 98.69 48 VAL B CA 1
ATOM 3318 C C . VAL B 1 48 ? -0.274 -25.75 -3 1 98.69 48 VAL B C 1
ATOM 3320 O O . VAL B 1 48 ? -0.954 -25.734 -1.972 1 98.69 48 VAL B O 1
ATOM 3323 N N . LEU B 1 49 ? 0.871 -25.109 -3.148 1 97.62 49 LEU B N 1
ATOM 3324 C CA . LEU B 1 49 ? 1.476 -24.359 -2.051 1 97.62 49 LEU B CA 1
ATOM 3325 C C . LEU B 1 49 ? 1.178 -22.875 -2.18 1 97.62 49 LEU B C 1
ATOM 3327 O O . LEU B 1 49 ? 0.958 -22.359 -3.285 1 97.62 49 LEU B O 1
ATOM 3331 N N . CYS B 1 50 ? 1.208 -22.188 -0.975 1 94.25 50 CYS B N 1
ATOM 3332 C CA . CYS B 1 50 ? 0.831 -20.781 -0.968 1 94.25 50 CYS B CA 1
ATOM 3333 C C . CYS B 1 50 ? -0.452 -20.547 -1.76 1 94.25 50 CYS B C 1
ATOM 3335 O O . CYS B 1 50 ? -0.491 -19.719 -2.66 1 94.25 50 CYS B O 1
ATOM 3337 N N . CYS B 1 51 ? -1.459 -21.203 -1.356 1 96.25 51 CYS B N 1
ATOM 3338 C CA . CYS B 1 51 ? -2.633 -21.359 -2.211 1 96.25 51 CYS B CA 1
ATOM 3339 C C . CYS B 1 51 ? -3.477 -20.078 -2.201 1 96.25 51 CYS B C 1
ATOM 3341 O O . CYS B 1 51 ? -4.348 -19.906 -3.057 1 96.25 51 CYS B O 1
ATOM 3343 N N . GLY B 1 52 ? -3.256 -19.219 -1.197 1 93.62 52 GLY B N 1
ATOM 3344 C CA . GLY B 1 52 ? -4.043 -18 -1.148 1 93.62 52 GLY B CA 1
ATOM 3345 C C . GLY B 1 52 ? -5.539 -18.25 -1.147 1 93.62 52 GLY B C 1
ATOM 3346 O O . GLY B 1 52 ? -6.043 -19.031 -0.341 1 93.62 52 GLY B O 1
ATOM 3347 N N . THR B 1 53 ? -6.234 -17.688 -2.125 1 94.38 53 THR B N 1
ATOM 3348 C CA . THR B 1 53 ? -7.688 -17.828 -2.205 1 94.38 53 THR B CA 1
ATOM 3349 C C . THR B 1 53 ? -8.078 -19.172 -2.814 1 94.38 53 THR B C 1
ATOM 3351 O O . THR B 1 53 ? -9.266 -19.484 -2.926 1 94.38 53 THR B O 1
ATOM 3354 N N . GLY B 1 54 ? -7.148 -19.922 -3.242 1 96.69 54 GLY B N 1
ATOM 3355 C CA . GLY B 1 54 ? -7.406 -21.281 -3.688 1 96.69 54 GLY B CA 1
ATOM 3356 C C . GLY B 1 54 ? -7.586 -21.391 -5.188 1 96.69 54 GLY B C 1
ATOM 3357 O O . GLY B 1 54 ? -7.98 -22.438 -5.695 1 96.69 54 GLY B O 1
ATOM 3358 N N . THR B 1 55 ? -7.25 -20.359 -5.938 1 97.12 55 THR B N 1
ATOM 3359 C CA . THR B 1 55 ? -7.527 -20.312 -7.367 1 97.12 55 THR B CA 1
ATOM 3360 C C . THR B 1 55 ? -6.777 -21.422 -8.102 1 97.12 55 THR B C 1
ATOM 3362 O O . THR B 1 55 ? -7.363 -22.156 -8.898 1 97.12 55 THR B O 1
ATOM 3365 N N . LEU B 1 56 ? -5.535 -21.609 -7.832 1 97.94 56 LEU B N 1
ATOM 3366 C CA . LEU B 1 56 ? -4.746 -22.625 -8.516 1 97.94 56 LEU B CA 1
ATOM 3367 C C . LEU B 1 56 ? -5.207 -24.016 -8.133 1 97.94 56 LEU B C 1
ATOM 3369 O O . LEU B 1 56 ? -5.188 -24.938 -8.969 1 97.94 56 LEU B O 1
ATOM 3373 N N . ALA B 1 57 ? -5.57 -24.188 -6.863 1 98.69 57 ALA B N 1
ATOM 3374 C CA . ALA B 1 57 ? -6.121 -25.469 -6.43 1 98.69 57 ALA B CA 1
ATOM 3375 C C . ALA B 1 57 ? -7.406 -25.812 -7.188 1 98.69 57 ALA B C 1
ATOM 3377 O O . ALA B 1 57 ? -7.602 -26.938 -7.625 1 98.69 57 ALA B O 1
ATOM 3378 N N . LEU B 1 58 ? -8.227 -24.812 -7.352 1 98.62 58 LEU B N 1
ATOM 3379 C CA . LEU B 1 58 ? -9.477 -24.984 -8.086 1 98.62 58 LEU B CA 1
ATOM 3380 C C . LEU B 1 58 ? -9.211 -25.312 -9.547 1 98.62 58 LEU B C 1
ATOM 3382 O O . LEU B 1 58 ? -9.898 -26.156 -10.141 1 98.62 58 LEU B O 1
ATOM 3386 N N . MET B 1 59 ? -8.242 -24.641 -10.141 1 98.38 59 MET B N 1
ATOM 3387 C CA . MET B 1 59 ? -7.879 -24.938 -11.523 1 98.38 59 MET B CA 1
ATOM 3388 C C . MET B 1 59 ? -7.449 -26.391 -11.672 1 98.38 59 MET B C 1
ATOM 3390 O O . MET B 1 59 ? -7.852 -27.078 -12.617 1 98.38 59 MET B O 1
ATOM 3394 N N . ALA B 1 60 ? -6.652 -26.859 -10.719 1 98.69 60 ALA B N 1
ATOM 3395 C CA . ALA B 1 60 ? -6.211 -28.25 -10.758 1 98.69 60 ALA B CA 1
ATOM 3396 C C . ALA B 1 60 ? -7.398 -29.203 -10.641 1 98.69 60 ALA B C 1
ATOM 3398 O O . ALA B 1 60 ? -7.477 -30.203 -11.375 1 98.69 60 ALA B O 1
ATOM 3399 N N . ALA B 1 61 ? -8.273 -28.922 -9.719 1 98.69 61 ALA B N 1
ATOM 3400 C CA . ALA B 1 61 ? -9.469 -29.75 -9.539 1 98.69 61 ALA B CA 1
ATOM 3401 C C . ALA B 1 61 ? -10.312 -29.766 -10.812 1 98.69 61 ALA B C 1
ATOM 3403 O O . ALA B 1 61 ? -10.797 -30.828 -11.219 1 98.69 61 ALA B O 1
ATOM 3404 N N . GLN B 1 62 ? -10.477 -28.625 -11.414 1 98.06 62 GLN B N 1
ATOM 3405 C CA . GLN B 1 62 ? -11.25 -28.484 -12.641 1 98.06 62 GLN B CA 1
ATOM 3406 C C . GLN B 1 62 ? -10.664 -29.344 -13.758 1 98.06 62 GLN B C 1
ATOM 3408 O O . GLN B 1 62 ? -11.391 -29.828 -14.625 1 98.06 62 GLN B O 1
ATOM 3413 N N . MET B 1 63 ? -9.359 -29.594 -13.719 1 98.12 63 MET B N 1
ATOM 3414 C CA . MET B 1 63 ? -8.68 -30.391 -14.734 1 98.12 63 MET B CA 1
ATOM 3415 C C . MET B 1 63 ? -8.797 -31.891 -14.422 1 98.12 63 MET B C 1
ATOM 3417 O O . MET B 1 63 ? -8.234 -32.719 -15.133 1 98.12 63 MET B O 1
ATOM 3421 N N . GLY B 1 64 ? -9.406 -32.219 -13.312 1 98.5 64 GLY B N 1
ATOM 3422 C CA . GLY B 1 64 ? -9.695 -33.625 -13.031 1 98.5 64 GLY B CA 1
ATOM 3423 C C . GLY B 1 64 ? -8.75 -34.25 -12.023 1 98.5 64 GLY B C 1
ATOM 3424 O O . GLY B 1 64 ? -8.625 -35.469 -11.953 1 98.5 64 GLY B O 1
ATOM 3425 N N . ALA B 1 65 ? -8.047 -33.469 -11.258 1 98.75 65 ALA B N 1
ATOM 3426 C CA . ALA B 1 65 ? -7.211 -34.031 -10.195 1 98.75 65 ALA B CA 1
ATOM 3427 C C . ALA B 1 65 ? -8.016 -34.938 -9.289 1 98.75 65 ALA B C 1
ATOM 3429 O O . ALA B 1 65 ? -9.164 -34.656 -8.953 1 98.75 65 ALA B O 1
ATOM 3430 N N . LYS B 1 66 ? -7.414 -36.062 -8.93 1 98.62 66 LYS B N 1
ATOM 3431 C CA . LYS B 1 66 ? -8.055 -36.969 -8 1 98.62 66 LYS B CA 1
ATOM 3432 C C . LYS B 1 66 ? -8.109 -36.375 -6.594 1 98.62 66 LYS B C 1
ATOM 3434 O O . LYS B 1 66 ? -9.117 -36.531 -5.898 1 98.62 66 LYS B O 1
ATOM 3439 N N . ARG B 1 67 ? -7.035 -35.781 -6.223 1 98.69 67 ARG B N 1
ATOM 3440 C CA . ARG B 1 67 ? -6.887 -35.125 -4.922 1 98.69 67 ARG B CA 1
ATOM 3441 C C . ARG B 1 67 ? -5.992 -33.906 -5.02 1 98.69 67 ARG B C 1
ATOM 3443 O O . ARG B 1 67 ? -4.977 -33.906 -5.719 1 98.69 67 ARG B O 1
ATOM 3450 N N . VAL B 1 68 ? -6.445 -32.844 -4.305 1 98.88 68 VAL B N 1
ATOM 3451 C CA . VAL B 1 68 ? -5.633 -31.625 -4.223 1 98.88 68 VAL B CA 1
ATOM 3452 C C . VAL B 1 68 ? -5.438 -31.234 -2.76 1 98.88 68 VAL B C 1
ATOM 3454 O O . VAL B 1 68 ? -6.402 -31.141 -2.002 1 98.88 68 VAL B O 1
ATOM 3457 N N . TYR B 1 69 ? -4.207 -31.125 -2.326 1 98.81 69 TYR B N 1
ATOM 3458 C CA . TYR B 1 69 ? -3.889 -30.5 -1.051 1 98.81 69 TYR B CA 1
ATOM 3459 C C . TYR B 1 69 ? -3.506 -29.031 -1.247 1 98.81 69 TYR B C 1
ATOM 3461 O O . TYR B 1 69 ? -2.504 -28.734 -1.897 1 98.81 69 TYR B O 1
ATOM 3469 N N . ALA B 1 70 ? -4.328 -28.156 -0.747 1 98.5 70 ALA B N 1
ATOM 3470 C CA . ALA B 1 70 ? -4.062 -26.719 -0.803 1 98.5 70 ALA B CA 1
ATOM 3471 C C . ALA B 1 70 ? -3.525 -26.203 0.531 1 98.5 70 ALA B C 1
ATOM 3473 O O . ALA B 1 70 ? -4.242 -26.203 1.533 1 98.5 70 ALA B O 1
ATOM 3474 N N . VAL B 1 71 ? -2.293 -25.688 0.492 1 97.5 71 VAL B N 1
ATOM 3475 C CA . VAL B 1 71 ? -1.619 -25.344 1.741 1 97.5 71 VAL B CA 1
ATOM 3476 C C . VAL B 1 71 ? -1.267 -23.859 1.757 1 97.5 71 VAL B C 1
ATOM 3478 O O . VAL B 1 71 ? -0.811 -23.312 0.749 1 97.5 71 VAL B O 1
ATOM 3481 N N . ASP B 1 72 ? -1.512 -23.234 2.848 1 95.62 72 ASP B N 1
ATOM 3482 C CA . ASP B 1 72 ? -1.077 -21.859 3.107 1 95.62 72 ASP B CA 1
ATOM 3483 C C . ASP B 1 72 ? -0.83 -21.641 4.598 1 95.62 72 ASP B C 1
ATOM 3485 O O . ASP B 1 72 ? -1.548 -22.188 5.441 1 95.62 72 ASP B O 1
ATOM 3489 N N . TYR B 1 73 ? 0.144 -20.859 4.859 1 91.69 73 TYR B N 1
ATOM 3490 C CA . TYR B 1 73 ? 0.421 -20.625 6.27 1 91.69 73 TYR B CA 1
ATOM 3491 C C . TYR B 1 73 ? -0.433 -19.484 6.816 1 91.69 73 TYR B C 1
ATOM 3493 O O . TYR B 1 73 ? -0.576 -19.328 8.031 1 91.69 73 TYR B O 1
ATOM 3501 N N . SER B 1 74 ? -0.912 -18.688 5.926 1 88.75 74 SER B N 1
ATOM 3502 C CA . SER B 1 74 ? -1.728 -17.562 6.367 1 88.75 74 SER B CA 1
ATOM 3503 C C . SER B 1 74 ? -3.154 -18 6.684 1 88.75 74 SER B C 1
ATOM 3505 O O . SER B 1 74 ? -3.59 -19.062 6.25 1 88.75 74 SER B O 1
ATOM 3507 N N . LYS B 1 75 ? -3.859 -17.188 7.379 1 89.25 75 LYS B N 1
ATOM 3508 C CA . LYS B 1 75 ? -5.234 -17.469 7.781 1 89.25 75 LYS B CA 1
ATOM 3509 C C . LYS B 1 75 ? -6.195 -17.281 6.609 1 89.25 75 LYS B C 1
ATOM 3511 O O . LYS B 1 75 ? -7.398 -17.516 6.742 1 89.25 75 LYS B O 1
ATOM 3516 N N . VAL B 1 76 ? -5.68 -16.938 5.52 1 90 76 VAL B N 1
ATOM 3517 C CA . VAL B 1 76 ? -6.488 -16.844 4.309 1 90 76 VAL B CA 1
ATOM 3518 C C . VAL B 1 76 ? -7.168 -18.188 4.031 1 90 76 VAL B C 1
ATOM 3520 O O . VAL B 1 76 ? -8.188 -18.234 3.332 1 90 76 VAL B O 1
ATOM 3523 N N . THR B 1 77 ? -6.668 -19.203 4.582 1 94.12 77 THR B N 1
ATOM 3524 C CA . THR B 1 77 ? -7.184 -20.547 4.363 1 94.12 77 THR B CA 1
ATOM 3525 C C . THR B 1 77 ? -8.641 -20.641 4.797 1 94.12 77 THR B C 1
ATOM 3527 O O . THR B 1 77 ? -9.398 -21.469 4.281 1 94.12 77 THR B O 1
ATOM 3530 N N . GLY B 1 78 ? -9.008 -19.891 5.762 1 92.56 78 GLY B N 1
ATOM 3531 C CA . GLY B 1 78 ? -10.422 -19.828 6.098 1 92.56 78 GLY B CA 1
ATOM 3532 C C . GLY B 1 78 ? -11.305 -19.453 4.918 1 92.56 78 GLY B C 1
ATOM 3533 O O . GLY B 1 78 ? -12.328 -20.094 4.68 1 92.56 78 GLY B O 1
ATOM 3534 N N . TYR B 1 79 ? -10.906 -18.516 4.199 1 92.38 79 TYR B N 1
ATOM 3535 C CA . TYR B 1 79 ? -11.625 -18.109 2.998 1 92.38 79 TYR B CA 1
ATOM 3536 C C . TYR B 1 79 ? -11.484 -19.156 1.9 1 92.38 79 TYR B C 1
ATOM 3538 O O . TYR B 1 79 ? -12.438 -19.422 1.155 1 92.38 79 TYR B O 1
ATOM 3546 N N . THR B 1 80 ? -10.312 -19.703 1.836 1 96.31 80 THR B N 1
ATOM 3547 C CA . THR B 1 80 ? -10.07 -20.734 0.835 1 96.31 80 THR B CA 1
ATOM 3548 C C . THR B 1 80 ? -11.062 -21.891 0.988 1 96.31 80 THR B C 1
ATOM 3550 O O . THR B 1 80 ? -11.617 -22.375 -0.001 1 96.31 80 THR B O 1
ATOM 3553 N N . THR B 1 81 ? -11.266 -22.281 2.223 1 97.44 81 THR B N 1
ATOM 3554 C CA . THR B 1 81 ? -12.195 -23.375 2.512 1 97.44 81 THR B CA 1
ATOM 3555 C C . THR B 1 81 ? -13.594 -23.031 2.012 1 97.44 81 THR B C 1
ATOM 3557 O O . THR B 1 81 ? -14.258 -23.859 1.379 1 97.44 81 THR B O 1
ATOM 3560 N N . LEU B 1 82 ? -14.039 -21.844 2.232 1 96.75 82 LEU B N 1
ATOM 3561 C CA . LEU B 1 82 ? -15.359 -21.406 1.793 1 96.75 82 LEU B CA 1
ATOM 3562 C C . LEU B 1 82 ? -15.438 -21.359 0.271 1 96.75 82 LEU B C 1
ATOM 3564 O O . LEU B 1 82 ? -16.438 -21.781 -0.316 1 96.75 82 LEU B O 1
ATOM 3568 N N . VAL B 1 83 ? -14.43 -20.859 -0.361 1 97.44 83 VAL B N 1
ATOM 3569 C CA . VAL B 1 83 ? -14.375 -20.75 -1.814 1 97.44 83 VAL B CA 1
ATOM 3570 C C . VAL B 1 83 ? -14.438 -22.141 -2.445 1 97.44 83 VAL B C 1
ATOM 3572 O O . VAL B 1 83 ? -15.18 -22.359 -3.408 1 97.44 83 VAL B O 1
ATOM 3575 N N . VAL B 1 84 ? -13.688 -23.062 -1.883 1 98.38 84 VAL B N 1
ATOM 3576 C CA . VAL B 1 84 ? -13.664 -24.438 -2.373 1 98.38 84 VAL B CA 1
ATOM 3577 C C . VAL B 1 84 ? -15.062 -25.047 -2.281 1 98.38 84 VAL B C 1
ATOM 3579 O O . VAL B 1 84 ? -15.539 -25.656 -3.238 1 98.38 84 VAL B O 1
ATOM 3582 N N . ARG B 1 85 ? -15.68 -24.844 -1.166 1 97.81 85 ARG B N 1
ATOM 3583 C CA . ARG B 1 85 ? -17.031 -25.359 -0.946 1 9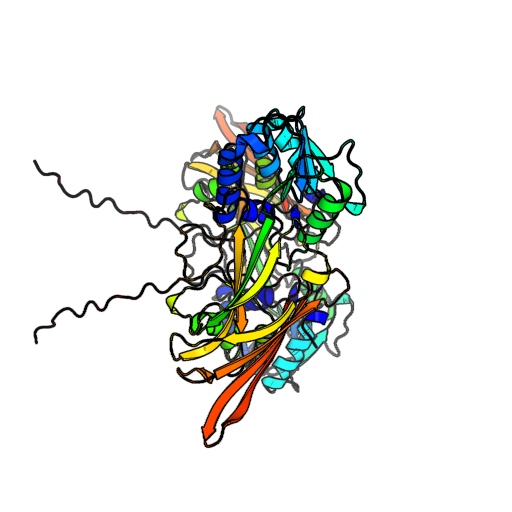7.81 85 ARG B CA 1
ATOM 3584 C C . ARG B 1 85 ? -18.016 -24.734 -1.929 1 97.81 85 ARG B C 1
ATOM 3586 O O . ARG B 1 85 ? -18.828 -25.438 -2.529 1 97.81 85 ARG B O 1
ATOM 3593 N N . GLN B 1 86 ? -17.922 -23.469 -2.156 1 97.38 86 GLN B N 1
ATOM 3594 C CA . GLN B 1 86 ? -18.828 -22.719 -3.027 1 97.38 86 GLN B CA 1
ATOM 3595 C C . GLN B 1 86 ? -18.703 -23.188 -4.477 1 97.38 86 GLN B C 1
ATOM 3597 O O . GLN B 1 86 ? -19.625 -23 -5.277 1 97.38 86 GLN B O 1
ATOM 3602 N N . ASN B 1 87 ? -17.609 -23.719 -4.805 1 98.44 87 ASN B N 1
ATOM 3603 C CA . ASN B 1 87 ? -17.375 -24.172 -6.172 1 98.44 87 ASN B CA 1
ATOM 3604 C C . ASN B 1 87 ? -17.562 -25.672 -6.301 1 98.44 87 ASN B C 1
ATOM 3606 O O . ASN B 1 87 ? -17.312 -26.25 -7.363 1 98.44 87 ASN B O 1
ATOM 3610 N N . GLY B 1 88 ? -17.906 -26.375 -5.164 1 98.06 88 GLY B N 1
ATOM 3611 C CA . GLY B 1 88 ? -18.297 -27.781 -5.207 1 98.06 88 GLY B CA 1
ATOM 3612 C C . GLY B 1 88 ? -17.125 -28.734 -5.227 1 98.06 88 GLY B C 1
ATOM 3613 O O . GLY B 1 88 ? -17.234 -29.859 -5.719 1 98.06 88 GLY B O 1
ATOM 3614 N N . TYR B 1 89 ? -15.953 -28.344 -4.699 1 98.5 89 TYR B N 1
ATOM 3615 C CA . TYR B 1 89 ? -14.773 -29.203 -4.812 1 98.5 89 TYR B CA 1
ATOM 3616 C C . TYR B 1 89 ? -14.297 -29.656 -3.438 1 98.5 89 TYR B C 1
ATOM 3618 O O . TYR B 1 89 ? -13.141 -30.047 -3.273 1 98.5 89 TYR B O 1
ATOM 3626 N N . GLU B 1 90 ? -15.109 -29.578 -2.449 1 97.31 90 GLU B N 1
ATOM 3627 C CA . GLU B 1 90 ? -14.727 -29.953 -1.088 1 97.31 90 GLU B CA 1
ATOM 3628 C C . GLU B 1 90 ? -14.336 -31.422 -1.003 1 97.31 90 GLU B C 1
ATOM 3630 O O . GLU B 1 90 ? -13.609 -31.812 -0.095 1 97.31 90 GLU B O 1
ATOM 3635 N N . GLY B 1 91 ? -14.82 -32.219 -1.865 1 97.81 91 GLY B N 1
ATOM 3636 C CA . GLY B 1 91 ? -14.477 -33.625 -1.886 1 97.81 91 GLY B CA 1
ATOM 3637 C C . GLY B 1 91 ? -13.125 -33.906 -2.516 1 97.81 91 GLY B C 1
ATOM 3638 O O . GLY B 1 91 ? -12.555 -34.969 -2.316 1 97.81 91 GLY B O 1
ATOM 3639 N N . VAL B 1 92 ? -12.633 -33.031 -3.279 1 98.44 92 VAL B N 1
ATOM 3640 C CA . VAL B 1 92 ? -11.398 -33.188 -4.035 1 98.44 92 VAL B CA 1
ATOM 3641 C C . VAL B 1 92 ? -10.273 -32.406 -3.383 1 98.44 92 VAL B C 1
ATOM 3643 O O . VAL B 1 92 ? -9.133 -32.875 -3.309 1 98.44 92 VAL B O 1
ATOM 3646 N N . ILE B 1 93 ? -10.57 -31.172 -2.895 1 98.81 93 ILE B N 1
ATOM 3647 C CA . ILE B 1 93 ? -9.562 -30.266 -2.363 1 98.81 93 ILE B CA 1
ATOM 3648 C C . ILE B 1 93 ? -9.586 -30.297 -0.837 1 98.81 93 ILE B C 1
ATOM 3650 O O . ILE B 1 93 ? -10.633 -30.062 -0.224 1 98.81 93 ILE B O 1
ATOM 3654 N N . THR B 1 94 ? -8.516 -30.609 -0.261 1 98.56 94 THR B N 1
ATOM 3655 C CA . THR B 1 94 ? -8.32 -30.469 1.177 1 98.56 94 THR B CA 1
ATOM 3656 C C . THR B 1 94 ? -7.461 -29.234 1.487 1 98.56 94 THR B C 1
ATOM 3658 O O . THR B 1 94 ? -6.309 -29.156 1.059 1 98.56 94 THR B O 1
ATOM 3661 N N . VAL B 1 95 ? -8.008 -28.312 2.223 1 98.31 95 VAL B N 1
ATOM 3662 C CA . VAL B 1 95 ? -7.301 -27.094 2.594 1 98.31 95 VAL B CA 1
ATOM 3663 C C . VAL B 1 95 ? -6.57 -27.312 3.92 1 98.31 95 VAL B C 1
ATOM 3665 O O . VAL B 1 95 ? -7.16 -27.797 4.887 1 98.31 95 VAL B O 1
ATOM 3668 N N . MET B 1 96 ? -5.32 -26.953 3.955 1 97.5 96 MET B N 1
ATOM 3669 C CA . MET B 1 96 ? -4.492 -27.141 5.145 1 97.5 96 MET B CA 1
ATOM 3670 C C . MET B 1 96 ? -3.799 -25.828 5.52 1 97.5 96 MET B C 1
ATOM 3672 O O . MET B 1 96 ? -3.197 -25.172 4.672 1 97.5 96 MET B O 1
ATOM 3676 N N . ASN B 1 97 ? -3.895 -25.422 6.754 1 95.81 97 ASN B N 1
ATOM 3677 C CA . ASN B 1 97 ? -3.252 -24.219 7.27 1 95.81 97 ASN B CA 1
ATOM 3678 C C . ASN B 1 97 ? -1.96 -24.547 8.016 1 95.81 97 ASN B C 1
ATOM 3680 O O . ASN B 1 97 ? -1.979 -25.266 9.008 1 95.81 97 ASN B O 1
ATOM 3684 N N . GLY B 1 98 ? -0.843 -24.047 7.488 1 93.56 98 GLY B N 1
ATOM 3685 C CA . GLY B 1 98 ? 0.435 -24.266 8.141 1 93.56 98 GLY B CA 1
ATOM 3686 C C . GLY B 1 98 ? 1.616 -24.172 7.199 1 93.56 98 GLY B C 1
ATOM 3687 O O . GLY B 1 98 ? 1.441 -23.922 6 1 93.56 98 GLY B O 1
ATOM 3688 N N . ARG B 1 99 ? 2.771 -24.312 7.758 1 92.12 99 ARG B N 1
ATOM 3689 C CA . ARG B 1 99 ? 4.008 -24.391 6.98 1 92.12 99 ARG B CA 1
ATOM 3690 C C . ARG B 1 99 ? 4.309 -25.828 6.57 1 92.12 99 ARG B C 1
ATOM 3692 O O . ARG B 1 99 ? 3.994 -26.766 7.301 1 92.12 99 ARG B O 1
ATOM 3699 N N . MET B 1 100 ? 4.895 -25.891 5.43 1 91.06 100 MET B N 1
ATOM 3700 C CA . MET B 1 100 ? 5.133 -27.219 4.875 1 91.06 100 MET B CA 1
ATOM 3701 C C . MET B 1 100 ? 5.965 -28.062 5.832 1 91.06 100 MET B C 1
ATOM 3703 O O . MET B 1 100 ? 5.734 -29.266 5.965 1 91.06 100 MET B O 1
ATOM 3707 N N . LYS B 1 101 ? 6.887 -27.391 6.574 1 90.25 101 LYS B N 1
ATOM 3708 C CA . LYS B 1 101 ? 7.762 -28.125 7.484 1 90.25 101 LYS B CA 1
ATOM 3709 C C . LYS B 1 101 ? 6.965 -28.75 8.625 1 90.25 101 LYS B C 1
ATOM 3711 O O . LYS B 1 101 ? 7.387 -29.75 9.211 1 90.25 101 LYS B O 1
ATOM 3716 N N . ASP B 1 102 ? 5.812 -28.234 8.883 1 93.5 102 ASP B N 1
ATOM 3717 C CA . ASP B 1 102 ? 5.031 -28.656 10.039 1 93.5 102 ASP B CA 1
ATOM 3718 C C . ASP B 1 102 ? 3.871 -29.562 9.625 1 93.5 102 ASP B C 1
ATOM 3720 O O . ASP B 1 102 ? 3.186 -30.125 10.477 1 93.5 102 ASP B O 1
ATOM 3724 N N . LEU B 1 103 ? 3.672 -29.672 8.344 1 93.75 103 LEU B N 1
ATOM 3725 C CA . LEU B 1 103 ? 2.512 -30.422 7.863 1 93.75 103 LEU B CA 1
ATOM 3726 C C . LEU B 1 103 ? 2.92 -31.797 7.363 1 93.75 103 LEU B C 1
ATOM 3728 O O . LEU B 1 103 ? 4.039 -31.984 6.879 1 93.75 103 LEU B O 1
ATOM 3732 N N . LYS B 1 104 ? 1.971 -32.75 7.59 1 95.44 104 LYS B N 1
ATOM 3733 C CA . LYS B 1 104 ? 2.117 -34.094 7.051 1 95.44 104 LYS B CA 1
ATOM 3734 C C . LYS B 1 104 ? 0.989 -34.406 6.074 1 95.44 104 LYS B C 1
ATOM 3736 O O . LYS B 1 104 ? -0.186 -34.188 6.383 1 95.44 104 LYS B O 1
ATOM 3741 N N . LEU B 1 105 ? 1.4 -34.844 4.934 1 96.62 105 LEU B N 1
ATOM 3742 C CA . LEU B 1 105 ? 0.413 -35.312 3.959 1 96.62 105 LEU B CA 1
ATOM 3743 C C . LEU B 1 105 ? 0.161 -36.812 4.086 1 96.62 105 LEU B C 1
ATOM 3745 O O . LEU B 1 105 ? 1.058 -37.562 4.473 1 96.62 105 LEU B O 1
ATOM 3749 N N . PRO B 1 106 ? -1.018 -37.188 3.799 1 94.62 106 PRO B N 1
ATOM 3750 C CA . PRO B 1 106 ? -1.324 -38.625 3.859 1 94.62 106 PRO B CA 1
ATOM 3751 C C . PRO B 1 106 ? -0.53 -39.438 2.844 1 94.62 106 PRO B C 1
ATOM 3753 O O . PRO B 1 106 ? -0.275 -40.625 3.066 1 94.62 106 PRO B O 1
ATOM 3756 N N . THR B 1 107 ? -0.213 -38.875 1.682 1 95.75 107 THR B N 1
ATOM 3757 C CA . THR B 1 107 ? 0.52 -39.562 0.623 1 95.75 107 THR B CA 1
ATOM 3758 C C . THR B 1 107 ? 1.459 -38.594 -0.096 1 95.75 107 THR B C 1
ATOM 3760 O O . THR B 1 107 ? 1.338 -37.375 0.051 1 95.75 107 THR B O 1
ATOM 3763 N N . LYS B 1 108 ? 2.395 -39.219 -0.828 1 98.06 108 LYS B N 1
ATOM 3764 C CA . LYS B 1 108 ? 3.205 -38.438 -1.745 1 98.06 108 LYS B CA 1
ATOM 3765 C C . LYS B 1 108 ? 2.365 -37.906 -2.902 1 98.06 108 LYS B C 1
ATOM 3767 O O . LYS B 1 108 ? 1.271 -38.406 -3.164 1 98.06 108 LYS B O 1
ATOM 3772 N N . VAL B 1 109 ? 2.879 -36.969 -3.531 1 98.75 109 VAL B N 1
ATOM 3773 C CA . VAL B 1 109 ? 2.086 -36.281 -4.559 1 98.75 109 VAL B CA 1
ATOM 3774 C C . VAL B 1 109 ? 2.77 -36.438 -5.918 1 98.75 109 VAL B C 1
ATOM 3776 O O . VAL B 1 109 ? 3.98 -36.656 -5.988 1 98.75 109 VAL B O 1
ATOM 3779 N N . ASP B 1 110 ? 1.998 -36.281 -6.984 1 98.75 110 ASP B N 1
ATOM 3780 C CA . ASP B 1 110 ? 2.484 -36.406 -8.352 1 98.75 110 ASP B CA 1
ATOM 3781 C C . ASP B 1 110 ? 3.031 -35.094 -8.875 1 98.75 110 ASP B C 1
ATOM 3783 O O . ASP B 1 110 ? 3.803 -35.062 -9.836 1 98.75 110 ASP B O 1
ATOM 3787 N N . GLY B 1 111 ? 2.582 -34.031 -8.266 1 98.75 111 GLY B N 1
ATOM 3788 C CA . GLY B 1 111 ? 3 -32.719 -8.719 1 98.75 111 GLY B CA 1
ATOM 3789 C C . GLY B 1 111 ? 2.812 -31.625 -7.668 1 98.75 111 GLY B C 1
ATOM 3790 O O . GLY B 1 111 ? 1.974 -31.766 -6.773 1 98.75 111 GLY B O 1
ATOM 3791 N N . ILE B 1 112 ? 3.609 -30.578 -7.789 1 98.81 112 ILE B N 1
ATOM 3792 C CA . ILE B 1 112 ? 3.555 -29.391 -6.938 1 98.81 112 ILE B CA 1
ATOM 3793 C C . ILE B 1 112 ? 3.312 -28.156 -7.793 1 98.81 112 ILE B C 1
ATOM 3795 O O . ILE B 1 112 ? 4.004 -27.938 -8.789 1 98.81 112 ILE B O 1
ATOM 3799 N N . ILE B 1 113 ? 2.293 -27.438 -7.48 1 98.62 113 ILE B N 1
ATOM 3800 C CA . ILE B 1 113 ? 2.004 -26.156 -8.117 1 98.62 113 ILE B CA 1
ATOM 3801 C C . ILE B 1 113 ? 2.133 -25.031 -7.09 1 98.62 113 ILE B C 1
ATOM 3803 O O . ILE B 1 113 ? 1.534 -25.094 -6.016 1 98.62 113 ILE B O 1
ATOM 3807 N N . CYS B 1 114 ? 2.918 -24.031 -7.43 1 97.69 114 CYS B N 1
ATOM 3808 C CA . CYS B 1 114 ? 3.105 -22.922 -6.504 1 97.69 114 CYS B CA 1
ATOM 3809 C C . CYS B 1 114 ? 3.508 -21.656 -7.246 1 97.69 114 CYS B C 1
ATOM 3811 O O . CYS B 1 114 ? 4.402 -21.688 -8.094 1 97.69 114 CYS B O 1
ATOM 3813 N N . ASN B 1 115 ? 2.758 -20.641 -6.996 1 94.31 115 ASN B N 1
ATOM 3814 C CA . ASN B 1 115 ? 3.221 -19.312 -7.395 1 94.31 115 ASN B CA 1
ATOM 3815 C C . ASN B 1 115 ? 4.27 -18.766 -6.426 1 94.31 115 ASN B C 1
ATOM 3817 O O . ASN B 1 115 ? 3.99 -17.859 -5.641 1 94.31 115 ASN B O 1
ATOM 3821 N N . TRP B 1 116 ? 5.523 -19.25 -6.582 1 94.12 116 TRP B N 1
ATOM 3822 C CA . TRP B 1 116 ? 6.527 -19.047 -5.539 1 94.12 116 TRP B CA 1
ATOM 3823 C C . TRP B 1 116 ? 7.34 -17.781 -5.801 1 94.12 116 TRP B C 1
ATOM 3825 O O . TRP B 1 116 ? 8.133 -17.359 -4.957 1 94.12 116 TRP B O 1
ATOM 3835 N N . MET B 1 117 ? 7.102 -17.094 -6.914 1 92.25 117 MET B N 1
ATOM 3836 C CA . MET B 1 117 ? 7.945 -15.953 -7.27 1 92.25 117 MET B CA 1
ATOM 3837 C C . MET B 1 117 ? 7.664 -14.766 -6.355 1 92.25 117 MET B C 1
ATOM 3839 O O . MET B 1 117 ? 6.539 -14.594 -5.879 1 92.25 117 MET B O 1
ATOM 3843 N N . GLY B 1 118 ? 8.648 -13.992 -6.148 1 89.06 118 GLY B N 1
ATOM 3844 C CA . GLY B 1 118 ? 8.562 -12.711 -5.465 1 89.06 118 GLY B CA 1
ATOM 3845 C C . GLY B 1 118 ? 9.336 -11.609 -6.156 1 89.06 118 GLY B C 1
ATOM 3846 O O . GLY B 1 118 ? 9.781 -11.773 -7.293 1 89.06 118 GLY B O 1
ATOM 3847 N N . TYR B 1 119 ? 9.344 -10.531 -5.438 1 88 119 TYR B N 1
ATOM 3848 C CA . TYR B 1 119 ? 10.164 -9.438 -5.941 1 88 119 TYR B CA 1
ATOM 3849 C C . TYR B 1 119 ? 11.617 -9.883 -6.105 1 88 119 TYR B C 1
ATOM 3851 O O . TYR B 1 119 ? 12.141 -10.617 -5.27 1 88 119 TYR B O 1
ATOM 3859 N N . CYS B 1 120 ? 12.203 -9.398 -7.148 1 89.62 120 CYS B N 1
ATOM 3860 C CA . CYS B 1 120 ? 13.562 -9.828 -7.434 1 89.62 120 CYS B CA 1
ATOM 3861 C C . CYS B 1 120 ? 13.664 -11.352 -7.426 1 89.62 120 CYS B C 1
ATOM 3863 O O . CYS B 1 120 ? 14.703 -11.906 -7.051 1 89.62 120 CYS B O 1
ATOM 3865 N N . LEU B 1 121 ? 12.602 -12.023 -7.656 1 90.12 121 LEU B N 1
ATOM 3866 C CA . LEU B 1 121 ? 12.453 -13.461 -7.824 1 90.12 121 LEU B CA 1
ATOM 3867 C C . LEU B 1 121 ? 12.414 -14.164 -6.469 1 90.12 121 LEU B C 1
ATOM 3869 O O . LEU B 1 121 ? 11.531 -14.992 -6.219 1 90.12 121 LEU B O 1
ATOM 3873 N N . LEU B 1 122 ? 13.305 -13.695 -5.547 1 87.38 122 LEU B N 1
ATOM 3874 C CA . LEU B 1 122 ? 13.531 -14.539 -4.375 1 87.38 122 LEU B CA 1
ATOM 3875 C C . LEU B 1 122 ? 13 -13.867 -3.115 1 87.38 122 LEU B C 1
ATOM 3877 O O . LEU B 1 122 ? 12.953 -14.484 -2.051 1 87.38 122 LEU B O 1
ATOM 3881 N N . TYR B 1 123 ? 12.656 -12.648 -3.055 1 81.69 123 TYR B N 1
ATOM 3882 C CA . TYR B 1 123 ? 12.352 -11.859 -1.863 1 81.69 123 TYR B CA 1
ATOM 3883 C C . TYR B 1 123 ? 11.195 -12.484 -1.084 1 81.69 123 TYR B C 1
ATOM 3885 O O . TYR B 1 123 ? 11.148 -12.391 0.144 1 81.69 123 TYR B O 1
ATOM 3893 N N . GLU B 1 124 ? 10.156 -13.227 -1.499 1 72.56 124 GLU B N 1
ATOM 3894 C CA . GLU B 1 124 ? 9.031 -13.75 -0.725 1 72.56 124 GLU B CA 1
ATOM 3895 C C . GLU B 1 124 ? 9.352 -15.141 -0.173 1 72.56 124 GLU B C 1
ATOM 3897 O O . GLU B 1 124 ? 8.586 -15.68 0.63 1 72.56 124 GLU B O 1
ATOM 3902 N N . SER B 1 125 ? 10.359 -15.688 -0.285 1 69 125 SER B N 1
ATOM 3903 C CA . SER B 1 125 ? 10.945 -16.906 0.269 1 69 125 SER B CA 1
ATOM 3904 C C . SER B 1 125 ? 10.023 -18.109 0.064 1 69 125 SER B C 1
ATOM 3906 O O . SER B 1 125 ? 10.211 -19.156 0.689 1 69 125 SER B O 1
ATOM 3908 N N . GLU B 1 126 ? 9.055 -18 -0.708 1 87.06 126 GLU B N 1
ATOM 3909 C CA . GLU B 1 126 ? 8.125 -19.109 -0.921 1 87.06 126 GLU B CA 1
ATOM 3910 C C . GLU B 1 126 ? 8.797 -20.266 -1.641 1 87.06 126 GLU B C 1
ATOM 3912 O O . GLU B 1 126 ? 8.336 -21.406 -1.564 1 87.06 126 GLU B O 1
ATOM 3917 N N . ILE B 1 127 ? 9.859 -19.984 -2.256 1 92.19 127 ILE B N 1
ATOM 3918 C CA . ILE B 1 127 ? 10.617 -21.016 -2.951 1 92.19 127 ILE B CA 1
ATOM 3919 C C . ILE B 1 127 ? 11.109 -22.047 -1.949 1 92.19 127 ILE B C 1
ATOM 3921 O O . ILE B 1 127 ? 11.227 -23.234 -2.277 1 92.19 127 ILE B O 1
ATOM 3925 N N . LEU B 1 128 ? 11.359 -21.672 -0.722 1 90.81 128 LEU B N 1
ATOM 3926 C CA . LEU B 1 128 ? 11.82 -22.609 0.302 1 90.81 128 LEU B CA 1
ATOM 3927 C C . LEU B 1 128 ? 10.734 -23.625 0.637 1 90.81 128 LEU B C 1
ATOM 3929 O O . LEU B 1 128 ? 11.039 -24.797 0.917 1 90.81 128 LEU B O 1
ATOM 3933 N N . GLU B 1 129 ? 9.484 -23.156 0.603 1 93.38 129 GLU B N 1
ATOM 3934 C CA . GLU B 1 129 ? 8.367 -24.078 0.798 1 93.38 129 GLU B CA 1
ATOM 3935 C C . GLU B 1 129 ? 8.297 -25.109 -0.317 1 93.38 129 GLU B C 1
ATOM 3937 O O . GLU B 1 129 ? 7.984 -26.281 -0.067 1 93.38 129 GLU B O 1
ATOM 3942 N N . VAL B 1 130 ? 8.602 -24.703 -1.477 1 96.81 130 VAL B N 1
ATOM 3943 C CA . VAL B 1 130 ? 8.562 -25.594 -2.625 1 96.81 130 VAL B CA 1
ATOM 3944 C C . VAL B 1 130 ? 9.664 -26.656 -2.494 1 96.81 130 VAL B C 1
ATOM 3946 O O . VAL B 1 130 ? 9.422 -27.844 -2.701 1 96.81 130 VAL B O 1
ATOM 3949 N N . LEU B 1 131 ? 10.836 -26.203 -2.125 1 95.62 131 LEU B N 1
ATOM 3950 C CA . LEU B 1 131 ? 11.953 -27.125 -1.986 1 95.62 131 LEU B CA 1
ATOM 3951 C C . LEU B 1 131 ? 11.688 -28.141 -0.88 1 95.62 131 LEU B C 1
ATOM 3953 O O . LEU B 1 131 ? 11.961 -29.328 -1.044 1 95.62 131 LEU B O 1
ATOM 3957 N N . GLU B 1 132 ? 11.148 -27.672 0.18 1 95.56 132 GLU B N 1
ATOM 3958 C CA . GLU B 1 132 ? 10.781 -28.562 1.278 1 95.56 132 GLU B CA 1
ATOM 3959 C C . GLU B 1 132 ? 9.734 -29.578 0.835 1 95.56 132 GLU B C 1
ATOM 3961 O O . GLU B 1 132 ? 9.867 -30.766 1.131 1 95.56 132 GLU B O 1
ATOM 3966 N N . ALA B 1 133 ? 8.75 -29.172 0.166 1 97.88 133 ALA B N 1
ATOM 3967 C CA . ALA B 1 133 ? 7.695 -30.047 -0.332 1 97.88 133 ALA B CA 1
ATOM 3968 C C . ALA B 1 133 ? 8.25 -31.062 -1.331 1 97.88 133 ALA B C 1
ATOM 3970 O O . ALA B 1 133 ? 7.871 -32.219 -1.307 1 97.88 133 ALA B O 1
ATOM 3971 N N . ARG B 1 134 ? 9.078 -30.562 -2.225 1 98.19 134 ARG B N 1
ATOM 3972 C CA . ARG B 1 134 ? 9.719 -31.438 -3.199 1 98.19 134 ARG B CA 1
ATOM 3973 C C . ARG B 1 134 ? 10.453 -32.594 -2.506 1 98.19 134 ARG B C 1
ATOM 3975 O O . ARG B 1 134 ? 10.203 -33.75 -2.799 1 98.19 134 ARG B O 1
ATOM 3982 N N . ASP B 1 135 ? 11.258 -32.281 -1.552 1 97.5 135 ASP B N 1
ATOM 3983 C CA . ASP B 1 135 ? 12.141 -33.25 -0.914 1 97.5 135 ASP B CA 1
ATOM 3984 C C . ASP B 1 135 ? 11.344 -34.25 -0.089 1 97.5 135 ASP B C 1
ATOM 3986 O O . ASP B 1 135 ? 11.711 -35.438 0.002 1 97.5 135 ASP B O 1
ATOM 3990 N N . ARG B 1 136 ? 10.242 -33.875 0.386 1 97.44 136 ARG B N 1
ATOM 3991 C CA . ARG B 1 136 ? 9.523 -34.719 1.342 1 97.44 136 ARG B CA 1
ATOM 3992 C C . ARG B 1 136 ? 8.375 -35.438 0.664 1 97.44 136 ARG B C 1
ATOM 3994 O O . ARG B 1 136 ? 8.055 -36.562 1.035 1 97.44 136 ARG B O 1
ATOM 4001 N N . TRP B 1 137 ? 7.773 -34.781 -0.331 1 98.25 137 TRP B N 1
ATOM 4002 C CA . TRP B 1 137 ? 6.449 -35.312 -0.663 1 98.25 137 TRP B CA 1
ATOM 4003 C C . TRP B 1 137 ? 6.328 -35.562 -2.158 1 98.25 137 TRP B C 1
ATOM 4005 O O . TRP B 1 137 ? 5.395 -36.25 -2.602 1 98.25 137 TRP B O 1
ATOM 4015 N N . LEU B 1 138 ? 7.191 -35.031 -2.959 1 98.62 138 LEU B N 1
ATOM 4016 C CA . LEU B 1 138 ? 7.078 -35.25 -4.398 1 98.62 138 LEU B CA 1
ATOM 4017 C C . LEU B 1 138 ? 7.547 -36.656 -4.789 1 98.62 138 LEU B C 1
ATOM 4019 O O . LEU B 1 138 ? 8.617 -37.094 -4.359 1 98.62 138 LEU B O 1
ATOM 4023 N N . LYS B 1 139 ? 6.777 -37.375 -5.52 1 98.38 139 LYS B N 1
ATOM 4024 C CA . LYS B 1 139 ? 7.164 -38.688 -6.051 1 98.38 139 LYS B CA 1
ATOM 4025 C C . LYS B 1 139 ? 8.32 -38.562 -7.039 1 98.38 139 LYS B C 1
ATOM 4027 O O . LYS B 1 139 ? 8.508 -37.5 -7.652 1 98.38 139 LYS B O 1
ATOM 4032 N N . LYS B 1 140 ? 9.023 -39.688 -7.156 1 96.94 140 LYS B N 1
ATOM 4033 C CA . LYS B 1 140 ? 10.031 -39.719 -8.211 1 96.94 140 LYS B CA 1
ATOM 4034 C C . LYS B 1 140 ? 9.391 -39.5 -9.586 1 96.94 140 LYS B C 1
ATOM 4036 O O . LYS B 1 140 ? 8.398 -40.156 -9.93 1 96.94 140 LYS B O 1
ATOM 4041 N N . GLY B 1 141 ? 9.938 -38.562 -10.273 1 95.81 141 GLY B N 1
ATOM 4042 C CA . GLY B 1 141 ? 9.414 -38.25 -11.594 1 95.81 141 GLY B CA 1
ATOM 4043 C C . GLY B 1 141 ? 8.266 -37.25 -11.578 1 95.81 141 GLY B C 1
ATOM 4044 O O . GLY B 1 141 ? 7.707 -36.938 -12.625 1 95.81 141 GLY B O 1
ATOM 4045 N N . GLY B 1 142 ? 7.855 -36.781 -10.414 1 98.19 142 GLY B N 1
ATOM 4046 C CA . GLY B 1 142 ? 6.805 -35.781 -10.305 1 98.19 142 GLY B CA 1
ATOM 4047 C C . GLY B 1 142 ? 7.199 -34.438 -10.867 1 98.19 142 GLY B C 1
ATOM 4048 O O . GLY B 1 142 ? 8.367 -34.219 -11.188 1 98.19 142 GLY B O 1
ATOM 4049 N N . PHE B 1 143 ? 6.203 -33.531 -11.023 1 98.31 143 PHE B N 1
ATOM 4050 C CA . PHE B 1 143 ? 6.512 -32.25 -11.633 1 98.31 143 PHE B CA 1
ATOM 4051 C C . PHE B 1 143 ? 6.387 -31.125 -10.617 1 98.31 143 PHE B C 1
ATOM 4053 O O . PHE B 1 143 ? 5.773 -31.312 -9.562 1 98.31 143 PHE B O 1
ATOM 4060 N N . ILE B 1 144 ? 7.039 -30.047 -10.867 1 98.56 144 ILE B N 1
ATOM 4061 C CA . ILE B 1 144 ? 6.914 -28.766 -10.172 1 98.56 144 ILE B CA 1
ATOM 4062 C C . ILE B 1 144 ? 6.551 -27.672 -11.172 1 98.56 144 ILE B C 1
ATOM 4064 O O . ILE B 1 144 ? 7.215 -27.516 -12.195 1 98.56 144 ILE B O 1
ATOM 4068 N N . LEU B 1 145 ? 5.48 -26.969 -10.891 1 98.44 145 LEU B N 1
ATOM 4069 C CA . LEU B 1 145 ? 5.016 -25.891 -11.766 1 98.44 145 LEU B CA 1
ATOM 4070 C C . LEU B 1 145 ? 5.004 -24.562 -11.031 1 98.44 145 LEU B C 1
ATOM 4072 O O . LEU B 1 145 ? 4.215 -24.359 -10.102 1 98.44 145 LEU B O 1
ATOM 4076 N N . PRO B 1 146 ? 5.77 -23.641 -11.531 1 97.75 146 PRO B N 1
ATOM 4077 C CA . PRO B 1 146 ? 6.855 -23.734 -12.516 1 97.75 146 PRO B CA 1
ATOM 4078 C C . PRO B 1 146 ? 8.156 -24.266 -11.914 1 97.75 146 PRO B C 1
ATOM 4080 O O . PRO B 1 146 ? 8.328 -24.234 -10.695 1 97.75 146 PRO B O 1
ATOM 4083 N N . ASP B 1 147 ? 9.055 -24.766 -12.797 1 98.31 147 ASP B N 1
ATOM 4084 C CA . ASP B 1 147 ? 10.242 -25.391 -12.227 1 98.31 147 ASP B CA 1
ATOM 4085 C C . ASP B 1 147 ? 11.516 -24.734 -12.75 1 98.31 147 ASP B C 1
ATOM 4087 O O . ASP B 1 147 ? 12.609 -25 -12.25 1 98.31 147 ASP B O 1
ATOM 4091 N N . LEU B 1 148 ? 11.438 -23.859 -13.719 1 98.38 148 LEU B N 1
ATOM 4092 C CA . LEU B 1 148 ? 12.602 -23.172 -14.258 1 98.38 148 LEU B CA 1
ATOM 4093 C C . LEU B 1 148 ? 12.492 -21.672 -14.016 1 98.38 148 LEU B C 1
ATOM 4095 O O . LEU B 1 148 ? 11.414 -21.094 -14.148 1 98.38 148 LEU B O 1
ATOM 4099 N N . ALA B 1 149 ? 13.602 -21.078 -13.641 1 97.5 149 ALA B N 1
ATOM 4100 C CA . ALA B 1 149 ? 13.617 -19.625 -13.414 1 97.5 149 ALA B CA 1
ATOM 4101 C C . ALA B 1 149 ? 14.992 -19.031 -13.711 1 97.5 149 ALA B C 1
ATOM 4103 O O . ALA B 1 149 ? 16 -19.734 -13.609 1 97.5 149 ALA B O 1
ATOM 4104 N N . ALA B 1 150 ? 14.961 -17.828 -14.109 1 97.62 150 ALA B N 1
ATOM 4105 C CA . ALA B 1 150 ? 16.188 -17.062 -14.32 1 97.62 150 ALA B CA 1
ATOM 4106 C C . ALA B 1 150 ? 16.031 -15.617 -13.867 1 97.62 150 ALA B C 1
ATOM 4108 O O . ALA B 1 150 ? 14.945 -15.039 -13.992 1 97.62 150 ALA B O 1
ATOM 4109 N N . LEU B 1 151 ? 17.062 -15.078 -13.281 1 97.62 151 LEU B N 1
ATOM 4110 C CA . LEU B 1 151 ? 17.125 -13.68 -12.867 1 97.62 151 LEU B CA 1
ATOM 4111 C C . LEU B 1 151 ? 18.156 -12.914 -13.695 1 97.62 151 LEU B C 1
ATOM 4113 O O . LEU B 1 151 ? 19.266 -13.406 -13.93 1 97.62 151 LEU B O 1
ATOM 4117 N N . TYR B 1 152 ? 17.797 -11.727 -14.125 1 97.88 152 TYR B N 1
ATOM 4118 C CA . TYR B 1 152 ? 18.641 -10.938 -15.016 1 97.88 152 TYR B CA 1
ATOM 4119 C C . TYR B 1 152 ? 18.953 -9.578 -14.414 1 97.88 152 TYR B C 1
ATOM 4121 O O . TYR B 1 152 ? 18.172 -9.047 -13.625 1 97.88 152 TYR B O 1
ATOM 4129 N N . LEU B 1 153 ? 20.094 -9.055 -14.773 1 98.19 153 LEU B N 1
ATOM 4130 C CA . LEU B 1 153 ? 20.562 -7.715 -14.43 1 98.19 153 LEU B CA 1
ATOM 4131 C C . LEU B 1 153 ? 20.781 -6.875 -15.68 1 98.19 153 LEU B C 1
ATOM 4133 O O . LEU B 1 153 ? 21.344 -7.363 -16.672 1 98.19 153 LEU B O 1
ATOM 4137 N N . VAL B 1 154 ? 20.359 -5.641 -15.656 1 97.94 154 VAL B N 1
ATOM 4138 C CA . VAL B 1 154 ? 20.594 -4.711 -16.75 1 97.94 154 VAL B CA 1
ATOM 4139 C C . VAL B 1 154 ? 20.828 -3.309 -16.203 1 97.94 154 VAL B C 1
ATOM 4141 O O . VAL B 1 154 ? 20.375 -2.98 -15.109 1 97.94 154 VAL B O 1
ATOM 4144 N N . ALA B 1 155 ? 21.625 -2.539 -16.844 1 98.19 155 ALA B N 1
ATOM 4145 C CA . ALA B 1 155 ? 21.766 -1.116 -16.547 1 98.19 155 ALA B CA 1
ATOM 4146 C C . ALA B 1 155 ? 20.75 -0.284 -17.328 1 98.19 155 ALA B C 1
ATOM 4148 O O . ALA B 1 155 ? 20.438 -0.588 -18.469 1 98.19 155 ALA B O 1
ATOM 4149 N N . SER B 1 156 ? 20.25 0.788 -16.688 1 97.94 156 SER B N 1
ATOM 4150 C CA . SER B 1 156 ? 19.203 1.562 -17.328 1 97.94 156 SER B CA 1
ATOM 4151 C C . SER B 1 156 ? 19.297 3.041 -16.969 1 97.94 156 SER B C 1
ATOM 4153 O O . SER B 1 156 ? 19.922 3.398 -15.961 1 97.94 156 SER B O 1
ATOM 4155 N N . GLU B 1 157 ? 18.797 3.852 -17.859 1 97.69 157 GLU B N 1
ATOM 4156 C CA . GLU B 1 157 ? 18.672 5.293 -17.672 1 97.69 157 GLU B CA 1
ATOM 4157 C C . GLU B 1 157 ? 17.234 5.688 -17.359 1 97.69 157 GLU B C 1
ATOM 4159 O O . GLU B 1 157 ? 16.453 6.004 -18.266 1 97.69 157 GLU B O 1
ATOM 4164 N N . GLU B 1 158 ? 16.938 5.797 -16.047 1 95.62 158 GLU B N 1
ATOM 4165 C CA . GLU B 1 158 ? 15.555 6.039 -15.617 1 95.62 158 GLU B CA 1
ATOM 4166 C C . GLU B 1 158 ? 15.422 7.402 -14.945 1 95.62 158 GLU B C 1
ATOM 4168 O O . GLU B 1 158 ? 15.109 7.492 -13.758 1 95.62 158 GLU B O 1
ATOM 4173 N N . HIS B 1 159 ? 15.438 8.422 -15.727 1 94.75 159 HIS B N 1
ATOM 4174 C CA . HIS B 1 159 ? 15.477 9.789 -15.211 1 94.75 159 HIS B CA 1
ATOM 4175 C C . HIS B 1 159 ? 14.188 10.133 -14.469 1 94.75 159 HIS B C 1
ATOM 4177 O O . HIS B 1 159 ? 14.234 10.633 -13.344 1 94.75 159 HIS B O 1
ATOM 4183 N N . LYS B 1 160 ? 13.133 9.898 -15.109 1 93.56 160 LYS B N 1
ATOM 4184 C CA . LYS B 1 160 ? 11.852 10.258 -14.516 1 93.56 160 LYS B CA 1
ATOM 4185 C C . LYS B 1 160 ? 11.609 9.5 -13.219 1 93.56 160 LYS B C 1
ATOM 4187 O O . LYS B 1 160 ? 11.195 10.086 -12.219 1 93.56 160 LYS B O 1
ATOM 4192 N N . LEU B 1 161 ? 11.898 8.234 -13.219 1 93.56 161 LEU B N 1
ATOM 4193 C CA . LEU B 1 161 ? 11.711 7.41 -12.031 1 93.56 161 LEU B CA 1
ATOM 4194 C C . LEU B 1 161 ? 12.617 7.879 -10.898 1 93.56 161 LEU B C 1
ATOM 4196 O O . LEU B 1 161 ? 12.188 7.941 -9.742 1 93.56 161 LEU B O 1
ATOM 4200 N N . LYS B 1 162 ? 13.805 8.102 -11.227 1 95.31 162 LYS B N 1
ATOM 4201 C CA . LYS B 1 162 ? 14.75 8.555 -10.211 1 95.31 162 LYS B CA 1
ATOM 4202 C C . LYS B 1 162 ? 14.328 9.898 -9.625 1 95.31 162 LYS B C 1
ATOM 4204 O O . LYS B 1 162 ? 14.469 10.125 -8.422 1 95.31 162 LYS B O 1
ATOM 4209 N N . SER B 1 163 ? 13.891 10.773 -10.484 1 93.75 163 SER B N 1
ATOM 4210 C CA . SER B 1 163 ? 13.406 12.07 -10.016 1 93.75 163 SER B CA 1
ATOM 4211 C C . SER B 1 163 ? 12.227 11.914 -9.055 1 93.75 163 SER B C 1
ATOM 4213 O O . SER B 1 163 ? 12.203 12.531 -7.992 1 93.75 163 SER B O 1
ATOM 4215 N N . GLU B 1 164 ? 11.375 11.055 -9.398 1 89.94 164 GLU B N 1
ATOM 4216 C CA . GLU B 1 164 ? 10.172 10.844 -8.602 1 89.94 164 GLU B CA 1
ATOM 4217 C C . GLU B 1 164 ? 10.5 10.156 -7.273 1 89.94 164 GLU B C 1
ATOM 4219 O O . GLU B 1 164 ? 9.906 10.477 -6.242 1 89.94 164 GLU B O 1
ATOM 4224 N N . ARG B 1 165 ? 11.398 9.297 -7.336 1 92.5 165 ARG B N 1
ATOM 4225 C CA . ARG B 1 165 ? 11.711 8.492 -6.164 1 92.5 165 ARG B CA 1
ATOM 4226 C C . ARG B 1 165 ? 12.711 9.195 -5.258 1 92.5 165 ARG B C 1
ATOM 4228 O O . ARG B 1 165 ? 12.602 9.133 -4.035 1 92.5 165 ARG B O 1
ATOM 4235 N N . CYS B 1 166 ? 13.672 9.859 -5.879 1 94.44 166 CYS B N 1
ATOM 4236 C CA . CYS B 1 166 ? 14.828 10.289 -5.094 1 94.44 166 CYS B CA 1
ATOM 4237 C C . CYS B 1 166 ? 15 11.805 -5.172 1 94.44 166 CYS B C 1
ATOM 4239 O O . CYS B 1 166 ? 14.992 12.484 -4.148 1 94.44 166 CYS B O 1
ATOM 4241 N N . ASN B 1 167 ? 14.984 12.336 -6.309 1 94.44 167 ASN B N 1
ATOM 4242 C CA . ASN B 1 167 ? 15.5 13.688 -6.508 1 94.44 167 ASN B CA 1
ATOM 4243 C C . ASN B 1 167 ? 14.516 14.734 -6 1 94.44 167 ASN B C 1
ATOM 4245 O O . ASN B 1 167 ? 14.914 15.852 -5.656 1 94.44 167 ASN B O 1
ATOM 4249 N N . HIS B 1 168 ? 13.297 14.469 -5.977 1 92.94 168 HIS B N 1
ATOM 4250 C CA . HIS B 1 168 ? 12.312 15.43 -5.496 1 92.94 168 HIS B CA 1
ATOM 4251 C C . HIS B 1 168 ? 12.602 15.836 -4.055 1 92.94 168 HIS B C 1
ATOM 4253 O O . HIS B 1 168 ? 12.234 16.938 -3.629 1 92.94 168 HIS B O 1
ATOM 4259 N N . TRP B 1 169 ? 13.312 15.031 -3.328 1 95.19 169 TRP B N 1
ATOM 4260 C CA . TRP B 1 169 ? 13.602 15.289 -1.921 1 95.19 169 TRP B CA 1
ATOM 4261 C C . TRP B 1 169 ? 14.617 16.422 -1.771 1 95.19 169 TRP B C 1
ATOM 4263 O O . TRP B 1 169 ? 14.805 16.953 -0.675 1 95.19 169 TRP B O 1
ATOM 4273 N N . ARG B 1 170 ? 15.281 16.719 -2.822 1 95.44 170 ARG B N 1
ATOM 4274 C CA . ARG B 1 170 ? 16.266 17.797 -2.762 1 95.44 170 ARG B CA 1
ATOM 4275 C C . ARG B 1 170 ? 15.609 19.109 -2.357 1 95.44 170 ARG B C 1
ATOM 4277 O O . ARG B 1 170 ? 16.25 19.969 -1.748 1 95.44 170 ARG B O 1
ATOM 4284 N N . ASN B 1 171 ? 14.359 19.234 -2.703 1 95.75 171 ASN B N 1
ATOM 4285 C CA . ASN B 1 171 ? 13.57 20.422 -2.367 1 95.75 171 ASN B CA 1
ATOM 4286 C C . ASN B 1 171 ? 12.102 20.062 -2.176 1 95.75 171 ASN B C 1
ATOM 4288 O O . ASN B 1 171 ? 11.383 19.828 -3.15 1 95.75 171 ASN B O 1
ATOM 4292 N N . VAL B 1 172 ? 11.672 20.109 -1.013 1 94.75 172 VAL B N 1
ATOM 4293 C CA . VAL B 1 172 ? 10.281 19.844 -0.654 1 94.75 172 VAL B CA 1
ATOM 4294 C C . VAL B 1 172 ? 9.672 21.078 0.015 1 94.75 172 VAL B C 1
ATOM 4296 O O . VAL B 1 172 ? 9.953 21.359 1.181 1 94.75 172 VAL B O 1
ATOM 4299 N N . TYR B 1 173 ? 8.828 21.766 -0.736 1 93.81 173 TYR B N 1
ATOM 4300 C CA . TYR B 1 173 ? 8.188 22.984 -0.261 1 93.81 173 TYR B CA 1
ATOM 4301 C C . TYR B 1 173 ? 9.234 24 0.211 1 93.81 173 TYR B C 1
ATOM 4303 O O . TYR B 1 173 ? 9.031 24.688 1.214 1 93.81 173 TYR B O 1
ATOM 4311 N N . GLY B 1 174 ? 10.414 23.984 -0.395 1 94.88 174 GLY B N 1
ATOM 4312 C CA . GLY B 1 174 ? 11.453 24.953 -0.097 1 94.88 174 GLY B CA 1
ATOM 4313 C C . GLY B 1 174 ? 12.484 24.438 0.888 1 94.88 174 GLY B C 1
ATOM 4314 O O . GLY B 1 174 ? 13.445 25.141 1.222 1 94.88 174 GLY B O 1
ATOM 4315 N N . PHE B 1 175 ? 12.367 23.25 1.341 1 97.19 175 PHE B N 1
ATOM 4316 C CA . PHE B 1 175 ? 13.273 22.734 2.359 1 97.19 175 PHE B CA 1
ATOM 4317 C C . PHE B 1 175 ? 14.156 21.641 1.789 1 97.19 175 PHE B C 1
ATOM 4319 O O . PHE B 1 175 ? 13.727 20.875 0.925 1 97.19 175 PHE B O 1
ATOM 4326 N N . ASN B 1 176 ? 15.336 21.562 2.301 1 97.56 176 ASN B N 1
ATOM 4327 C CA . ASN B 1 176 ? 16.297 20.531 1.954 1 97.56 176 ASN B CA 1
ATOM 4328 C C . ASN B 1 176 ? 16.031 19.234 2.711 1 97.56 176 ASN B C 1
ATOM 4330 O O . ASN B 1 176 ? 16.172 19.172 3.934 1 97.56 176 ASN B O 1
ATOM 4334 N N . MET B 1 177 ? 15.695 18.219 1.955 1 96.62 177 MET B N 1
ATOM 4335 C CA . MET B 1 177 ? 15.469 16.922 2.57 1 96.62 177 MET B CA 1
ATOM 4336 C C . MET B 1 177 ? 16.406 15.867 1.986 1 96.62 177 MET B C 1
ATOM 4338 O O . MET B 1 177 ? 15.992 14.734 1.721 1 96.62 177 MET B O 1
ATOM 4342 N N . ASN B 1 178 ? 17.578 16.141 1.873 1 95.19 178 ASN B N 1
ATOM 4343 C CA . ASN B 1 178 ? 18.594 15.25 1.311 1 95.19 178 ASN B CA 1
ATOM 4344 C C . ASN B 1 178 ? 18.797 14.023 2.189 1 95.19 178 ASN B C 1
ATOM 4346 O O . ASN B 1 178 ? 19.172 12.961 1.696 1 95.19 178 ASN B O 1
ATOM 4350 N N . ALA B 1 179 ? 18.578 14.219 3.439 1 93.44 179 ALA B N 1
ATOM 4351 C CA . ALA B 1 179 ? 18.656 13.055 4.32 1 93.44 179 ALA B CA 1
ATOM 4352 C C . ALA B 1 179 ? 17.703 11.961 3.885 1 93.44 179 ALA B C 1
ATOM 4354 O O . ALA B 1 179 ? 18.031 10.773 3.922 1 93.44 179 ALA B O 1
ATOM 4355 N N . ILE B 1 180 ? 16.531 12.305 3.506 1 93.25 180 ILE B N 1
ATOM 4356 C CA . ILE B 1 180 ? 15.523 11.352 3.049 1 93.25 180 ILE B CA 1
ATOM 4357 C C . ILE B 1 180 ? 15.906 10.828 1.662 1 93.25 180 ILE B C 1
ATOM 4359 O O . ILE B 1 180 ? 15.672 9.664 1.347 1 93.25 180 ILE B O 1
ATOM 4363 N N . ARG B 1 181 ? 16.438 11.703 0.869 1 94.44 181 ARG B N 1
ATOM 4364 C CA . ARG B 1 181 ? 16.906 11.289 -0.45 1 94.44 181 ARG B CA 1
ATOM 4365 C C . ARG B 1 181 ? 17.891 10.133 -0.343 1 94.44 181 ARG B C 1
ATOM 4367 O O . ARG B 1 181 ? 17.828 9.18 -1.123 1 94.44 181 ARG B O 1
ATOM 4374 N N . ARG B 1 182 ? 18.797 10.211 0.594 1 92.62 182 ARG B N 1
ATOM 4375 C CA . ARG B 1 182 ? 19.781 9.156 0.802 1 92.62 182 ARG B CA 1
ATOM 4376 C C . ARG B 1 182 ? 19.109 7.84 1.181 1 92.62 182 ARG B C 1
ATOM 4378 O O . ARG B 1 182 ? 19.531 6.77 0.747 1 92.62 182 ARG B O 1
ATOM 4385 N N . TYR B 1 183 ? 18.109 8 1.941 1 88.81 183 TYR B N 1
ATOM 4386 C CA . TYR B 1 183 ? 17.312 6.828 2.295 1 88.81 183 TYR B CA 1
ATOM 4387 C C . TYR B 1 183 ? 16.656 6.227 1.061 1 88.81 183 TYR B C 1
ATOM 4389 O O . TYR B 1 183 ? 16.672 5.008 0.872 1 88.81 183 TYR B O 1
ATOM 4397 N N . ALA B 1 184 ? 16.062 7.059 0.257 1 91.56 184 ALA B N 1
ATOM 4398 C CA . ALA B 1 184 ? 15.391 6.621 -0.965 1 91.56 184 ALA B CA 1
ATOM 4399 C C . ALA B 1 184 ? 16.359 5.91 -1.899 1 91.56 184 ALA B C 1
ATOM 4401 O O . ALA B 1 184 ? 15.992 4.941 -2.568 1 91.56 184 ALA B O 1
ATOM 4402 N N . LEU B 1 185 ? 17.578 6.348 -1.9 1 93.75 185 LEU B N 1
ATOM 4403 C CA . LEU B 1 185 ? 18.594 5.766 -2.756 1 93.75 185 LEU B CA 1
ATOM 4404 C C . LEU B 1 185 ? 19.078 4.426 -2.201 1 93.75 185 LEU B C 1
ATOM 4406 O O . LEU B 1 185 ? 19.562 3.574 -2.949 1 93.75 185 LEU B O 1
ATOM 4410 N N . ALA B 1 186 ? 18.922 4.242 -0.938 1 91.75 186 ALA B N 1
ATOM 4411 C CA . ALA B 1 186 ? 19.484 3.068 -0.268 1 91.75 186 ALA B CA 1
ATOM 4412 C C . ALA B 1 186 ? 18.531 1.88 -0.361 1 91.75 186 ALA B C 1
ATOM 4414 O O . ALA B 1 186 ? 18.938 0.739 -0.113 1 91.75 186 ALA B O 1
ATOM 4415 N N . GLU B 1 187 ? 17.359 2.125 -0.697 1 90.62 187 GLU B N 1
ATOM 4416 C CA . GLU B 1 187 ? 16.375 1.052 -0.792 1 90.62 187 GLU B CA 1
ATOM 4417 C C . GLU B 1 187 ? 15.93 0.838 -2.236 1 90.62 187 GLU B C 1
ATOM 4419 O O . GLU B 1 187 ? 15.617 1.798 -2.943 1 90.62 187 GLU B O 1
ATOM 4424 N N . PRO B 1 188 ? 15.891 -0.426 -2.625 1 92.56 188 PRO B N 1
ATOM 4425 C CA . PRO B 1 188 ? 15.305 -0.675 -3.941 1 92.56 188 PRO B CA 1
ATOM 4426 C C . PRO B 1 188 ? 13.812 -0.349 -3.99 1 92.56 188 PRO B C 1
ATOM 4428 O O . PRO B 1 188 ? 13.172 -0.194 -2.945 1 92.56 188 PRO B O 1
ATOM 4431 N N . CYS B 1 189 ? 13.336 -0.168 -5.137 1 91.88 189 CYS B N 1
ATOM 4432 C CA . CYS B 1 189 ? 11.898 -0.063 -5.363 1 91.88 189 CYS B CA 1
ATOM 4433 C C . CYS B 1 189 ? 11.477 -0.901 -6.562 1 91.88 189 CYS B C 1
ATOM 4435 O O . CYS B 1 189 ? 12.312 -1.528 -7.215 1 91.88 189 CYS B O 1
ATOM 4437 N N . VAL B 1 190 ? 10.195 -1.051 -6.707 1 91.88 190 VAL B N 1
ATOM 4438 C CA . VAL B 1 190 ? 9.641 -1.823 -7.812 1 91.88 190 VAL B CA 1
ATOM 4439 C C . VAL B 1 190 ? 8.883 -0.896 -8.758 1 91.88 190 VAL B C 1
ATOM 4441 O O . VAL B 1 190 ? 8.086 -0.063 -8.312 1 91.88 190 VAL B O 1
ATOM 4444 N N . ALA B 1 191 ? 9.156 -1.018 -10.055 1 91.44 191 ALA B N 1
ATOM 4445 C CA . ALA B 1 191 ? 8.508 -0.154 -11.039 1 91.44 191 ALA B CA 1
ATOM 4446 C C . ALA B 1 191 ? 8.43 -0.834 -12.398 1 91.44 191 ALA B C 1
ATOM 4448 O O . ALA B 1 191 ? 9.203 -1.747 -12.695 1 91.44 191 ALA B O 1
ATOM 4449 N N . LEU B 1 192 ? 7.398 -0.365 -13.094 1 89.62 192 LEU B N 1
ATOM 4450 C CA . LEU B 1 192 ? 7.316 -0.787 -14.492 1 89.62 192 LEU B CA 1
ATOM 4451 C C . LEU B 1 192 ? 8.234 0.057 -15.367 1 89.62 192 LEU B C 1
ATOM 4453 O O . LEU B 1 192 ? 8.102 1.281 -15.422 1 89.62 192 LEU B O 1
ATOM 4457 N N . THR B 1 193 ? 9.195 -0.53 -16 1 91.06 193 THR B N 1
ATOM 4458 C CA . THR B 1 193 ? 10.125 0.146 -16.891 1 91.06 193 THR B CA 1
ATOM 4459 C C . THR B 1 193 ? 9.977 -0.366 -18.328 1 91.06 193 THR B C 1
ATOM 4461 O O . THR B 1 193 ? 9.188 -1.276 -18.578 1 91.06 193 THR B O 1
ATOM 4464 N N . THR B 1 194 ? 10.648 0.322 -19.25 1 89 194 THR B N 1
ATOM 4465 C CA . THR B 1 194 ? 10.539 -0.054 -20.656 1 89 194 THR B CA 1
ATOM 4466 C C . THR B 1 194 ? 11.906 -0.383 -21.234 1 89 194 THR B C 1
ATOM 4468 O O . THR B 1 194 ? 12.93 0.06 -20.719 1 89 194 THR B O 1
ATOM 4471 N N . GLY B 1 195 ? 11.828 -1.104 -22.312 1 92.19 195 GLY B N 1
ATOM 4472 C CA . GLY B 1 195 ? 13.055 -1.498 -22.984 1 92.19 195 GLY B CA 1
ATOM 4473 C C . GLY B 1 195 ? 13.789 -0.331 -23.609 1 92.19 195 GLY B C 1
ATOM 4474 O O . GLY B 1 195 ? 15 -0.403 -23.844 1 92.19 195 GLY B O 1
ATOM 4475 N N . LYS B 1 196 ? 13.148 0.741 -23.859 1 91.62 196 LYS B N 1
ATOM 4476 C CA . LYS B 1 196 ? 13.719 1.891 -24.547 1 91.62 196 LYS B CA 1
ATOM 4477 C C . LYS B 1 196 ? 14.812 2.555 -23.719 1 91.62 196 LYS B C 1
ATOM 4479 O O . LYS B 1 196 ? 15.688 3.23 -24.266 1 91.62 196 LYS B O 1
ATOM 4484 N N . LYS B 1 197 ? 14.82 2.355 -22.5 1 94.81 197 LYS B N 1
ATOM 4485 C CA . LYS B 1 197 ? 15.734 3.084 -21.625 1 94.81 197 LYS B CA 1
ATOM 4486 C C . LYS B 1 197 ? 16.906 2.209 -21.203 1 94.81 197 LYS B C 1
ATOM 4488 O O . LYS B 1 197 ? 17.812 2.666 -20.5 1 94.81 197 LYS B O 1
ATOM 4493 N N . LEU B 1 198 ? 16.938 1.006 -21.625 1 97.06 198 LEU B N 1
ATOM 4494 C CA . LEU B 1 198 ? 18 0.078 -21.266 1 97.06 198 LEU B CA 1
ATOM 4495 C C . LEU B 1 198 ? 19.312 0.458 -21.938 1 97.06 198 LEU B C 1
ATOM 4497 O O . LEU B 1 198 ? 19.328 0.855 -23.109 1 97.06 198 LEU B O 1
ATOM 4501 N N . LEU B 1 199 ? 20.344 0.332 -21.219 1 98 199 LEU B N 1
ATOM 4502 C CA . LEU B 1 199 ? 21.672 0.66 -21.734 1 98 199 LEU B CA 1
ATOM 4503 C C . LEU B 1 199 ? 22.438 -0.603 -22.125 1 98 199 LEU B C 1
ATOM 4505 O O . LEU B 1 199 ? 23.297 -0.562 -23 1 98 199 LEU B O 1
ATOM 4509 N N . THR B 1 200 ? 22.172 -1.708 -21.469 1 97.88 200 THR B N 1
ATOM 4510 C CA . THR B 1 200 ? 22.953 -2.928 -21.688 1 97.88 200 THR B CA 1
ATOM 4511 C C . THR B 1 200 ? 22.031 -4.09 -22.062 1 97.88 200 THR B C 1
ATOM 4513 O O . THR B 1 200 ? 20.812 -4 -21.906 1 97.88 200 THR B O 1
ATOM 4516 N N . MET B 1 201 ? 22.641 -5.129 -22.562 1 96.44 201 MET B N 1
ATOM 4517 C CA . MET B 1 201 ? 21.938 -6.406 -22.688 1 96.44 201 MET B CA 1
ATOM 4518 C C . MET B 1 201 ? 21.703 -7.031 -21.328 1 96.44 201 MET B C 1
ATOM 4520 O O . MET B 1 201 ? 22.406 -6.723 -20.359 1 96.44 201 MET B O 1
ATOM 4524 N N . ALA B 1 202 ? 20.672 -7.84 -21.312 1 96.94 202 ALA B N 1
ATOM 4525 C CA . ALA B 1 202 ? 20.375 -8.531 -20.062 1 96.94 202 ALA B CA 1
ATOM 4526 C C . ALA B 1 202 ? 21.469 -9.555 -19.719 1 96.94 202 ALA B C 1
ATOM 4528 O O . ALA B 1 202 ? 21.906 -10.297 -20.594 1 96.94 202 ALA B O 1
ATOM 4529 N N . HIS B 1 203 ? 21.938 -9.516 -18.531 1 97.81 203 HIS B N 1
ATOM 4530 C CA . HIS B 1 203 ? 22.922 -10.469 -18.016 1 97.81 203 HIS B CA 1
ATOM 4531 C C . HIS B 1 203 ? 22.281 -11.43 -17.016 1 97.81 203 HIS B C 1
ATOM 4533 O O . HIS B 1 203 ? 21.781 -10.992 -15.977 1 97.81 203 HIS B O 1
ATOM 4539 N N . CYS B 1 204 ? 22.297 -12.672 -17.297 1 97.81 204 CYS B N 1
ATOM 4540 C CA . CYS B 1 204 ? 21.719 -13.664 -16.406 1 97.81 204 CYS B CA 1
ATOM 4541 C C . CYS B 1 204 ? 22.578 -13.852 -15.164 1 97.81 204 CYS B C 1
ATOM 4543 O O . CYS B 1 204 ? 23.75 -14.195 -15.266 1 97.81 204 CYS B O 1
ATOM 4545 N N . VAL B 1 205 ? 21.984 -13.695 -14 1 97.38 205 VAL B N 1
ATOM 4546 C CA . VAL B 1 205 ? 22.797 -13.75 -12.781 1 97.38 205 VAL B CA 1
ATOM 4547 C C . VAL B 1 205 ? 22.391 -14.969 -11.953 1 97.38 205 VAL B C 1
ATOM 4549 O O . VAL B 1 205 ? 23.094 -15.344 -11.016 1 97.38 205 VAL B O 1
ATOM 4552 N N . LEU B 1 206 ? 21.312 -15.547 -12.211 1 96.94 206 LEU B N 1
ATOM 4553 C CA . LEU B 1 206 ? 20.859 -16.734 -11.508 1 96.94 206 LEU B CA 1
ATOM 4554 C C . LEU B 1 206 ? 19.984 -17.609 -12.414 1 96.94 206 LEU B C 1
ATOM 4556 O O . LEU B 1 206 ? 19.141 -17.094 -13.133 1 96.94 206 LEU B O 1
ATOM 4560 N N . ARG B 1 207 ? 20.219 -18.844 -12.492 1 97 207 ARG B N 1
ATOM 4561 C CA . ARG B 1 207 ? 19.391 -19.859 -13.141 1 97 207 ARG B CA 1
ATOM 4562 C C . ARG B 1 207 ? 19.031 -20.969 -12.172 1 97 207 ARG B C 1
ATOM 4564 O O . ARG B 1 207 ? 19.906 -21.516 -11.492 1 97 207 ARG B O 1
ATOM 4571 N N . LEU B 1 208 ? 17.766 -21.297 -12.141 1 97.12 208 LEU B N 1
ATOM 4572 C CA . LEU B 1 208 ? 17.297 -22.312 -11.195 1 97.12 208 LEU B CA 1
ATOM 4573 C C . LEU B 1 208 ? 16.5 -23.391 -11.906 1 97.12 208 LEU B C 1
ATOM 4575 O O . LEU B 1 208 ? 15.703 -23.078 -12.805 1 97.12 208 LEU B O 1
ATOM 4579 N N . ASP B 1 209 ? 16.766 -24.594 -11.594 1 98.12 209 ASP B N 1
ATOM 4580 C CA . ASP B 1 209 ? 15.93 -25.766 -11.844 1 98.12 209 ASP B CA 1
ATOM 4581 C C . ASP B 1 209 ? 15.438 -26.375 -10.539 1 98.12 209 ASP B C 1
ATOM 4583 O O . ASP B 1 209 ? 16.203 -27.047 -9.836 1 98.12 209 ASP B O 1
ATOM 4587 N N . LEU B 1 210 ? 14.18 -26.188 -10.25 1 97.75 210 LEU B N 1
ATOM 4588 C CA . LEU B 1 210 ? 13.648 -26.531 -8.93 1 97.75 210 LEU B CA 1
ATOM 4589 C C . LEU B 1 210 ? 13.602 -28.031 -8.727 1 97.75 210 LEU B C 1
ATOM 4591 O O . LEU B 1 210 ? 13.438 -28.516 -7.605 1 97.75 210 LEU B O 1
ATOM 4595 N N . LYS B 1 211 ? 13.727 -28.781 -9.773 1 96.88 211 LYS B N 1
ATOM 4596 C CA . LYS B 1 211 ? 13.805 -30.234 -9.617 1 96.88 211 LYS B CA 1
ATOM 4597 C C . LYS B 1 211 ? 15.109 -30.656 -8.953 1 96.88 211 LYS B C 1
ATOM 4599 O O . LYS B 1 211 ? 15.18 -31.703 -8.312 1 96.88 211 LYS B O 1
ATOM 4604 N N . ARG B 1 212 ? 16.109 -29.734 -9.078 1 95.88 212 ARG B N 1
ATOM 4605 C CA . ARG B 1 212 ? 17.422 -30.125 -8.594 1 95.88 212 ARG B CA 1
ATOM 4606 C C . ARG B 1 212 ? 18 -29.047 -7.668 1 95.88 212 ARG B C 1
ATOM 4608 O O . ARG B 1 212 ? 18.969 -29.312 -6.949 1 95.88 212 ARG B O 1
ATOM 4615 N N . ALA B 1 213 ? 17.406 -27.938 -7.637 1 96.12 213 ALA B N 1
ATOM 4616 C CA . ALA B 1 213 ? 17.953 -26.797 -6.906 1 96.12 213 ALA B CA 1
ATOM 4617 C C . ALA B 1 213 ? 18.062 -27.109 -5.414 1 96.12 213 ALA B C 1
ATOM 4619 O O . ALA B 1 213 ? 17.172 -27.734 -4.84 1 96.12 213 ALA B O 1
ATOM 4620 N N . ARG B 1 214 ? 19.234 -26.734 -4.77 1 94.25 214 ARG B N 1
ATOM 4621 C CA . ARG B 1 214 ? 19.438 -26.766 -3.328 1 94.25 214 ARG B CA 1
ATOM 4622 C C . ARG B 1 214 ? 19.344 -25.359 -2.73 1 94.25 214 ARG B C 1
ATOM 4624 O O . ARG B 1 214 ? 19.422 -24.375 -3.455 1 94.25 214 ARG B O 1
ATOM 4631 N N . ARG B 1 215 ? 19.078 -25.297 -1.499 1 88.88 215 ARG B N 1
ATOM 4632 C CA . ARG B 1 215 ? 18.969 -24.016 -0.786 1 88.88 215 ARG B CA 1
ATOM 4633 C C . ARG B 1 215 ? 20.172 -23.125 -1.076 1 88.88 215 ARG B C 1
ATOM 4635 O O . ARG B 1 215 ? 20.031 -21.906 -1.199 1 88.88 215 ARG B O 1
ATOM 4642 N N . GLU B 1 216 ? 21.359 -23.625 -1.139 1 89.69 216 GLU B N 1
ATOM 4643 C CA . GLU B 1 216 ? 22.594 -22.891 -1.366 1 89.69 216 GLU B CA 1
ATOM 4644 C C . GLU B 1 216 ? 22.594 -22.219 -2.74 1 89.69 216 GLU B C 1
ATOM 4646 O O . GLU B 1 216 ? 23.281 -21.219 -2.949 1 89.69 216 GLU B O 1
ATOM 4651 N N . ASP B 1 217 ? 21.812 -22.844 -3.65 1 92.44 217 ASP B N 1
ATOM 4652 C CA . ASP B 1 217 ? 21.766 -22.312 -5.008 1 92.44 217 ASP B CA 1
ATOM 4653 C C . ASP B 1 217 ? 21 -20.984 -5.047 1 92.44 217 ASP B C 1
ATOM 4655 O O . ASP B 1 217 ? 21.062 -20.25 -6.043 1 92.44 217 ASP B O 1
ATOM 4659 N N . LEU B 1 218 ? 20.312 -20.656 -3.998 1 89.44 218 LEU B N 1
ATOM 4660 C CA . LEU B 1 218 ? 19.484 -19.453 -3.949 1 89.44 218 LEU B CA 1
ATOM 4661 C C . LEU B 1 218 ? 20.344 -18.234 -3.592 1 89.44 218 LEU B C 1
ATOM 4663 O O . LEU B 1 218 ? 19.906 -17.094 -3.746 1 89.44 218 LEU B O 1
ATOM 4667 N N . PHE B 1 219 ? 21.562 -18.469 -3.113 1 87.25 219 PHE B N 1
ATOM 4668 C CA . PHE B 1 219 ? 22.469 -17.391 -2.77 1 87.25 219 PHE B CA 1
ATOM 4669 C C . PHE B 1 219 ? 23.219 -16.906 -4.004 1 87.25 219 PHE B C 1
ATOM 4671 O O . PHE B 1 219 ? 23.781 -17.703 -4.758 1 87.25 219 PHE B O 1
ATOM 4678 N N . ILE B 1 220 ? 23.156 -15.648 -4.148 1 92.62 220 ILE B N 1
ATOM 4679 C CA . ILE B 1 220 ? 23.781 -15.07 -5.336 1 92.62 220 ILE B CA 1
ATOM 4680 C C . ILE B 1 220 ? 25.094 -14.391 -4.961 1 92.62 220 ILE B C 1
ATOM 4682 O O . ILE B 1 220 ? 25.109 -13.477 -4.129 1 92.62 220 ILE B O 1
ATOM 4686 N N . ASP B 1 221 ? 26.125 -14.766 -5.406 1 95.25 221 ASP B N 1
ATOM 4687 C CA . ASP B 1 221 ? 27.453 -14.164 -5.441 1 95.25 221 ASP B CA 1
ATOM 4688 C C . ASP B 1 221 ? 28.156 -14.445 -6.773 1 95.25 221 ASP B C 1
ATOM 4690 O O . ASP B 1 221 ? 28.828 -15.469 -6.926 1 95.25 221 ASP B O 1
ATOM 4694 N N . ARG B 1 222 ? 27.969 -13.477 -7.719 1 95.38 222 ARG B N 1
ATOM 4695 C CA . ARG B 1 222 ? 28.344 -13.758 -9.102 1 95.38 222 ARG B CA 1
ATOM 4696 C C . ARG B 1 222 ? 29.094 -12.586 -9.719 1 95.38 222 ARG B C 1
ATOM 4698 O O . ARG B 1 222 ? 28.766 -11.43 -9.453 1 95.38 222 ARG B O 1
ATOM 4705 N N . ASN B 1 223 ? 30.062 -12.977 -10.516 1 96.44 223 ASN B N 1
ATOM 4706 C CA . ASN B 1 223 ? 30.672 -11.961 -11.375 1 96.44 223 ASN B CA 1
ATOM 4707 C C . ASN B 1 223 ? 29.719 -11.531 -12.492 1 96.44 223 ASN B C 1
ATOM 4709 O O . ASN B 1 223 ? 29 -12.352 -13.047 1 96.44 223 ASN B O 1
ATOM 4713 N N . ILE B 1 224 ? 29.734 -10.227 -12.703 1 96.88 224 ILE B N 1
ATOM 4714 C CA . ILE B 1 224 ? 28.844 -9.734 -13.742 1 96.88 224 ILE B CA 1
ATOM 4715 C C . ILE B 1 224 ? 29.656 -9.039 -14.836 1 96.88 224 ILE B C 1
ATOM 4717 O O . ILE B 1 224 ? 30.734 -8.516 -14.578 1 96.88 224 ILE B O 1
ATOM 4721 N N . ARG B 1 225 ? 29.188 -9.148 -16.016 1 96.38 225 ARG B N 1
ATOM 4722 C CA . ARG B 1 225 ? 29.672 -8.453 -17.203 1 96.38 225 ARG B CA 1
ATOM 4723 C C . ARG B 1 225 ? 28.516 -7.883 -18.016 1 96.38 225 ARG B C 1
ATOM 4725 O O . ARG B 1 225 ? 27.672 -8.625 -18.5 1 96.38 225 ARG B O 1
ATOM 4732 N N . LEU B 1 226 ? 28.531 -6.551 -18.125 1 96.5 226 LEU B N 1
ATOM 4733 C CA . LEU B 1 226 ? 27.453 -5.91 -18.875 1 96.5 226 LEU B CA 1
ATOM 4734 C C . LEU B 1 226 ? 27.953 -5.367 -20.203 1 96.5 226 LEU B C 1
ATOM 4736 O O . LEU B 1 226 ? 28.984 -4.684 -20.25 1 96.5 226 LEU B O 1
ATOM 4740 N N . SER B 1 227 ? 27.25 -5.75 -21.25 1 96.38 227 SER B N 1
ATOM 4741 C CA . SER B 1 227 ? 27.562 -5.254 -22.578 1 96.38 227 SER B CA 1
ATOM 4742 C C . SER B 1 227 ? 26.641 -4.098 -22.969 1 96.38 227 SER B C 1
ATOM 4744 O O . SER B 1 227 ? 25.422 -4.242 -22.969 1 96.38 227 SER B O 1
ATOM 4746 N N . VAL B 1 228 ? 27.234 -2.992 -23.406 1 96.94 228 VAL B N 1
ATOM 4747 C CA . VAL B 1 228 ? 26.469 -1.783 -23.703 1 96.94 228 VAL B CA 1
ATOM 4748 C C . VAL B 1 228 ? 25.844 -1.896 -25.078 1 96.94 228 VAL B C 1
ATOM 4750 O O . VAL B 1 228 ? 26.531 -2.172 -26.062 1 96.94 228 VAL B O 1
ATOM 4753 N N . ASN B 1 229 ? 24.578 -1.741 -25.094 1 95.31 229 ASN B N 1
ATOM 4754 C CA . ASN B 1 229 ? 23.828 -1.684 -26.359 1 95.31 229 ASN B CA 1
ATOM 4755 C C . ASN B 1 229 ? 23.547 -0.244 -26.781 1 95.31 229 ASN B C 1
ATOM 4757 O O . ASN B 1 229 ? 23.562 0.077 -27.969 1 95.31 229 ASN B O 1
ATOM 4761 N N . ARG B 1 230 ? 23.297 0.612 -25.844 1 95.94 230 ARG B N 1
ATOM 4762 C CA . ARG B 1 230 ? 23.031 2.035 -26.031 1 95.94 230 ARG B CA 1
ATOM 4763 C C . ARG B 1 230 ? 23.828 2.875 -25.031 1 95.94 230 ARG B C 1
ATOM 4765 O O . ARG B 1 230 ? 23.797 2.611 -23.828 1 95.94 230 ARG B O 1
ATOM 4772 N N . GLU B 1 231 ? 24.484 3.857 -25.609 1 97.25 231 GLU B N 1
ATOM 4773 C CA . GLU B 1 231 ? 25.25 4.738 -24.734 1 97.25 231 GLU B CA 1
ATOM 4774 C C . GLU B 1 231 ? 24.328 5.691 -23.984 1 97.25 231 GLU B C 1
ATOM 4776 O O . GLU B 1 231 ? 23.297 6.113 -24.516 1 97.25 231 GLU B O 1
ATOM 4781 N N . GLY B 1 232 ? 24.609 5.969 -22.75 1 97.12 232 GLY B N 1
ATOM 4782 C CA . GLY B 1 232 ? 23.812 6.844 -21.891 1 97.12 232 GLY B CA 1
ATOM 4783 C C . GLY B 1 232 ? 24.266 6.855 -20.453 1 97.12 232 GLY B C 1
ATOM 4784 O O . GLY B 1 232 ? 25.328 6.309 -20.125 1 97.12 232 GLY B O 1
ATOM 4785 N N . TYR B 1 233 ? 23.531 7.492 -19.594 1 97.06 233 TYR B N 1
ATOM 4786 C CA . TYR B 1 233 ? 23.875 7.605 -18.188 1 97.06 233 TYR B CA 1
ATOM 4787 C C . TYR B 1 233 ? 23.312 6.434 -17.391 1 97.06 233 TYR B C 1
ATOM 4789 O O . TYR B 1 233 ? 22.109 6.195 -17.391 1 97.06 233 TYR B O 1
ATOM 4797 N N . LEU B 1 234 ? 24.219 5.715 -16.734 1 97.81 234 LEU B N 1
ATOM 4798 C CA . LEU B 1 234 ? 23.734 4.707 -15.789 1 97.81 234 LEU B CA 1
ATOM 4799 C C . LEU B 1 234 ? 23.109 5.367 -14.562 1 97.81 234 LEU B C 1
ATOM 4801 O O . LEU B 1 234 ? 23.828 5.953 -13.742 1 97.81 234 LEU B O 1
ATOM 4805 N N . GLU B 1 235 ? 21.828 5.25 -14.43 1 97.62 235 GLU B N 1
ATOM 4806 C CA . GLU B 1 235 ? 21.125 5.832 -13.297 1 97.62 235 GLU B CA 1
ATOM 4807 C C . GLU B 1 235 ? 20.672 4.75 -12.312 1 97.62 235 GLU B C 1
ATOM 4809 O O . GLU B 1 235 ? 20.438 5.031 -11.141 1 97.62 235 GLU B O 1
ATOM 4814 N N . CYS B 1 236 ? 20.516 3.588 -12.828 1 98.12 236 CYS B N 1
ATOM 4815 C CA . CYS B 1 236 ? 20.109 2.488 -11.961 1 98.12 236 CYS B CA 1
ATOM 4816 C C . CYS B 1 236 ? 20.391 1.142 -12.617 1 98.12 236 CYS B C 1
ATOM 4818 O O . CYS B 1 236 ? 20.656 1.076 -13.82 1 98.12 236 CYS B O 1
ATOM 4820 N N . PHE B 1 237 ? 20.453 0.105 -11.781 1 98.19 237 PHE B N 1
ATOM 4821 C CA . PHE B 1 237 ? 20.359 -1.28 -12.227 1 98.19 237 PHE B CA 1
ATOM 4822 C C . PHE B 1 237 ? 18.938 -1.81 -12.086 1 98.19 237 PHE B C 1
ATOM 4824 O O . PHE B 1 237 ? 18.234 -1.46 -11.133 1 98.19 237 PHE B O 1
ATOM 4831 N N . LEU B 1 238 ? 18.547 -2.629 -13.047 1 97.44 238 LEU B N 1
ATOM 4832 C CA . LEU B 1 238 ? 17.266 -3.312 -12.969 1 97.44 238 LEU B CA 1
ATOM 4833 C C . LEU B 1 238 ? 17.453 -4.816 -12.805 1 97.44 238 LEU B C 1
ATOM 4835 O O . LEU B 1 238 ? 18.328 -5.406 -13.438 1 97.44 238 LEU B O 1
ATOM 4839 N N . LEU B 1 239 ? 16.656 -5.352 -11.961 1 97.19 239 LEU B N 1
ATOM 4840 C CA . LEU B 1 239 ? 16.531 -6.805 -11.852 1 97.19 239 LEU B CA 1
ATOM 4841 C C . LEU B 1 239 ? 15.156 -7.277 -12.289 1 97.19 239 LEU B C 1
ATOM 4843 O O . LEU B 1 239 ? 14.141 -6.711 -11.883 1 97.19 239 LEU B O 1
ATOM 4847 N N . PHE B 1 240 ? 15.125 -8.25 -13.164 1 95.81 240 PHE B N 1
ATOM 4848 C CA . PHE B 1 240 ? 13.867 -8.859 -13.57 1 95.81 240 PHE B CA 1
ATOM 4849 C C . PHE B 1 240 ? 14.039 -10.359 -13.781 1 95.81 240 PHE B C 1
ATOM 4851 O O . PHE B 1 240 ? 15.156 -10.852 -13.914 1 95.81 240 PHE B O 1
ATOM 4858 N N . PHE B 1 241 ? 12.914 -11.094 -13.797 1 96 241 PHE B N 1
ATOM 4859 C CA . PHE B 1 241 ? 13.047 -12.547 -13.867 1 96 241 PHE B CA 1
ATOM 4860 C C . PHE B 1 241 ? 12.156 -13.125 -14.961 1 96 241 PHE B C 1
ATOM 4862 O O . PHE B 1 241 ? 11.305 -12.422 -15.508 1 96 241 PHE B O 1
ATOM 4869 N N . GLU B 1 242 ? 12.453 -14.297 -15.336 1 95.12 242 GLU B N 1
ATOM 4870 C CA . GLU B 1 242 ? 11.656 -15.164 -16.203 1 95.12 242 GLU B CA 1
ATOM 4871 C C . GLU B 1 242 ? 11.477 -16.547 -15.594 1 95.12 242 GLU B C 1
ATOM 4873 O O . GLU B 1 242 ? 12.398 -17.078 -14.977 1 95.12 242 GLU B O 1
ATOM 4878 N N . VAL B 1 243 ? 10.242 -17.047 -15.758 1 96 243 VAL B N 1
ATOM 4879 C CA . VAL B 1 243 ? 9.945 -18.375 -15.227 1 96 243 VAL B CA 1
ATOM 4880 C C . VAL B 1 243 ? 9.242 -19.203 -16.297 1 96 243 VAL B C 1
ATOM 4882 O O . VAL B 1 243 ? 8.508 -18.672 -17.125 1 96 243 VAL B O 1
ATOM 4885 N N . GLN B 1 244 ? 9.492 -20.469 -16.266 1 96.94 244 GLN B N 1
ATOM 4886 C CA . GLN B 1 244 ? 8.906 -21.406 -17.219 1 96.94 244 GLN B CA 1
ATOM 4887 C C . GLN B 1 244 ? 8.641 -22.766 -16.562 1 96.94 244 GLN B C 1
ATOM 4889 O O . GLN B 1 244 ? 9.008 -22.984 -15.414 1 96.94 244 GLN B O 1
ATOM 4894 N N . PHE B 1 245 ? 7.879 -23.516 -17.281 1 97.88 245 PHE B N 1
ATOM 4895 C CA . PHE B 1 245 ? 7.625 -24.922 -16.938 1 97.88 245 PHE B CA 1
ATOM 4896 C C . PHE B 1 245 ? 8.305 -25.844 -17.938 1 97.88 245 PHE B C 1
ATOM 4898 O O . PHE B 1 245 ? 8.07 -25.75 -19.141 1 97.88 245 PHE B O 1
ATOM 4905 N N . SER B 1 246 ? 9.109 -26.719 -17.422 1 96.56 246 SER B N 1
ATOM 4906 C CA . SER B 1 246 ? 9.961 -27.547 -18.266 1 96.56 246 SER B CA 1
ATOM 4907 C C . SER B 1 246 ? 9.117 -28.406 -19.219 1 96.56 246 SER B C 1
ATOM 4909 O O . SER B 1 246 ? 9.555 -28.719 -20.328 1 96.56 246 SER B O 1
ATOM 4911 N N . ASN B 1 247 ? 7.906 -28.812 -18.828 1 94.12 247 ASN B N 1
ATOM 4912 C CA . ASN B 1 247 ? 7.047 -29.656 -19.656 1 94.12 247 ASN B CA 1
ATOM 4913 C C . ASN B 1 247 ? 6.254 -28.828 -20.672 1 94.12 247 ASN B C 1
ATOM 4915 O O . ASN B 1 247 ? 5.523 -29.391 -21.5 1 94.12 247 ASN B O 1
ATOM 4919 N N . SER B 1 248 ? 6.309 -27.547 -20.656 1 92.06 248 SER B N 1
ATOM 4920 C CA . SER B 1 248 ? 5.605 -26.641 -21.562 1 92.06 248 SER B CA 1
ATOM 4921 C C . SER B 1 248 ? 6.391 -25.359 -21.781 1 92.06 248 SER B C 1
ATOM 4923 O O . SER B 1 248 ? 5.969 -24.281 -21.359 1 92.06 248 SER B O 1
ATOM 4925 N N . LEU B 1 249 ? 7.363 -25.391 -22.578 1 89.44 249 LEU B N 1
ATOM 4926 C CA . LEU B 1 249 ? 8.32 -24.297 -22.703 1 89.44 249 LEU B CA 1
ATOM 4927 C C . LEU B 1 249 ? 7.738 -23.156 -23.531 1 89.44 249 LEU B C 1
ATOM 4929 O O . LEU B 1 249 ? 8.289 -22.047 -23.547 1 89.44 249 LEU B O 1
ATOM 4933 N N . ASN B 1 250 ? 6.562 -23.406 -24.109 1 90.38 250 ASN B N 1
ATOM 4934 C CA . ASN B 1 250 ? 5.93 -22.391 -24.938 1 90.38 250 ASN B CA 1
ATOM 4935 C C . ASN B 1 250 ? 5.336 -21.266 -24.094 1 90.38 250 ASN B C 1
ATOM 4937 O O . ASN B 1 250 ? 5.051 -20.188 -24.594 1 90.38 250 ASN B O 1
ATOM 4941 N N . PHE B 1 251 ? 5.094 -21.578 -22.844 1 91.81 251 PHE B N 1
ATOM 4942 C CA . PHE B 1 251 ? 4.562 -20.562 -21.938 1 91.81 251 PHE B CA 1
ATOM 4943 C C . PHE B 1 251 ? 5.664 -20 -21.047 1 91.81 251 PHE B C 1
ATOM 4945 O O . PHE B 1 251 ? 6.473 -20.75 -20.5 1 91.81 251 PHE B O 1
ATOM 4952 N N . LYS B 1 252 ? 5.711 -18.656 -21.016 1 91.81 252 LYS B N 1
ATOM 4953 C CA . LYS B 1 252 ? 6.723 -17.984 -20.203 1 91.81 252 LYS B CA 1
ATOM 4954 C C . LYS B 1 252 ? 6.117 -16.828 -19.422 1 91.81 252 LYS B C 1
ATOM 4956 O O . LYS B 1 252 ? 5.289 -16.078 -19.953 1 91.81 252 LYS B O 1
ATOM 4961 N N . LEU B 1 253 ? 6.41 -16.781 -18.156 1 93.12 253 LEU B N 1
ATOM 4962 C CA . LEU B 1 253 ? 6.133 -15.602 -17.359 1 93.12 253 LEU B CA 1
ATOM 4963 C C . LEU B 1 253 ? 7.379 -14.727 -17.219 1 93.12 253 LEU B C 1
ATOM 4965 O O . LEU B 1 253 ? 8.406 -15.18 -16.703 1 93.12 253 LEU B O 1
ATOM 4969 N N . SER B 1 254 ? 7.289 -13.5 -17.672 1 92.69 254 SER B N 1
ATOM 4970 C CA . SER B 1 254 ? 8.484 -12.664 -17.719 1 92.69 254 SER B CA 1
ATOM 4971 C C . SER B 1 254 ? 8.18 -11.242 -17.281 1 92.69 254 SER B C 1
ATOM 4973 O O . SER B 1 254 ? 7.129 -10.695 -17.625 1 92.69 254 SER B O 1
ATOM 4975 N N . CYS B 1 255 ? 9.094 -10.688 -16.547 1 91.81 255 CYS B N 1
ATOM 4976 C CA . CYS B 1 255 ? 9.039 -9.273 -16.203 1 91.81 255 CYS B CA 1
ATOM 4977 C C . CYS B 1 255 ? 10.031 -8.469 -17.047 1 91.81 255 CYS B C 1
ATOM 4979 O O . CYS B 1 255 ? 10.438 -7.375 -16.656 1 91.81 255 CYS B O 1
ATOM 4981 N N . ASN B 1 256 ? 10.445 -9.047 -18.125 1 93 256 ASN B N 1
ATOM 4982 C CA . ASN B 1 256 ? 11.391 -8.406 -19.031 1 93 256 ASN B CA 1
ATOM 4983 C C . ASN B 1 256 ? 10.844 -7.098 -19.594 1 93 256 ASN B C 1
ATOM 4985 O O . ASN B 1 256 ? 9.797 -7.086 -20.25 1 93 256 ASN B O 1
ATOM 4989 N N . PRO B 1 257 ? 11.578 -6.02 -19.359 1 92.12 257 PRO B N 1
ATOM 4990 C CA . PRO B 1 257 ? 11.062 -4.723 -19.812 1 92.12 257 PRO B CA 1
ATOM 4991 C C . PRO B 1 257 ? 10.992 -4.605 -21.328 1 92.12 257 PRO B C 1
ATOM 4993 O O . PRO B 1 257 ? 10.32 -3.713 -21.859 1 92.12 257 PRO B O 1
ATOM 4996 N N . CYS B 1 258 ? 11.648 -5.418 -22 1 91.12 258 CYS B N 1
ATOM 4997 C CA . CYS B 1 258 ? 11.664 -5.355 -23.453 1 91.12 258 CYS B CA 1
ATOM 4998 C C . CYS B 1 258 ? 10.422 -6.023 -24.047 1 91.12 258 CYS B C 1
ATOM 5000 O O . CYS B 1 258 ? 10.125 -5.859 -25.219 1 91.12 258 CYS B O 1
ATOM 5002 N N . LEU B 1 259 ? 9.828 -6.801 -23.234 1 84.62 259 LEU B N 1
ATOM 5003 C CA . LEU B 1 259 ? 8.656 -7.52 -23.719 1 84.62 259 LEU B CA 1
ATOM 5004 C C . LEU B 1 259 ? 7.391 -6.707 -23.5 1 84.62 259 LEU B C 1
ATOM 5006 O O . LEU B 1 259 ? 7.203 -6.125 -22.422 1 84.62 259 LEU B O 1
ATOM 5010 N N . LYS B 1 260 ? 6.707 -6.445 -24.594 1 69.81 260 LYS B N 1
ATOM 5011 C CA . LYS B 1 260 ? 5.43 -5.746 -24.516 1 69.81 260 LYS B CA 1
ATOM 5012 C C . LYS B 1 260 ? 4.324 -6.672 -24.016 1 69.81 260 LYS B C 1
ATOM 5014 O O . LYS B 1 260 ? 4.074 -7.723 -24.609 1 69.81 260 LYS B O 1
ATOM 5019 N N . SER B 1 261 ? 4.18 -6.754 -22.797 1 64.56 261 SER B N 1
ATOM 5020 C CA . SER B 1 261 ? 3.053 -7.551 -22.312 1 64.56 261 SER B CA 1
ATOM 5021 C C . SER B 1 261 ? 1.839 -6.676 -22.016 1 64.56 261 SER B C 1
ATOM 5023 O O . SER B 1 261 ? 1.977 -5.566 -21.5 1 64.56 261 SER B O 1
ATOM 5025 N N . PRO B 1 262 ? 0.688 -7.203 -22.594 1 58.41 262 PRO B N 1
ATOM 5026 C CA . PRO B 1 262 ? -0.547 -6.484 -22.266 1 58.41 262 PRO B CA 1
ATOM 5027 C C . PRO B 1 262 ? -0.89 -6.527 -20.781 1 58.41 262 PRO B C 1
ATOM 5029 O O . PRO B 1 262 ? -1.76 -5.781 -20.328 1 58.41 262 PRO B O 1
ATOM 5032 N N . PHE B 1 263 ? -0.087 -7.441 -20.156 1 65.44 263 PHE B N 1
ATOM 5033 C CA . PHE B 1 263 ? -0.465 -7.625 -18.766 1 65.44 263 PHE B CA 1
ATOM 5034 C C . PHE B 1 263 ? 0.606 -7.066 -17.828 1 65.44 263 PHE B C 1
ATOM 5036 O O . PHE B 1 263 ? 1.801 -7.195 -18.109 1 65.44 263 PHE B O 1
ATOM 5043 N N . LYS B 1 264 ? 0.058 -6.406 -16.922 1 67.88 264 LYS B N 1
ATOM 5044 C CA . LYS B 1 264 ? 0.935 -5.895 -15.867 1 67.88 264 LYS B CA 1
ATOM 5045 C C . LYS B 1 264 ? 1.195 -6.957 -14.805 1 67.88 264 LYS B C 1
ATOM 5047 O O . LYS B 1 264 ? 0.279 -7.676 -14.398 1 67.88 264 LYS B O 1
ATOM 5052 N N . SER B 1 265 ? 2.527 -7.199 -14.562 1 78.19 265 SER B N 1
ATOM 5053 C CA . SER B 1 265 ? 2.873 -8.07 -13.445 1 78.19 265 SER B CA 1
ATOM 5054 C C . SER B 1 265 ? 3.037 -7.277 -12.156 1 78.19 265 SER B C 1
ATOM 5056 O O . SER B 1 265 ? 3.461 -6.121 -12.18 1 78.19 265 SER B O 1
ATOM 5058 N N . LEU B 1 266 ? 2.713 -7.895 -11.109 1 81.38 266 LEU B N 1
ATOM 5059 C CA . LEU B 1 266 ? 2.875 -7.25 -9.812 1 81.38 266 LEU B CA 1
ATOM 5060 C C . LEU B 1 266 ? 4.352 -7.113 -9.453 1 81.38 266 LEU B C 1
ATOM 5062 O O . LEU B 1 266 ? 4.723 -6.25 -8.656 1 81.38 266 LEU B O 1
ATOM 5066 N N . TRP B 1 267 ? 5.168 -7.941 -10.047 1 88.12 267 TRP B N 1
ATOM 5067 C CA . TRP B 1 267 ? 6.574 -7.949 -9.648 1 88.12 267 TRP B CA 1
ATOM 5068 C C . TRP B 1 267 ? 7.371 -6.918 -10.438 1 88.12 267 TRP B C 1
ATOM 5070 O O . TRP B 1 267 ? 8.375 -6.391 -9.945 1 88.12 267 TRP B O 1
ATOM 5080 N N . MET B 1 268 ? 6.957 -6.672 -11.656 1 90.75 268 MET B N 1
ATOM 5081 C CA . MET B 1 268 ? 7.633 -5.68 -12.492 1 90.75 268 MET B CA 1
ATOM 5082 C C . MET B 1 268 ? 9.148 -5.805 -12.359 1 90.75 268 MET B C 1
ATOM 5084 O O . MET B 1 268 ? 9.688 -6.914 -12.406 1 90.75 268 MET B O 1
ATOM 5088 N N . GLN B 1 269 ? 9.891 -4.688 -12.398 1 93.94 269 GLN B N 1
ATOM 5089 C CA . GLN B 1 269 ? 11.336 -4.711 -12.234 1 93.94 269 GLN B CA 1
ATOM 5090 C C . GLN B 1 269 ? 11.742 -4.105 -10.891 1 93.94 269 GLN B C 1
ATOM 5092 O O . GLN B 1 269 ? 11.133 -3.145 -10.43 1 93.94 269 GLN B O 1
ATOM 5097 N N . SER B 1 270 ? 12.688 -4.699 -10.234 1 94.88 270 SER B N 1
ATOM 5098 C CA . SER B 1 270 ? 13.328 -4.074 -9.078 1 94.88 270 SER B CA 1
ATOM 5099 C C . SER B 1 270 ? 14.383 -3.066 -9.508 1 94.88 270 SER B C 1
ATOM 5101 O O . SER B 1 270 ? 15.25 -3.379 -10.328 1 94.88 270 SER B O 1
ATOM 5103 N N . VAL B 1 271 ? 14.297 -1.908 -8.93 1 96.5 271 VAL B N 1
ATOM 5104 C CA . VAL B 1 271 ? 15.133 -0.8 -9.375 1 96.5 271 VAL B CA 1
ATOM 5105 C C . VAL B 1 271 ? 16.141 -0.448 -8.289 1 96.5 271 VAL B C 1
ATOM 5107 O O . VAL B 1 271 ? 15.766 -0.169 -7.148 1 96.5 271 VAL B O 1
ATOM 5110 N N . LEU B 1 272 ? 17.375 -0.459 -8.609 1 97.19 272 LEU B N 1
ATOM 5111 C CA . LEU B 1 272 ? 18.484 -0.094 -7.73 1 97.19 272 LEU B CA 1
ATOM 5112 C C . LEU B 1 272 ? 19.156 1.185 -8.211 1 97.19 272 LEU B C 1
ATOM 5114 O O . LEU B 1 272 ? 20.078 1.133 -9.031 1 97.19 272 LEU B O 1
ATOM 5118 N N . PHE B 1 273 ? 18.812 2.27 -7.672 1 97.12 273 PHE B N 1
ATOM 5119 C CA . PHE B 1 273 ? 19.344 3.553 -8.125 1 97.12 273 PHE B CA 1
ATOM 5120 C C . PHE B 1 273 ? 20.781 3.746 -7.633 1 97.12 273 PHE B C 1
ATOM 5122 O O . PHE B 1 273 ? 21.109 3.381 -6.504 1 97.12 273 PHE B O 1
ATOM 5129 N N . VAL B 1 274 ? 21.547 4.371 -8.508 1 96.88 274 VAL B N 1
ATOM 5130 C CA . VAL B 1 274 ? 22.891 4.75 -8.109 1 96.88 274 VAL B CA 1
ATOM 5131 C C . VAL B 1 274 ? 22.938 6.238 -7.766 1 96.88 274 VAL B C 1
ATOM 5133 O O . VAL B 1 274 ? 22.141 7.023 -8.289 1 96.88 274 VAL B O 1
ATOM 5136 N N . GLU B 1 275 ? 23.781 6.574 -6.883 1 92.88 275 GLU B N 1
ATOM 5137 C CA . GLU B 1 275 ? 23.844 7.953 -6.398 1 92.88 275 GLU B CA 1
ATOM 5138 C C . GLU B 1 275 ? 24.406 8.883 -7.465 1 92.88 275 GLU B C 1
ATOM 5140 O O . GLU B 1 275 ? 23.812 9.914 -7.781 1 92.88 275 GLU B O 1
ATOM 5145 N N . GLN B 1 276 ? 25.562 8.516 -8.039 1 92.88 276 GLN B N 1
ATOM 5146 C CA . GLN B 1 276 ? 26.234 9.328 -9.047 1 92.88 276 GLN B CA 1
ATOM 5147 C C . GLN B 1 276 ? 26.188 8.656 -10.414 1 92.88 276 GLN B C 1
ATOM 5149 O O . GLN B 1 276 ? 27 7.773 -10.703 1 92.88 276 GLN B O 1
ATOM 5154 N N . PRO B 1 277 ? 25.297 9.172 -11.234 1 93.62 277 PRO B N 1
ATOM 5155 C CA . PRO B 1 277 ? 25.25 8.602 -12.586 1 93.62 277 PRO B CA 1
ATOM 5156 C C . PRO B 1 277 ? 26.547 8.812 -13.359 1 93.62 277 PRO B C 1
ATOM 5158 O O . PRO B 1 277 ? 27.281 9.773 -13.094 1 93.62 277 PRO B O 1
ATOM 5161 N N . PHE B 1 278 ? 26.922 7.906 -14.227 1 93.56 278 PHE B N 1
ATOM 5162 C CA . PHE B 1 278 ? 28.062 8.055 -15.117 1 93.56 278 PHE B CA 1
ATOM 5163 C C . PHE B 1 278 ? 27.734 7.52 -16.516 1 93.56 278 PHE B C 1
ATOM 5165 O O . PHE B 1 278 ? 26.812 6.727 -16.672 1 93.56 278 PHE B O 1
ATOM 5172 N N . VAL B 1 279 ? 28.438 7.922 -17.469 1 95.88 279 VAL B N 1
ATOM 5173 C CA . VAL B 1 279 ? 28.172 7.574 -18.859 1 95.88 279 VAL B CA 1
ATOM 5174 C C . VAL B 1 279 ? 28.766 6.203 -19.172 1 95.88 279 VAL B C 1
ATOM 5176 O O . VAL B 1 279 ? 29.938 5.949 -18.891 1 95.88 279 VAL B O 1
ATOM 5179 N N . MET B 1 280 ? 27.969 5.391 -19.672 1 96.19 280 MET B N 1
ATOM 5180 C CA . MET B 1 280 ? 28.438 4.117 -20.203 1 96.19 280 MET B CA 1
ATOM 5181 C C . MET B 1 280 ? 28.625 4.203 -21.719 1 96.19 280 MET B C 1
ATOM 5183 O O . MET B 1 280 ? 27.75 4.711 -22.438 1 96.19 280 MET B O 1
ATOM 5187 N N . ARG B 1 281 ? 29.719 3.689 -22.141 1 95.19 281 ARG B N 1
ATOM 5188 C CA . ARG B 1 281 ? 30.078 3.791 -23.547 1 95.19 281 ARG B CA 1
ATOM 5189 C C . ARG B 1 281 ? 30.266 2.41 -24.172 1 95.19 281 ARG B C 1
ATOM 5191 O O . ARG B 1 281 ? 30.594 1.449 -23.469 1 95.19 281 ARG B O 1
ATOM 5198 N N . LYS B 1 282 ? 30.047 2.465 -25.469 1 92.31 282 LYS B N 1
ATOM 5199 C CA . LYS B 1 282 ? 30.297 1.236 -26.219 1 92.31 282 LYS B CA 1
ATOM 5200 C C . LYS B 1 282 ? 31.797 0.938 -26.281 1 92.31 282 LYS B C 1
ATOM 5202 O O . LYS B 1 282 ? 32.625 1.844 -26.141 1 92.31 282 LYS B O 1
ATOM 5207 N N . ASN B 1 283 ? 32.281 -0.259 -26.391 1 84.81 283 ASN B N 1
ATOM 5208 C CA . ASN B 1 283 ? 33.656 -0.72 -26.562 1 84.81 283 ASN B CA 1
ATOM 5209 C C . ASN B 1 283 ? 34.438 -0.596 -25.25 1 84.81 283 ASN B C 1
ATOM 5211 O O . ASN B 1 283 ? 35.656 -0.531 -25.281 1 84.81 283 ASN B O 1
ATOM 5215 N N . ILE B 1 284 ? 33.719 -0.252 -24.234 1 89.81 284 ILE B N 1
ATOM 5216 C CA . ILE B 1 284 ? 34.312 -0.297 -22.891 1 89.81 284 ILE B CA 1
ATOM 5217 C C . ILE B 1 284 ? 33.812 -1.552 -22.172 1 89.81 284 ILE B C 1
ATOM 5219 O O . ILE B 1 284 ? 32.688 -2.008 -22.391 1 89.81 284 ILE B O 1
ATOM 5223 N N . HIS B 1 285 ? 34.781 -2.053 -21.406 1 89 285 HIS B N 1
ATOM 5224 C CA . HIS B 1 285 ? 34.406 -3.238 -20.641 1 89 285 HIS B CA 1
ATOM 5225 C C . HIS B 1 285 ? 33.844 -2.861 -19.281 1 89 285 HIS B C 1
ATOM 5227 O O . HIS B 1 285 ? 34.469 -2.125 -18.516 1 89 285 HIS B O 1
ATOM 5233 N N . TYR B 1 286 ? 32.656 -3.361 -19.031 1 95.19 286 TYR B N 1
ATOM 5234 C CA . TYR B 1 286 ? 32.031 -3.148 -17.734 1 95.19 286 TYR B CA 1
ATOM 5235 C C . TYR B 1 286 ? 31.859 -4.465 -16.984 1 95.19 286 TYR B C 1
ATOM 5237 O O . TYR B 1 286 ? 31.125 -5.352 -17.422 1 95.19 286 TYR B O 1
ATOM 5245 N N . THR B 1 287 ? 32.531 -4.598 -15.836 1 95.19 287 THR B N 1
ATOM 5246 C CA . THR B 1 287 ? 32.531 -5.824 -15.047 1 95.19 287 THR B CA 1
ATOM 5247 C C . THR B 1 287 ? 32.312 -5.516 -13.57 1 95.19 287 THR B C 1
ATOM 5249 O O . THR B 1 287 ? 32.344 -4.355 -13.156 1 95.19 287 THR B O 1
ATOM 5252 N N . GLY B 1 288 ? 32 -6.598 -12.797 1 96.19 288 GLY B N 1
ATOM 5253 C CA . GLY B 1 288 ? 31.797 -6.406 -11.367 1 96.19 288 GLY B CA 1
ATOM 5254 C C . GLY B 1 288 ? 31.297 -7.656 -10.664 1 96.19 288 GLY B C 1
ATOM 5255 O O . GLY B 1 288 ? 31.578 -8.773 -11.102 1 96.19 288 GLY B O 1
ATOM 5256 N N . ASN B 1 289 ? 30.719 -7.359 -9.547 1 97.44 289 ASN B N 1
ATOM 5257 C CA . ASN B 1 289 ? 30.156 -8.43 -8.727 1 97.44 289 ASN B CA 1
ATOM 5258 C C . ASN B 1 289 ? 28.781 -8.055 -8.164 1 97.44 289 ASN B C 1
ATOM 5260 O O . ASN B 1 289 ? 28.547 -6.898 -7.816 1 97.44 289 ASN B O 1
ATOM 5264 N N . LEU B 1 290 ? 27.922 -8.984 -8.234 1 97.56 290 LEU B N 1
ATOM 5265 C CA . LEU B 1 290 ? 26.594 -8.867 -7.617 1 97.56 290 LEU B CA 1
ATOM 5266 C C . LEU B 1 290 ? 26.422 -9.898 -6.508 1 97.56 290 LEU B C 1
ATOM 5268 O O . LEU B 1 290 ? 26.625 -11.094 -6.723 1 97.56 290 LEU B O 1
ATOM 5272 N N . LYS B 1 291 ? 25.969 -9.391 -5.344 1 95.88 291 LYS B N 1
ATOM 5273 C CA . LYS B 1 291 ? 25.797 -10.273 -4.195 1 95.88 291 LYS B CA 1
ATOM 5274 C C . LYS B 1 291 ? 24.469 -9.992 -3.494 1 95.88 291 LYS B C 1
ATOM 5276 O O . LYS B 1 291 ? 24.109 -8.836 -3.273 1 95.88 291 LYS B O 1
ATOM 5281 N N . PHE B 1 292 ? 23.719 -11.07 -3.248 1 91.88 292 PHE B N 1
ATOM 5282 C CA . PHE B 1 292 ? 22.562 -11.023 -2.361 1 91.88 292 PHE B CA 1
ATOM 5283 C C . PHE B 1 292 ? 22.906 -11.602 -0.993 1 91.88 292 PHE B C 1
ATOM 5285 O O . PHE B 1 292 ? 23.469 -12.688 -0.898 1 91.88 292 PHE B O 1
ATOM 5292 N N . LYS B 1 293 ? 22.578 -10.852 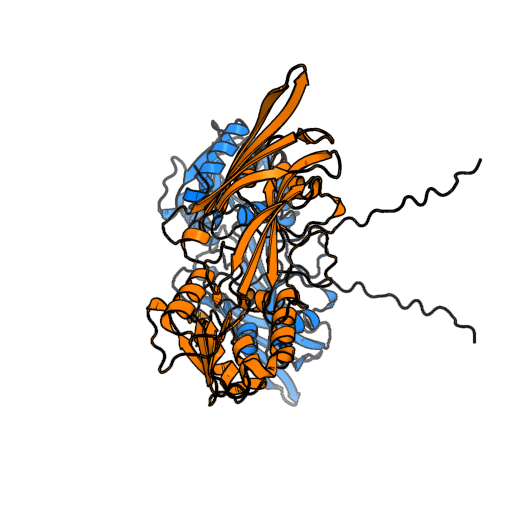0.012 1 86.62 293 LYS B N 1
ATOM 5293 C CA . LYS B 1 293 ? 22.812 -11.328 1.372 1 86.62 293 LYS B CA 1
ATOM 5294 C C . LYS B 1 293 ? 21.562 -11.18 2.229 1 86.62 293 LYS B C 1
ATOM 5296 O O . LYS B 1 293 ? 20.938 -10.125 2.238 1 86.62 293 LYS B O 1
ATOM 5301 N N . THR B 1 294 ? 21.172 -12.234 2.834 1 83.31 294 THR B N 1
ATOM 5302 C CA . THR B 1 294 ? 20.078 -12.117 3.797 1 83.31 294 THR B CA 1
ATOM 5303 C C . THR B 1 294 ? 20.562 -11.492 5.098 1 83.31 294 THR B C 1
ATOM 5305 O O . THR B 1 294 ? 21.688 -11.766 5.539 1 83.31 294 THR B O 1
ATOM 5308 N N . LEU B 1 295 ? 19.781 -10.672 5.699 1 81.19 295 LEU B N 1
ATOM 5309 C CA . LEU B 1 295 ? 20.172 -10.031 6.949 1 81.19 295 LEU B CA 1
ATOM 5310 C C . LEU B 1 295 ? 19.953 -10.969 8.133 1 81.19 295 LEU B C 1
ATOM 5312 O O . LEU B 1 295 ? 20.656 -10.859 9.148 1 81.19 295 LEU B O 1
ATOM 5316 N N . LYS B 1 296 ? 18.938 -11.773 8.055 1 77.88 296 LYS B N 1
ATOM 5317 C CA . LYS B 1 296 ? 18.688 -12.852 9.008 1 77.88 296 LYS B CA 1
ATOM 5318 C C . LYS B 1 296 ? 18.656 -14.203 8.305 1 77.88 296 LYS B C 1
ATOM 5320 O O . LYS B 1 296 ? 18.234 -14.305 7.156 1 77.88 296 LYS B O 1
ATOM 5325 N N . PRO B 1 297 ? 19.094 -15.094 9.078 1 70.12 297 PRO B N 1
ATOM 5326 C CA . PRO B 1 297 ? 19.141 -16.406 8.445 1 70.12 297 PRO B CA 1
ATOM 5327 C C . PRO B 1 297 ? 17.766 -16.875 7.953 1 70.12 297 PRO B C 1
ATOM 5329 O O . PRO B 1 297 ? 16.781 -16.766 8.68 1 70.12 297 PRO B O 1
ATOM 5332 N N . ASN B 1 298 ? 17.688 -17.266 6.801 1 63.41 298 ASN B N 1
ATOM 5333 C CA . ASN B 1 298 ? 16.531 -17.891 6.148 1 63.41 298 ASN B CA 1
ATOM 5334 C C . ASN B 1 298 ? 15.367 -16.906 6.027 1 63.41 298 ASN B C 1
ATOM 5336 O O . ASN B 1 298 ? 14.211 -17.328 5.945 1 63.41 298 ASN B O 1
ATOM 5340 N N . LYS B 1 299 ? 15.656 -15.625 6.309 1 71.44 299 LYS B N 1
ATOM 5341 C CA . LYS B 1 299 ? 14.602 -14.633 6.109 1 71.44 299 LYS B CA 1
ATOM 5342 C C . LYS B 1 299 ? 14.859 -13.812 4.852 1 71.44 299 LYS B C 1
ATOM 5344 O O . LYS B 1 299 ? 15.57 -12.805 4.898 1 71.44 299 LYS B O 1
ATOM 5349 N N . PHE B 1 300 ? 14.258 -14.25 3.787 1 66.31 300 PHE B N 1
ATOM 5350 C CA . PHE B 1 300 ? 14.531 -13.641 2.49 1 66.31 300 PHE B CA 1
ATOM 5351 C C . PHE B 1 300 ? 13.773 -12.328 2.344 1 66.31 300 PHE B C 1
ATOM 5353 O O . PHE B 1 300 ? 14 -11.578 1.395 1 66.31 300 PHE B O 1
ATOM 5360 N N . ASN B 1 301 ? 12.961 -12.039 3.383 1 73 301 ASN B N 1
ATOM 5361 C CA . ASN B 1 301 ? 12.227 -10.789 3.262 1 73 301 ASN B CA 1
ATOM 5362 C C . ASN B 1 301 ? 13.031 -9.609 3.797 1 73 301 ASN B C 1
ATOM 5364 O O . ASN B 1 301 ? 12.508 -8.5 3.943 1 73 301 ASN B O 1
ATOM 5368 N N . GLU B 1 302 ? 14.242 -9.859 4.109 1 81.81 302 GLU B N 1
ATOM 5369 C CA . GLU B 1 302 ? 15.25 -8.852 4.43 1 81.81 302 GLU B CA 1
ATOM 5370 C C . GLU B 1 302 ? 16.578 -9.164 3.752 1 81.81 302 GLU B C 1
ATOM 5372 O O . GLU B 1 302 ? 17.281 -10.086 4.16 1 81.81 302 GLU B O 1
ATOM 5377 N N . MET B 1 303 ? 16.797 -8.414 2.738 1 86.94 303 MET B N 1
ATOM 5378 C CA . MET B 1 303 ? 17.969 -8.742 1.928 1 86.94 303 MET B CA 1
ATOM 5379 C C . MET B 1 303 ? 18.797 -7.492 1.634 1 86.94 303 MET B C 1
ATOM 5381 O O . MET B 1 303 ? 18.266 -6.383 1.588 1 86.94 303 MET B O 1
ATOM 5385 N N . GLU B 1 304 ? 20.016 -7.762 1.562 1 90.81 304 GLU B N 1
ATOM 5386 C CA . GLU B 1 304 ? 20.969 -6.762 1.084 1 90.81 304 GLU B CA 1
ATOM 5387 C C . GLU B 1 304 ? 21.484 -7.113 -0.308 1 90.81 304 GLU B C 1
ATOM 5389 O O . GLU B 1 304 ? 21.859 -8.258 -0.566 1 90.81 304 GLU B O 1
ATOM 5394 N N . ILE B 1 305 ? 21.391 -6.184 -1.17 1 94.25 305 ILE B N 1
ATOM 5395 C CA . ILE B 1 305 ? 21.938 -6.352 -2.514 1 94.25 305 ILE B CA 1
ATOM 5396 C C . ILE B 1 305 ? 23.172 -5.473 -2.684 1 94.25 305 ILE B C 1
ATOM 5398 O O . ILE B 1 305 ? 23.109 -4.254 -2.488 1 94.25 305 ILE B O 1
ATOM 5402 N N . CYS B 1 306 ? 24.266 -6.094 -3.037 1 96.19 306 CYS B N 1
ATOM 5403 C CA . CYS B 1 306 ? 25.531 -5.387 -3.199 1 96.19 306 CYS B CA 1
ATOM 5404 C C . CYS B 1 306 ? 26.031 -5.5 -4.633 1 96.19 306 CYS B C 1
ATOM 5406 O O . CYS B 1 306 ? 26.062 -6.59 -5.203 1 96.19 306 CYS B O 1
ATOM 5408 N N . ILE B 1 307 ? 26.422 -4.375 -5.152 1 96.5 307 ILE B N 1
ATOM 5409 C CA . ILE B 1 307 ? 27.031 -4.387 -6.477 1 96.5 307 ILE B CA 1
ATOM 5410 C C . ILE B 1 307 ? 28.344 -3.602 -6.449 1 96.5 307 ILE B C 1
ATOM 5412 O O . ILE B 1 307 ? 28.391 -2.482 -5.934 1 96.5 307 ILE B O 1
ATOM 5416 N N . GLU B 1 308 ? 29.375 -4.211 -6.84 1 96.38 308 GLU B N 1
ATOM 5417 C CA . GLU B 1 308 ? 30.609 -3.549 -7.266 1 96.38 308 GLU B CA 1
ATOM 5418 C C . GLU B 1 308 ? 30.734 -3.559 -8.789 1 96.38 308 GLU B C 1
ATOM 5420 O O . GLU B 1 308 ? 30.594 -4.609 -9.422 1 96.38 308 GLU B O 1
ATOM 5425 N N . PHE B 1 309 ? 30.984 -2.377 -9.359 1 94.88 309 PHE B N 1
ATOM 5426 C CA . PHE B 1 309 ? 30.938 -2.232 -10.805 1 94.88 309 PHE B CA 1
ATOM 5427 C C . PHE B 1 309 ? 32.125 -1.427 -11.312 1 94.88 309 PHE B C 1
ATOM 5429 O O . PHE B 1 309 ? 32.406 -0.325 -10.828 1 94.88 309 PHE B O 1
ATOM 5436 N N . TYR B 1 310 ? 32.844 -2.004 -12.289 1 94.69 310 TYR B N 1
ATOM 5437 C CA . TYR B 1 310 ? 34.094 -1.428 -12.758 1 94.69 310 TYR B CA 1
ATOM 5438 C C . TYR B 1 310 ? 34.031 -1.107 -14.242 1 94.69 310 TYR B C 1
ATOM 5440 O O . TYR B 1 310 ? 33.406 -1.835 -15.016 1 94.69 310 TYR B O 1
ATOM 5448 N N . GLU B 1 311 ? 34.625 -0.077 -14.555 1 93.44 311 GLU B N 1
ATOM 5449 C CA . GLU B 1 311 ? 34.906 0.284 -15.938 1 93.44 311 GLU B CA 1
ATOM 5450 C C . GLU B 1 311 ? 36.344 -0.069 -16.328 1 93.44 311 GLU B C 1
ATOM 5452 O O . GLU B 1 311 ? 37.281 0.378 -15.672 1 93.44 311 GLU B O 1
ATOM 5457 N N . GLY B 1 312 ? 36.438 -0.964 -17.328 1 89.44 312 GLY B N 1
ATOM 5458 C CA . GLY B 1 312 ? 37.75 -1.362 -17.781 1 89.44 312 GLY B CA 1
ATOM 5459 C C . GLY B 1 312 ? 38.094 -0.855 -19.172 1 89.44 312 GLY B C 1
ATOM 5460 O O . GLY B 1 312 ? 37.312 -1.061 -20.109 1 89.44 312 GLY B O 1
ATOM 5461 N N . ARG B 1 313 ? 39.25 -0.119 -19.266 1 80.88 313 ARG B N 1
ATOM 5462 C CA . ARG B 1 313 ? 39.719 0.384 -20.547 1 80.88 313 ARG B CA 1
ATOM 5463 C C . ARG B 1 313 ? 41.031 -0.308 -20.953 1 80.88 313 ARG B C 1
ATOM 5465 O O . ARG B 1 313 ? 41.938 -0.493 -20.125 1 80.88 313 ARG B O 1
ATOM 5472 N N . GLU B 1 314 ? 40.844 -0.958 -22.094 1 74.12 314 GLU B N 1
ATOM 5473 C CA . GLU B 1 314 ? 42.062 -1.604 -22.609 1 74.12 314 GLU B CA 1
ATOM 5474 C C . GLU B 1 314 ? 43.062 -0.573 -23.078 1 74.12 314 GLU B C 1
ATOM 5476 O O . GLU B 1 314 ? 42.719 0.368 -23.797 1 74.12 314 GLU B O 1
ATOM 5481 N N . TYR B 1 315 ? 44.125 -0.484 -22.328 1 66.56 315 TYR B N 1
ATOM 5482 C CA . TYR B 1 315 ? 45.25 0.318 -22.812 1 66.56 315 TYR B CA 1
ATOM 5483 C C . TYR B 1 315 ? 46.25 -0.535 -23.594 1 66.56 315 TYR B C 1
ATOM 5485 O O . TYR B 1 315 ? 46.125 -1.764 -23.609 1 66.56 315 TYR B O 1
ATOM 5493 N N . ASP B 1 316 ? 47.188 0.195 -24.25 1 60.78 316 ASP B N 1
ATOM 5494 C CA . ASP B 1 316 ? 48.25 -0.486 -24.969 1 60.78 316 ASP B CA 1
ATOM 5495 C C . ASP B 1 316 ? 49 -1.48 -24.078 1 60.78 316 ASP B C 1
ATOM 5497 O O . ASP B 1 316 ? 49.031 -1.315 -22.844 1 60.78 316 ASP B O 1
ATOM 5501 N N . TYR B 1 317 ? 49.531 -2.639 -24.5 1 59.5 317 TYR B N 1
ATOM 5502 C CA . TYR B 1 317 ? 50.375 -3.721 -23.984 1 59.5 317 TYR B CA 1
ATOM 5503 C C . TYR B 1 317 ? 49.594 -4.586 -23 1 59.5 317 TYR B C 1
ATOM 5505 O O . TYR B 1 317 ? 50.125 -5 -21.969 1 59.5 317 TYR B O 1
ATOM 5513 N N . ASP B 1 318 ? 48.344 -4.836 -23.062 1 60.88 318 ASP B N 1
ATOM 5514 C CA . ASP B 1 318 ? 47.531 -5.832 -22.359 1 60.88 318 ASP B CA 1
ATOM 5515 C C . ASP B 1 318 ? 47.156 -5.367 -20.953 1 60.88 318 ASP B C 1
ATOM 5517 O O . ASP B 1 318 ? 46.938 -6.188 -20.062 1 60.88 318 ASP B O 1
ATOM 5521 N N . LEU B 1 319 ? 47.375 -3.979 -20.781 1 64.06 319 LEU B N 1
ATOM 5522 C CA . LEU B 1 319 ? 47.031 -3.482 -19.453 1 64.06 319 LEU B CA 1
ATOM 5523 C C . LEU B 1 319 ? 45.594 -2.932 -19.438 1 64.06 319 LEU B C 1
ATOM 5525 O O . LEU B 1 319 ? 45.219 -2.199 -20.359 1 64.06 319 LEU B O 1
ATOM 5529 N N . VAL B 1 320 ? 44.719 -3.57 -18.672 1 67.69 320 VAL B N 1
ATOM 5530 C CA . VAL B 1 320 ? 43.375 -3.047 -18.453 1 67.69 320 VAL B CA 1
ATOM 5531 C C . VAL B 1 320 ? 43.344 -2.236 -17.172 1 67.69 320 VAL B C 1
ATOM 5533 O O . VAL B 1 320 ? 43.719 -2.73 -16.109 1 67.69 320 VAL B O 1
ATOM 5536 N N . MET B 1 321 ? 43.188 -0.886 -17.328 1 79.44 321 MET B N 1
ATOM 5537 C CA . MET B 1 321 ? 42.969 -0.062 -16.141 1 79.44 321 MET B CA 1
ATOM 5538 C C . MET B 1 321 ? 41.5 -0.108 -15.727 1 79.44 321 MET B C 1
ATOM 5540 O O . MET B 1 321 ? 40.625 0.174 -16.531 1 79.44 321 MET B O 1
ATOM 5544 N N . CYS B 1 322 ? 41.312 -0.677 -14.531 1 83 322 CYS B N 1
ATOM 5545 C CA . CYS B 1 322 ? 39.938 -0.79 -14.008 1 83 322 CYS B CA 1
ATOM 5546 C C . CYS B 1 322 ? 39.656 0.315 -13 1 83 322 CYS B C 1
ATOM 5548 O O . CYS B 1 322 ? 40.469 0.583 -12.117 1 83 322 CYS B O 1
ATOM 5550 N N . THR B 1 323 ? 38.594 1.089 -13.289 1 89.75 323 THR B N 1
ATOM 5551 C CA . THR B 1 323 ? 38.125 2.119 -12.367 1 89.75 323 THR B CA 1
ATOM 5552 C C . THR B 1 323 ? 36.812 1.703 -11.711 1 89.75 323 THR B C 1
ATOM 5554 O O . THR B 1 323 ? 35.875 1.289 -12.398 1 89.75 323 THR B O 1
ATOM 5557 N N . LEU B 1 324 ? 36.844 1.749 -10.344 1 91.44 324 LEU B N 1
ATOM 5558 C CA . LEU B 1 324 ? 35.594 1.483 -9.602 1 91.44 324 LEU B CA 1
ATOM 5559 C C . LEU B 1 324 ? 34.594 2.607 -9.805 1 91.44 324 LEU B C 1
ATOM 5561 O O . LEU B 1 324 ? 34.875 3.768 -9.5 1 91.44 324 LEU B O 1
ATOM 5565 N N . ARG B 1 325 ? 33.406 2.234 -10.375 1 89.12 325 ARG B N 1
ATOM 5566 C CA . ARG B 1 325 ? 32.406 3.252 -10.672 1 89.12 325 ARG B CA 1
ATOM 5567 C C . ARG B 1 325 ? 31.25 3.189 -9.68 1 89.12 325 ARG B C 1
ATOM 5569 O O . ARG B 1 325 ? 30.656 4.215 -9.344 1 89.12 325 ARG B O 1
ATOM 5576 N N . VAL B 1 326 ? 30.922 1.986 -9.32 1 91.5 326 VAL B N 1
ATOM 5577 C CA . VAL B 1 326 ? 29.828 1.804 -8.359 1 91.5 326 VAL B CA 1
ATOM 5578 C C . VAL B 1 326 ? 30.25 0.8 -7.293 1 91.5 326 VAL B C 1
ATOM 5580 O O . VAL B 1 326 ? 30.781 -0.267 -7.605 1 91.5 326 VAL B O 1
ATOM 5583 N N . ALA B 1 327 ? 30.109 1.074 -6.07 1 91.25 327 ALA B N 1
ATOM 5584 C CA . ALA B 1 327 ? 30.172 0.205 -4.898 1 91.25 327 ALA B CA 1
ATOM 5585 C C . ALA B 1 327 ? 29.078 0.559 -3.895 1 91.25 327 ALA B C 1
ATOM 5587 O O . ALA B 1 327 ? 29.219 1.516 -3.129 1 91.25 327 ALA B O 1
ATOM 5588 N N . LYS B 1 328 ? 28.078 -0.257 -4.016 1 93 328 LYS B N 1
ATOM 5589 C CA . LYS B 1 328 ? 26.906 0.175 -3.262 1 93 328 LYS B CA 1
ATOM 5590 C C . LYS B 1 328 ? 26.109 -1.021 -2.756 1 93 328 LYS B C 1
ATOM 5592 O O . LYS B 1 328 ? 26.141 -2.1 -3.352 1 93 328 LYS B O 1
ATOM 5597 N N . ARG B 1 329 ? 25.5 -0.723 -1.681 1 92.56 329 ARG B N 1
ATOM 5598 C CA . ARG B 1 329 ? 24.609 -1.685 -1.04 1 92.56 329 ARG B CA 1
ATOM 5599 C C . ARG B 1 329 ? 23.188 -1.126 -0.921 1 92.56 329 ARG B C 1
ATOM 5601 O O . ARG B 1 329 ? 23 0.049 -0.596 1 92.56 329 ARG B O 1
ATOM 5608 N N . TRP B 1 330 ? 22.234 -1.948 -1.308 1 92.81 330 TRP B N 1
ATOM 5609 C CA . TRP B 1 330 ? 20.828 -1.623 -1.124 1 92.81 330 TRP B CA 1
ATOM 5610 C C . TRP B 1 330 ? 20.172 -2.574 -0.128 1 92.81 330 TRP B C 1
ATOM 5612 O O . TRP B 1 330 ? 20.469 -3.771 -0.117 1 92.81 330 TRP B O 1
ATOM 5622 N N . LEU B 1 331 ? 19.25 -2.045 0.659 1 87.25 331 LEU B N 1
ATOM 5623 C CA . LEU B 1 331 ? 18.531 -2.855 1.63 1 87.25 331 LEU B CA 1
ATOM 5624 C C . LEU B 1 331 ? 17.078 -3.047 1.203 1 87.25 331 LEU B C 1
ATOM 5626 O O . LEU B 1 331 ? 16.312 -2.08 1.13 1 87.25 331 LEU B O 1
ATOM 5630 N N . MET B 1 332 ? 16.781 -4.18 0.914 1 85.88 332 MET B N 1
ATOM 5631 C CA . MET B 1 332 ? 15.406 -4.539 0.583 1 85.88 332 MET B CA 1
ATOM 5632 C C . MET B 1 332 ? 14.672 -5.059 1.813 1 85.88 332 MET B C 1
ATOM 5634 O O . MET B 1 332 ? 14.883 -6.195 2.234 1 85.88 332 MET B O 1
ATOM 5638 N N . LEU B 1 333 ? 13.852 -4.273 2.299 1 77.38 333 LEU B N 1
ATOM 5639 C CA . LEU B 1 333 ? 13.156 -4.582 3.545 1 77.38 333 LEU B CA 1
ATOM 5640 C C . LEU B 1 333 ? 11.656 -4.699 3.318 1 77.38 333 LEU B C 1
ATOM 5642 O O . LEU B 1 333 ? 11.164 -4.418 2.223 1 77.38 333 LEU B O 1
ATOM 5646 N N . GLU B 1 334 ? 11.008 -5.223 4.328 1 71.69 334 GLU B N 1
ATOM 5647 C CA . GLU B 1 334 ? 9.555 -5.324 4.254 1 71.69 334 GLU B CA 1
ATOM 5648 C C . GLU B 1 334 ? 8.914 -3.955 4.031 1 71.69 334 GLU B C 1
ATOM 5650 O O . GLU B 1 334 ? 9.328 -2.965 4.637 1 71.69 334 GLU B O 1
ATOM 5655 N N . GLY B 1 335 ? 7.969 -3.922 3.113 1 64.56 335 GLY B N 1
ATOM 5656 C CA . GLY B 1 335 ? 7.258 -2.674 2.887 1 64.56 335 GLY B CA 1
ATOM 5657 C C . GLY B 1 335 ? 7.879 -1.824 1.794 1 64.56 335 GLY B C 1
ATOM 5658 O O . GLY B 1 335 ? 7.508 -0.661 1.621 1 64.56 335 GLY B O 1
ATOM 5659 N N . PHE B 1 336 ? 8.875 -2.4 1.119 1 64.25 336 PHE B N 1
ATOM 5660 C CA . PHE B 1 336 ? 9.453 -1.603 0.047 1 64.25 336 PHE B CA 1
ATOM 5661 C C . PHE B 1 336 ? 8.391 -1.196 -0.966 1 64.25 336 PHE B C 1
ATOM 5663 O O . PHE B 1 336 ? 7.367 -1.866 -1.098 1 64.25 336 PHE B O 1
ATOM 5670 N N . GLN B 1 337 ? 8.633 -0.111 -1.65 1 68.56 337 GLN B N 1
ATOM 5671 C CA . GLN B 1 337 ? 7.629 0.644 -2.393 1 68.56 337 GLN B CA 1
ATOM 5672 C C . GLN B 1 337 ? 7.465 0.1 -3.811 1 68.56 337 GLN B C 1
ATOM 5674 O O . GLN B 1 337 ? 8.453 -0.275 -4.453 1 68.56 337 GLN B O 1
ATOM 5679 N N . THR B 1 338 ? 6.234 -0 -4.207 1 70.31 338 THR B N 1
ATOM 5680 C CA . THR B 1 338 ? 5.902 -0.152 -5.621 1 70.31 338 THR B CA 1
ATOM 5681 C C . THR B 1 338 ? 5.48 1.185 -6.223 1 70.31 338 THR B C 1
ATOM 5683 O O . THR B 1 338 ? 4.605 1.867 -5.688 1 70.31 338 THR B O 1
ATOM 5686 N N . LEU B 1 339 ? 6.176 1.642 -7.266 1 71.75 339 LEU B N 1
ATOM 5687 C CA . LEU B 1 339 ? 5.883 2.912 -7.918 1 71.75 339 LEU B CA 1
ATOM 5688 C C . LEU B 1 339 ? 4.934 2.715 -9.094 1 71.75 339 LEU B C 1
ATOM 5690 O O . LEU B 1 339 ? 5.23 1.946 -10.016 1 71.75 339 LEU B O 1
ATOM 5694 N N . SER B 1 340 ? 3.555 2.701 -8.977 1 58.69 340 SER B N 1
ATOM 5695 C CA . SER B 1 340 ? 2.572 2.385 -10.008 1 58.69 340 SER B CA 1
ATOM 5696 C C . SER B 1 340 ? 2.51 3.48 -11.07 1 58.69 340 SER B C 1
ATOM 5698 O O . SER B 1 340 ? 2.381 3.193 -12.258 1 58.69 340 SER B O 1
ATOM 5700 N N . ASP B 1 341 ? 1.9 4.77 -10.867 1 52.5 341 ASP B N 1
ATOM 5701 C CA . ASP B 1 341 ? 1.322 5.703 -11.836 1 52.5 341 ASP B CA 1
ATOM 5702 C C . ASP B 1 341 ? 2.408 6.531 -12.516 1 52.5 341 ASP B C 1
ATOM 5704 O O . ASP B 1 341 ? 2.213 7.719 -12.789 1 52.5 341 ASP B O 1
ATOM 5708 N N . VAL B 1 342 ? 3.562 6.109 -12.734 1 39.81 342 VAL B N 1
ATOM 5709 C CA . VAL B 1 342 ? 4.25 7.078 -13.578 1 39.81 342 VAL B CA 1
ATOM 5710 C C . VAL B 1 342 ? 3.576 7.137 -14.953 1 39.81 342 VAL B C 1
ATOM 5712 O O . VAL B 1 342 ? 3.543 6.141 -15.68 1 39.81 342 VAL B O 1
ATOM 5715 N N . GLU B 1 343 ? 2.604 7.773 -15.188 1 37.31 343 GLU B N 1
ATOM 5716 C CA . GLU B 1 343 ? 2.139 8.016 -16.547 1 37.31 343 GLU B CA 1
ATOM 5717 C C . GLU B 1 343 ? 3.293 7.953 -17.547 1 37.31 343 GLU B C 1
ATOM 5719 O O . GLU B 1 343 ? 4.258 8.719 -17.438 1 37.31 343 GLU B O 1
ATOM 5724 N N . SER B 1 344 ? 3.572 6.906 -18.062 1 32.5 344 SER B N 1
ATOM 5725 C CA . SER B 1 344 ? 4.43 6.922 -19.234 1 32.5 344 SER B CA 1
ATOM 5726 C C . SER B 1 344 ? 4.152 8.141 -20.109 1 32.5 344 SER B C 1
ATOM 5728 O O . SER B 1 344 ? 3.012 8.375 -20.516 1 32.5 344 SER B O 1
ATOM 5730 N N . CYS B 1 345 ? 4.77 9.289 -20.094 1 29.19 345 CYS B N 1
ATOM 5731 C CA . CYS B 1 345 ? 4.812 10.305 -21.141 1 29.19 345 CYS B CA 1
ATOM 5732 C C . CYS B 1 345 ? 4.73 9.672 -22.531 1 29.19 345 CYS B C 1
ATOM 5734 O O . CYS B 1 345 ? 5.688 9.047 -22.984 1 29.19 345 CYS B O 1
ATOM 5736 N N . GLN B 1 346 ? 3.668 9.203 -23 1 27.36 346 GLN B N 1
ATOM 5737 C CA . GLN B 1 346 ? 3.672 9.195 -24.469 1 27.36 346 GLN B CA 1
ATOM 5738 C C . GLN B 1 346 ? 4.371 10.438 -25.016 1 27.36 346 GLN B C 1
ATOM 5740 O O . GLN B 1 346 ? 4.129 11.555 -24.562 1 27.36 346 GLN B O 1
ATOM 5745 N N . ASP B 1 347 ? 5.418 10.328 -25.75 1 27.23 347 ASP B N 1
ATOM 5746 C CA . ASP B 1 347 ? 6.102 11.25 -26.641 1 27.23 347 ASP B CA 1
ATOM 5747 C C . ASP B 1 347 ? 5.102 12.133 -27.391 1 27.23 347 ASP B C 1
ATOM 5749 O O . ASP B 1 347 ? 4.219 11.633 -28.078 1 27.23 347 ASP B O 1
ATOM 5753 N N . GLU B 1 348 ? 4.711 13.281 -27.031 1 26.77 348 GLU B N 1
ATOM 5754 C CA . GLU B 1 348 ? 4.277 14.297 -27.984 1 26.77 348 GLU B CA 1
ATOM 5755 C C . GLU B 1 348 ? 5.164 14.312 -29.234 1 26.77 348 GLU B C 1
ATOM 5757 O O . GLU B 1 348 ? 6.348 14.648 -29.156 1 26.77 348 GLU B O 1
ATOM 5762 N N . GLN B 1 349 ? 5.008 13.516 -30.312 1 25.38 349 GLN B N 1
ATOM 5763 C CA . GLN B 1 349 ? 5.375 13.93 -31.672 1 25.38 349 GLN B CA 1
ATOM 5764 C C . GLN B 1 349 ? 5.012 15.391 -31.922 1 25.38 349 GLN B C 1
ATOM 5766 O O . GLN B 1 349 ? 3.891 15.812 -31.625 1 25.38 349 GLN B O 1
ATOM 5771 N N . GLY B 1 350 ? 6.004 16.359 -32.094 1 22.64 350 GLY B N 1
ATOM 5772 C CA . GLY B 1 350 ? 6.133 17.672 -32.688 1 22.64 350 GLY B CA 1
ATOM 5773 C C . GLY B 1 350 ? 5.34 17.828 -33.969 1 22.64 350 GLY B C 1
ATOM 5774 O O . GLY B 1 350 ? 5.652 17.188 -34.969 1 22.64 350 GLY B O 1
ATOM 5775 N N . GLU B 1 351 ? 3.994 17.875 -34.094 1 23.69 351 GLU B N 1
ATOM 5776 C CA . GLU B 1 351 ? 3.488 18.578 -35.25 1 23.69 351 GLU B CA 1
ATOM 5777 C C . GLU B 1 351 ? 4.113 19.969 -35.375 1 23.69 351 GLU B C 1
ATOM 5779 O O . GLU B 1 351 ? 3.789 20.875 -34.594 1 23.69 351 GLU B O 1
ATOM 5784 N N . THR B 1 352 ? 5.418 20.078 -35.75 1 21.95 352 THR B N 1
ATOM 5785 C CA . THR B 1 352 ? 5.996 21.188 -36.469 1 21.95 352 THR B CA 1
ATOM 5786 C C . THR B 1 352 ? 5.145 21.531 -37.719 1 21.95 352 THR B C 1
ATOM 5788 O O . THR B 1 352 ? 5.109 20.766 -38.656 1 21.95 352 THR B O 1
ATOM 5791 N N . GLY B 1 353 ? 3.836 21.859 -37.594 1 20.59 353 GLY B N 1
ATOM 5792 C CA . GLY B 1 353 ? 3.373 22.719 -38.688 1 20.59 353 GLY B CA 1
ATOM 5793 C C . GLY B 1 353 ? 4.363 23.812 -39.062 1 20.59 353 GLY B C 1
ATOM 5794 O O . GLY B 1 353 ? 5.25 24.141 -38.25 1 20.59 353 GLY B O 1
ATOM 5795 N N . GLY B 1 354 ? 4.641 23.984 -40.469 1 20.06 354 GLY B N 1
ATOM 5796 C CA . GLY B 1 354 ? 5.199 25 -41.344 1 20.06 354 GLY B CA 1
ATOM 5797 C C . GLY B 1 354 ? 4.738 26.406 -41.031 1 20.06 354 GLY B C 1
ATOM 5798 O O . GLY B 1 354 ? 3.539 26.688 -41 1 20.06 354 GLY B O 1
ATOM 5799 N N . LEU B 1 355 ? 5.227 27.078 -40.031 1 17.27 355 LEU B N 1
ATOM 5800 C CA . LEU B 1 355 ? 5.359 28.484 -40.406 1 17.27 355 LEU B CA 1
ATOM 5801 C C . LEU B 1 355 ? 6.148 28.641 -41.688 1 17.27 355 LEU B C 1
ATOM 5803 O O . LEU B 1 355 ? 7.344 28.328 -41.75 1 17.27 355 LEU B O 1
ATOM 5807 N N . TYR B 1 356 ? 5.551 28.109 -42.875 1 17.8 356 TYR B N 1
ATOM 5808 C CA . TYR B 1 356 ? 5.762 28.812 -44.125 1 17.8 356 TYR B CA 1
ATOM 5809 C C . TYR B 1 356 ? 5.688 30.328 -43.938 1 17.8 356 TYR B C 1
ATOM 5811 O O . TYR B 1 356 ? 4.758 30.828 -43.312 1 17.8 356 TYR B O 1
ATOM 5819 N N . LEU B 1 357 ? 6.906 30.875 -44.031 1 16.34 357 LEU B N 1
ATOM 5820 C CA . LEU B 1 357 ? 7.211 31.812 -45.094 1 16.34 357 LEU B CA 1
ATOM 5821 C C . LEU B 1 357 ? 7.312 31.109 -46.438 1 16.34 357 LEU B C 1
ATOM 5823 O O . LEU B 1 357 ? 7.773 29.969 -46.5 1 16.34 357 LEU B O 1
#